Protein AF-0000000071014571 (afdb_homodimer)

Organism: NCBI:txid2759526

pLDDT: mean 96.63, std 4.64, range [54.03, 98.94]

Foldseek 3Di:
DKEKEKEAEFFAFPCPQWFAAAQPAPGARDPRRLVLLLLLLVVCLPPQAPEEEEAPHHRLQSSRCSNQVSNVHDYHHDPLQGGFFLAPRHGDTVVVLVPPVLSVVCLQALQVGHRVRTDRLVVSLCSNLVVVVVVCVVDPPHYYYYYHHLSSVLSPVCVLVVHHSSCSVVDDADHSFIWMWMQDPVGIDTPDGGHGRDD/DKEKEKEWEFFAFPCPQWFAAAQPAPGARDPRRLVLLLLLLVVCLVPQAPEAEEAPHHRLQSSRCSNQVSNVHDYHHDPLQGGFFLAPRHGDTPVVLVPPVLSVVCLQAQQVGHRVRTDRLVVSLVSNLVVVVVVCVVDPPHYYYYYHHLSSVLSPVCVLVVHHSSCSVVDDADHSFIWMWMQDPVGIDTPDGRHGRDD

InterPro domains:
  IPR013078 Histidine phosphatase superfamily, clade-1 [PF00300] (5-195)
  IPR013078 Histidine phosphatase superfamily, clade-1 [SM00855] (4-156)
  IPR013078 Histidine phosphatase superfamily, clade-1 [cd07067] (5-187)
  IPR029033 Histidine phosphatase superfamily [G3DSA:3.40.50.1240] (3-199)
  IPR029033 Histidine phosphatase superfamily [SSF53254] (3-197)
  IPR050275 Phosphoglycerate Mutase/Phosphatase [PTHR48100] (5-181)

Radius of gyration: 21.46 Å; Cα contacts (8 Å, |Δi|>4): 939; chains: 2; bounding box: 47×58×50 Å

Sequence (398 aa):
MSVSILLIRHAPHGQLGETLSGRTPGVLLGEVGLVLADRLAERLSGHAIDRVQASPLDRTMQTARPIAQACGCAVEPVEALNEVDFGDWSGHTFAELSRDPLWSRWNHVRSQVTPPGGEPMADAQSRIVSHMQETAQANDGATIAMVTHCDMIRAAVARVLGLSLDNLLRFDVDPGSITHVVIDESGARLAGLNERPALMSVSILLIRHAPHGQLGETLSGRTPGVLLGEVGLVLADRLAERLSGHAIDRVQASPLDRTMQTARPIAQACGCAVEPVEALNEVDFGDWSGHTFAELSRDPLWSRWNHVRSQVTPPGGEPMADAQSRIVSHMQETAQANDGATIAMVTHCDMIRAAVARVLGLSLDNLLRFDVDPGSITHVVIDESGARLAGLNERPAL

Nearest PDB structures (foldseek):
  4ij6-assembly1_B  TM=9.552E-01  e=5.042E-19  Hydrogenobacter thermophilus TK-6
  4ij5-assembly1_B  TM=9.480E-01  e=8.069E-18  Hydrogenobacter thermophilus TK-6
  5zr2-assembly2_D-2  TM=9.120E-01  e=2.747E-17  Entamoeba histolytica HM-1:IMSS-A
  6s2r-assembly1_B  TM=9.074E-01  e=8.222E-17  Mycobacterium tuberculosis H37Rv
  4pz9-assembly1_A  TM=8.944E-01  e=2.747E-17  Mycobacterium tuberculosis H37Rv

Secondary structure (DSSP, 8-state):
-EEEEEEEEPPPBTTTTTB--TT-TT--B-HHHHHHHHHHHHHHHTS---EEEE-SSHHHHHHHHHHHHHHT--EEE-GGGSPP--GGGTT-BHHHHTT-HHHHHHHH-GGG---TTS--HHHHHHHHHHHHHHHHHH-TT-EEEEEE-HHHHHHHHHHHHT--GGGGGGB---TT-EEEEEEETTEEEEEEEEEPPP-/-EEEEEEEEPPPBTTTTTB--TT-TT--B-HHHHHHHHHHHHHHHTS---EEEE-SSHHHHHHHHHHHHHHT--EEE-GGGSPP--GGGTT-BHHHHTT-HHHHHHHH-GGG---TTS--HHHHHHHHHHHHHHHHHH-TT-EEEEEE-HHHHHHHHHHHHT--GGGGGGB---TT-EEEEEEETTEEEEEEEEEPPP-

Solvent-accessible surface area (backbone atoms only — not comparable to full-atom values): 19450 Å² total; per-residue (Å²): 110,46,17,39,37,36,41,24,25,25,26,41,34,74,53,63,92,44,41,39,47,55,74,54,76,80,49,46,53,25,76,68,14,52,53,46,16,47,49,46,13,60,66,48,47,82,45,80,50,71,42,31,35,15,10,70,49,49,28,17,42,61,28,36,46,47,34,15,57,58,48,72,45,61,70,40,70,33,76,52,40,42,51,55,48,37,35,72,53,42,69,38,36,49,76,61,40,71,72,34,69,65,50,55,44,34,73,53,36,24,73,79,39,57,40,58,85,36,46,42,52,64,55,49,27,50,38,38,44,50,47,51,52,55,51,41,72,73,35,73,67,36,28,35,37,37,21,25,34,55,69,51,51,39,36,40,51,24,60,44,47,68,38,60,65,44,40,51,83,21,43,53,63,47,68,45,11,38,26,32,36,38,38,37,88,92,41,50,28,38,52,29,34,29,46,60,66,84,128,110,46,16,38,38,36,41,24,24,25,24,41,35,73,53,64,92,44,41,40,48,54,73,54,78,79,48,45,52,26,73,68,13,52,53,48,17,47,48,46,13,58,67,47,48,82,44,81,50,70,43,32,33,15,9,68,49,48,27,18,42,60,28,36,45,48,35,15,56,56,49,72,47,62,69,40,73,34,74,53,39,41,50,55,46,38,36,72,54,43,68,38,35,50,75,60,42,71,73,34,68,65,50,55,43,33,73,54,35,24,74,78,39,56,40,58,85,36,47,44,52,65,57,49,27,49,38,38,44,51,48,51,51,53,50,41,74,74,33,73,67,35,28,34,38,37,21,24,33,53,68,51,51,39,37,42,50,24,61,44,47,67,38,60,64,46,41,51,84,21,43,55,62,48,68,45,12,37,26,33,35,36,39,39,88,92,42,52,29,37,53,28,34,29,47,61,67,85,129

Structure (mmCIF, N/CA/C/O backbone):
data_AF-0000000071014571-model_v1
#
loop_
_entity.id
_entity.type
_entity.pdbx_description
1 polymer 'Histidine phosphatase family protein'
#
loop_
_atom_site.group_PDB
_atom_site.id
_atom_site.type_symbol
_atom_site.label_atom_id
_atom_site.label_alt_id
_atom_site.label_comp_id
_atom_site.label_asym_id
_atom_site.label_entity_id
_atom_site.label_seq_id
_atom_site.pdbx_PDB_ins_code
_atom_site.Cartn_x
_atom_site.Cartn_y
_atom_site.Cartn_z
_atom_site.occupancy
_atom_site.B_iso_or_equiv
_atom_site.auth_seq_id
_atom_site.auth_comp_id
_atom_site.auth_asym_id
_atom_site.auth_atom_id
_atom_site.pdbx_PDB_model_num
ATOM 1 N N . MET A 1 1 ? 22.812 4.551 -2.018 1 80 1 MET A N 1
ATOM 2 C CA . MET A 1 1 ? 22.391 4.996 -0.693 1 80 1 MET A CA 1
ATOM 3 C C . MET A 1 1 ? 20.875 5.117 -0.618 1 80 1 MET A C 1
ATOM 5 O O . MET A 1 1 ? 20.219 5.355 -1.631 1 80 1 MET A O 1
ATOM 9 N N . SER A 1 2 ? 20.125 4.734 0.45 1 94.44 2 SER A N 1
ATOM 10 C CA . SER A 1 2 ? 18.656 4.676 0.539 1 94.44 2 SER A CA 1
ATOM 11 C C . SER A 1 2 ? 18.156 5.305 1.837 1 94.44 2 SER A C 1
ATOM 13 O O . SER A 1 2 ? 18.859 5.266 2.855 1 94.44 2 SER A O 1
ATOM 15 N N . VAL A 1 3 ? 17.234 6.152 1.75 1 97.94 3 VAL A N 1
ATOM 16 C CA . VAL A 1 3 ? 16.562 6.77 2.895 1 97.94 3 VAL A CA 1
ATOM 17 C C . VAL A 1 3 ? 15.172 6.184 3.053 1 97.94 3 VAL A C 1
ATOM 19 O O . VAL A 1 3 ? 14.453 5.996 2.068 1 97.94 3 VAL A O 1
ATOM 22 N N . SER A 1 4 ? 14.828 5.859 4.305 1 98.12 4 SER A N 1
ATOM 23 C CA . SER A 1 4 ? 13.484 5.41 4.633 1 98.12 4 SER A CA 1
ATOM 24 C C . SER A 1 4 ? 12.648 6.543 5.227 1 98.12 4 SER A C 1
ATOM 26 O O . SER A 1 4 ? 13.062 7.184 6.195 1 98.12 4 SER A O 1
ATOM 28 N N . ILE A 1 5 ? 11.555 6.809 4.648 1 98.62 5 ILE A N 1
ATOM 29 C CA . ILE A 1 5 ? 10.625 7.805 5.164 1 98.62 5 ILE A CA 1
ATOM 30 C C . ILE A 1 5 ? 9.336 7.121 5.621 1 98.62 5 ILE A C 1
ATOM 32 O O . ILE A 1 5 ? 8.648 6.488 4.816 1 98.62 5 ILE A O 1
ATOM 36 N N . LEU A 1 6 ? 9.07 7.195 6.898 1 98.62 6 LEU A N 1
ATOM 37 C CA . LEU A 1 6 ? 7.816 6.711 7.469 1 98.62 6 LEU A CA 1
ATOM 38 C C . LEU A 1 6 ? 6.793 7.84 7.574 1 98.62 6 LEU A C 1
ATOM 40 O O . LEU A 1 6 ? 6.918 8.719 8.43 1 98.62 6 LEU A O 1
ATOM 44 N N . LEU A 1 7 ? 5.844 7.832 6.66 1 98.94 7 LEU A N 1
ATOM 45 C CA . LEU A 1 7 ? 4.734 8.781 6.711 1 98.94 7 LEU A CA 1
ATOM 46 C C . LEU A 1 7 ? 3.645 8.289 7.656 1 98.94 7 LEU A C 1
ATOM 48 O O . LEU A 1 7 ? 3.051 7.234 7.43 1 98.94 7 LEU A O 1
ATOM 52 N N . ILE A 1 8 ? 3.365 9.078 8.656 1 98.88 8 ILE A N 1
ATOM 53 C CA . ILE A 1 8 ? 2.428 8.68 9.703 1 98.88 8 ILE A CA 1
ATOM 54 C C . ILE A 1 8 ? 1.262 9.664 9.75 1 98.88 8 ILE A C 1
ATOM 56 O O . ILE A 1 8 ? 1.465 10.875 9.891 1 98.88 8 ILE A O 1
ATOM 60 N N . ARG A 1 9 ? 0.062 9.117 9.555 1 98.94 9 ARG A N 1
ATOM 61 C CA . ARG A 1 9 ? -1.079 9.984 9.828 1 98.94 9 ARG A CA 1
ATOM 62 C C . ARG A 1 9 ? -1.242 10.227 11.32 1 98.94 9 ARG A C 1
ATOM 64 O O . ARG A 1 9 ? -1.08 9.297 12.125 1 98.94 9 ARG A O 1
ATOM 71 N N . HIS A 1 10 ? -1.572 11.375 11.664 1 98.75 10 HIS A N 1
ATOM 72 C CA . HIS A 1 10 ? -1.803 11.648 13.078 1 98.75 10 HIS A CA 1
ATOM 73 C C . HIS A 1 10 ? -2.855 10.703 13.656 1 98.75 10 HIS A C 1
ATOM 75 O O . HIS A 1 10 ? -3.736 10.234 12.93 1 98.75 10 HIS A O 1
ATOM 81 N N . ALA A 1 11 ? -2.768 10.492 14.992 1 98.38 11 ALA A N 1
ATOM 82 C CA . ALA A 1 11 ? -3.77 9.727 15.727 1 98.38 11 ALA A CA 1
ATOM 83 C C . ALA A 1 11 ? -5.094 10.484 15.797 1 98.38 11 ALA A C 1
ATOM 85 O O . ALA A 1 11 ? -5.152 11.68 15.508 1 98.38 11 ALA A O 1
ATOM 86 N N . PRO A 1 12 ? -6.16 9.773 16.141 1 97.62 12 PRO A N 1
ATOM 87 C CA . PRO A 1 12 ? -7.484 10.398 16.062 1 97.62 12 PRO A CA 1
ATOM 88 C C . PRO A 1 12 ? -7.668 11.531 17.062 1 97.62 12 PRO A C 1
ATOM 90 O O . PRO A 1 12 ? -7.301 11.391 18.234 1 97.62 12 PRO A O 1
ATOM 93 N N . HIS A 1 13 ? -8.148 12.594 16.5 1 95.44 13 HIS A N 1
ATOM 94 C CA . HIS A 1 13 ? -8.586 13.688 17.359 1 95.44 13 HIS A CA 1
ATOM 95 C C . HIS A 1 13 ? -10.078 13.578 17.672 1 95.44 13 HIS A C 1
ATOM 97 O O . HIS A 1 13 ? -10.766 12.719 17.125 1 95.44 13 HIS A O 1
ATOM 103 N N . GLY A 1 14 ? -10.531 14.375 18.594 1 89.88 14 GLY A N 1
ATOM 104 C CA . GLY A 1 14 ? -11.867 14.234 19.156 1 89.88 14 GLY A CA 1
ATOM 105 C C . GLY A 1 14 ? -12.969 14.398 18.125 1 89.88 14 GLY A C 1
ATOM 106 O O . GLY A 1 14 ? -14.062 13.859 18.281 1 89.88 14 GLY A O 1
ATOM 107 N N . GLN A 1 15 ? -12.766 15.133 17.078 1 89.06 15 GLN A N 1
ATOM 108 C CA . GLN A 1 15 ? -13.812 15.422 16.094 1 89.06 15 GLN A CA 1
ATOM 109 C C . GLN A 1 15 ? -13.562 14.688 14.789 1 89.06 15 GLN A C 1
ATOM 111 O O . GLN A 1 15 ? -14.141 15.023 13.758 1 89.06 15 GLN A O 1
ATOM 116 N N . LEU A 1 16 ? -12.711 13.734 14.836 1 93.19 16 LEU A N 1
ATOM 117 C CA . LEU A 1 16 ? -12.344 13.008 13.625 1 93.19 16 LEU A CA 1
ATOM 118 C C . LEU A 1 16 ? -13.57 12.336 13.008 1 93.19 16 LEU A C 1
ATOM 120 O O . LEU A 1 16 ? -14.336 11.664 13.703 1 93.19 16 LEU A O 1
ATOM 124 N N . GLY A 1 17 ? -13.75 12.539 11.688 1 92.19 17 GLY A N 1
ATOM 125 C CA . GLY A 1 17 ? -14.859 11.93 10.977 1 92.19 17 GLY A CA 1
ATOM 126 C C . GLY A 1 17 ? -16.109 12.781 10.977 1 92.19 17 GLY A C 1
ATOM 127 O O . GLY A 1 17 ? -17.062 12.508 10.234 1 92.19 17 GLY A O 1
ATOM 128 N N . GLU A 1 18 ? -16.047 13.789 11.742 1 94.75 18 GLU A N 1
ATOM 129 C CA . GLU A 1 18 ? -17.219 14.641 11.844 1 94.75 18 GLU A CA 1
ATOM 130 C C . GLU A 1 18 ? -17 15.984 11.148 1 94.75 18 GLU A C 1
ATOM 132 O O . GLU A 1 18 ? -17.828 16.422 10.352 1 94.75 18 GLU A O 1
ATOM 137 N N . THR A 1 19 ? -15.945 16.609 11.484 1 96.06 19 THR A N 1
ATOM 138 C CA . THR A 1 19 ? -15.625 17.938 10.984 1 96.06 19 THR A CA 1
ATOM 139 C C . THR A 1 19 ? -14.305 17.922 10.219 1 96.06 19 THR A C 1
ATOM 141 O O . THR A 1 19 ? -13.352 17.25 10.625 1 96.06 19 THR A O 1
ATOM 144 N N . LEU A 1 20 ? -14.297 18.641 9.102 1 97.38 20 LEU A N 1
ATOM 145 C CA . LEU A 1 20 ? -13.031 18.875 8.414 1 97.38 20 LEU A CA 1
ATOM 146 C C . LEU A 1 20 ? -12.172 19.875 9.18 1 97.38 20 LEU A C 1
ATOM 148 O O . LEU A 1 20 ? -12.414 21.078 9.109 1 97.38 20 LEU A O 1
ATOM 152 N N . SER A 1 21 ? -11.203 19.391 9.82 1 96 21 SER A N 1
ATOM 153 C CA . SER A 1 21 ? -10.406 20.266 10.68 1 96 21 SER A CA 1
ATOM 154 C C . SER A 1 21 ? -9.422 21.094 9.867 1 96 21 SER A C 1
ATOM 156 O O . SER A 1 21 ? -9.117 22.234 10.227 1 96 21 SER A O 1
ATOM 158 N N . GLY A 1 22 ? -8.945 20.5 8.773 1 96.25 22 GLY A N 1
ATOM 159 C CA . GLY A 1 22 ? -7.949 21.219 7.996 1 96.25 22 GLY A CA 1
ATOM 160 C C . GLY A 1 22 ? -6.793 21.719 8.836 1 96.25 22 GLY A C 1
ATOM 161 O O . GLY A 1 22 ? -6.195 20.969 9.602 1 96.25 22 GLY A O 1
ATOM 162 N N . ARG A 1 23 ? -6.562 23.031 8.75 1 97.38 23 ARG A N 1
ATOM 163 C CA . ARG A 1 23 ? -5.453 23.641 9.477 1 97.38 23 ARG A CA 1
ATOM 164 C C . ARG A 1 23 ? -5.945 24.344 10.734 1 97.38 23 ARG A C 1
ATOM 166 O O . ARG A 1 23 ? -5.262 25.234 11.266 1 97.38 23 ARG A O 1
ATOM 173 N N . THR A 1 24 ? -7.137 23.984 11.211 1 94.62 24 THR A N 1
ATOM 174 C CA . THR A 1 24 ? -7.703 24.594 12.406 1 94.62 24 THR A CA 1
ATOM 175 C C . THR A 1 24 ? -6.793 24.359 13.609 1 94.62 24 THR A C 1
ATOM 177 O O . THR A 1 24 ? -6.43 23.219 13.914 1 94.62 24 THR A O 1
ATOM 180 N N . PRO A 1 25 ? -6.477 25.453 14.219 1 92.62 25 PRO A N 1
ATOM 181 C CA . PRO A 1 25 ? -5.613 25.297 15.391 1 92.62 25 PRO A CA 1
ATOM 182 C C . PRO A 1 25 ? -6.34 24.688 16.594 1 92.62 25 PRO A C 1
ATOM 184 O O . PRO A 1 25 ? -7.57 24.766 16.672 1 92.62 25 PRO A O 1
ATOM 187 N N . GLY A 1 26 ? -5.66 24.047 17.422 1 95.5 26 GLY A N 1
ATOM 188 C CA . GLY A 1 26 ? -6.18 23.625 18.719 1 95.5 26 GLY A CA 1
ATOM 189 C C . GLY A 1 26 ? -6.926 22.312 18.656 1 95.5 26 GLY A C 1
ATOM 190 O O . GLY A 1 26 ? -7.621 21.938 19.609 1 95.5 26 GLY A O 1
ATOM 191 N N . VAL A 1 27 ? -6.902 21.703 17.547 1 96.56 27 VAL A N 1
ATOM 192 C CA . VAL A 1 27 ? -7.512 20.375 17.453 1 96.56 27 VAL A CA 1
ATOM 193 C C . VAL A 1 27 ? -6.586 19.328 18.062 1 96.56 2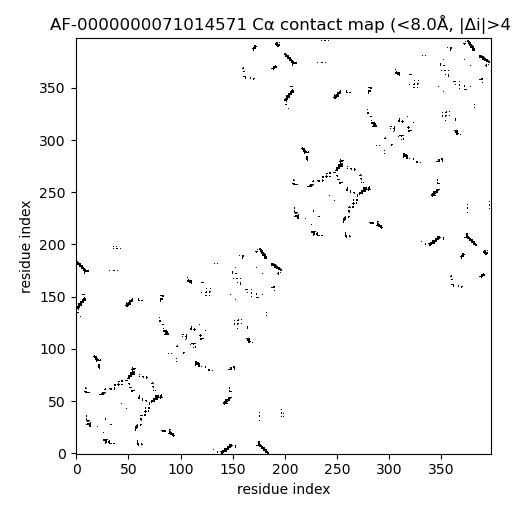7 VAL A C 1
ATOM 195 O O . VAL A 1 27 ? -5.539 19.016 17.5 1 96.56 27 VAL A O 1
ATOM 198 N N . LEU A 1 28 ? -7.039 18.781 19.188 1 97.88 28 LEU A N 1
ATOM 199 C CA . LEU A 1 28 ? -6.199 17.891 20 1 97.88 28 LEU A CA 1
ATOM 200 C C . LEU A 1 28 ? -6.621 16.438 19.844 1 97.88 28 LEU A C 1
ATOM 202 O O . LEU A 1 28 ? -7.766 16.156 19.484 1 97.88 28 LEU A O 1
ATOM 206 N N . LEU A 1 29 ? -5.684 15.555 20.125 1 98.12 29 LEU A N 1
ATOM 207 C CA . LEU A 1 29 ? -6.012 14.133 20.141 1 98.12 29 LEU A CA 1
ATOM 208 C C . LEU A 1 29 ? -7.062 13.836 21.203 1 98.12 29 LEU A C 1
ATOM 210 O O . LEU A 1 29 ? -7.07 14.461 22.281 1 98.12 29 LEU A O 1
ATOM 214 N N . GLY A 1 30 ? -7.93 12.922 20.891 1 96.88 30 GLY A N 1
ATOM 215 C CA . GLY A 1 30 ? -8.789 12.359 21.922 1 96.88 30 GLY A CA 1
ATOM 216 C C . GLY A 1 30 ? -8.109 11.289 22.766 1 96.88 30 GLY A C 1
ATOM 217 O O . GLY A 1 30 ? -6.93 11 22.547 1 96.88 30 GLY A O 1
ATOM 218 N N . GLU A 1 31 ? -8.812 10.711 23.672 1 96.56 31 GLU A N 1
ATOM 219 C CA . GLU A 1 31 ? -8.258 9.672 24.547 1 96.56 31 GLU A CA 1
ATOM 220 C C . GLU A 1 31 ? -7.738 8.492 23.719 1 96.56 31 GLU A C 1
ATOM 222 O O . GLU A 1 31 ? -6.633 8 23.969 1 96.56 31 GLU A O 1
ATOM 227 N N . VAL A 1 32 ? -8.5 8.117 22.812 1 95.88 32 VAL A N 1
ATOM 228 C CA . VAL A 1 32 ? -8.109 7.012 21.953 1 95.88 32 VAL A CA 1
ATOM 229 C C . VAL A 1 32 ? -6.855 7.383 21.172 1 95.88 32 VAL A C 1
ATOM 231 O O . VAL A 1 32 ? -5.969 6.547 20.969 1 95.88 32 VAL A O 1
ATOM 234 N N . GLY A 1 33 ? -6.805 8.586 20.719 1 97.69 33 GLY A N 1
ATOM 235 C CA . GLY A 1 33 ? -5.656 9.07 19.969 1 97.69 33 GLY A CA 1
ATOM 236 C C . GLY A 1 33 ? -4.371 9.055 20.781 1 97.69 33 GLY A C 1
ATOM 237 O O . GLY A 1 33 ? -3.311 8.703 20.266 1 97.69 33 GLY A O 1
ATOM 238 N N . LEU A 1 34 ? -4.512 9.43 22.016 1 97.62 34 LEU A N 1
ATOM 239 C CA . LEU A 1 34 ? -3.342 9.43 22.891 1 97.62 34 LEU A CA 1
ATOM 240 C C . LEU A 1 34 ? -2.812 8.016 23.094 1 97.62 34 LEU A C 1
ATOM 242 O O . LEU A 1 34 ? -1.601 7.789 23.047 1 97.62 34 LEU A O 1
ATOM 246 N N . VAL A 1 35 ? -3.662 7.125 23.25 1 96.88 35 VAL A N 1
ATOM 247 C CA . VAL A 1 35 ? -3.281 5.727 23.422 1 96.88 35 VAL A CA 1
ATOM 248 C C . VAL A 1 35 ? -2.617 5.219 22.141 1 96.88 35 VAL A C 1
ATOM 250 O O . VAL A 1 35 ? -1.584 4.547 22.203 1 96.88 35 VAL A O 1
ATOM 253 N N . LEU A 1 36 ? -3.18 5.562 21.031 1 97.25 36 LEU A N 1
ATOM 254 C CA . LEU A 1 36 ? -2.645 5.109 19.75 1 97.25 36 LEU A CA 1
ATOM 255 C C . LEU A 1 36 ? -1.271 5.723 19.484 1 97.25 36 LEU A C 1
ATOM 257 O O . LEU A 1 36 ? -0.383 5.055 18.953 1 97.25 36 LEU A O 1
ATOM 261 N N . ALA A 1 37 ? -1.119 6.938 19.859 1 97.62 37 ALA A N 1
ATOM 262 C CA . ALA A 1 37 ? 0.183 7.586 19.734 1 97.62 37 ALA A CA 1
ATOM 263 C C . ALA A 1 37 ? 1.251 6.844 20.531 1 97.62 37 ALA A C 1
ATOM 265 O O . ALA A 1 37 ? 2.371 6.652 20.047 1 97.62 37 ALA A O 1
ATOM 266 N N . ASP A 1 38 ? 0.893 6.418 21.672 1 97.25 38 ASP A N 1
ATOM 267 C CA . ASP A 1 38 ? 1.817 5.656 22.516 1 97.25 38 ASP A CA 1
ATOM 268 C C . ASP A 1 38 ? 2.141 4.305 21.875 1 97.25 38 ASP A C 1
ATOM 270 O O . ASP A 1 38 ? 3.285 3.848 21.922 1 97.25 38 ASP A O 1
ATOM 274 N N . ARG A 1 39 ? 1.146 3.701 21.328 1 96.31 39 ARG A N 1
ATOM 275 C CA . ARG A 1 39 ? 1.357 2.42 20.656 1 96.31 39 ARG A CA 1
ATOM 276 C C . ARG A 1 39 ? 2.275 2.576 19.453 1 96.31 39 ARG A C 1
ATOM 278 O O . ARG A 1 39 ? 3.09 1.695 19.172 1 96.31 39 ARG A O 1
ATOM 285 N N . LEU A 1 40 ? 2.076 3.639 18.719 1 96.5 40 LEU A N 1
ATOM 286 C CA . LEU A 1 40 ? 2.961 3.941 17.594 1 96.5 40 LEU A CA 1
ATOM 287 C C . LEU A 1 40 ? 4.41 4.055 18.062 1 96.5 40 LEU A C 1
ATOM 289 O O . LEU A 1 40 ? 5.316 3.518 17.438 1 96.5 40 LEU A O 1
ATOM 293 N N . ALA A 1 41 ? 4.566 4.734 19.156 1 96.69 41 ALA A N 1
ATOM 294 C CA . ALA A 1 41 ? 5.898 4.906 19.719 1 96.69 41 ALA A CA 1
ATOM 295 C C . ALA A 1 41 ? 6.516 3.557 20.078 1 96.69 41 ALA A C 1
ATOM 297 O O . ALA A 1 41 ? 7.688 3.307 19.797 1 96.69 41 ALA A O 1
ATOM 298 N N . GLU A 1 42 ? 5.754 2.75 20.672 1 94.69 42 GLU A N 1
ATOM 299 C CA . GLU A 1 42 ? 6.219 1.416 21.031 1 94.69 42 GLU A CA 1
ATOM 300 C C . GLU A 1 42 ? 6.625 0.618 19.797 1 94.69 42 GLU A C 1
ATOM 302 O O . GLU A 1 42 ? 7.688 -0.006 19.781 1 94.69 42 GLU A O 1
ATOM 307 N N . ARG A 1 43 ? 5.797 0.672 18.828 1 92.31 43 ARG A N 1
ATOM 308 C CA . ARG A 1 43 ? 6.043 -0.052 17.594 1 92.31 43 ARG A CA 1
ATOM 309 C C . ARG A 1 43 ? 7.328 0.429 16.922 1 92.31 43 ARG A C 1
ATOM 311 O O . ARG A 1 43 ? 8.086 -0.372 16.375 1 92.31 43 ARG A O 1
ATOM 318 N N . LEU A 1 44 ? 7.555 1.687 17 1 94 44 LEU A N 1
ATOM 319 C CA . LEU A 1 44 ? 8.664 2.281 16.25 1 94 44 LEU A CA 1
ATOM 320 C C . LEU A 1 44 ? 9.938 2.291 17.094 1 94 44 LEU A C 1
ATOM 322 O O . LEU A 1 44 ? 11.023 2.543 16.562 1 94 44 LEU A O 1
ATOM 326 N N . SER A 1 45 ? 9.82 2.051 18.406 1 90.06 45 SER A N 1
ATOM 327 C CA . SER A 1 45 ? 10.984 2.057 19.281 1 90.06 45 SER A CA 1
ATOM 328 C C . SER A 1 45 ? 11.992 0.989 18.875 1 90.06 45 SER A C 1
ATOM 330 O O . SER A 1 45 ? 13.188 1.115 19.156 1 90.06 45 SER A O 1
ATOM 332 N N . GLY A 1 46 ? 11.516 -0.064 18.156 1 81.88 46 GLY A N 1
ATOM 333 C CA . GLY A 1 46 ? 12.398 -1.121 17.703 1 81.88 46 GLY A CA 1
ATOM 334 C C . GLY A 1 46 ? 13.164 -0.758 16.438 1 81.88 46 GLY A C 1
ATOM 335 O O . GLY A 1 46 ? 14.047 -1.501 16.016 1 81.88 46 GLY A O 1
ATOM 336 N N . HIS A 1 47 ? 12.797 0.371 15.914 1 82.81 47 HIS A N 1
ATOM 337 C CA . HIS A 1 47 ? 13.445 0.857 14.703 1 82.81 47 HIS A CA 1
ATOM 338 C C . HIS A 1 47 ? 14.398 2.006 15.008 1 82.81 47 HIS A C 1
ATOM 340 O O . HIS A 1 47 ? 14.203 2.736 15.984 1 82.81 47 HIS A O 1
ATOM 346 N N . ALA A 1 48 ? 15.469 2.074 14.359 1 90.12 48 ALA A N 1
ATOM 347 C CA . ALA A 1 48 ? 16.359 3.219 14.492 1 90.12 48 ALA A CA 1
ATOM 348 C C . ALA A 1 48 ? 15.828 4.43 13.734 1 90.12 48 ALA A C 1
ATOM 350 O O . ALA A 1 48 ? 16.109 4.602 12.547 1 90.12 48 ALA A O 1
ATOM 351 N N . ILE A 1 49 ? 15.062 5.238 14.383 1 96.62 49 ILE A N 1
ATOM 352 C CA . ILE A 1 49 ? 14.57 6.48 13.797 1 96.62 49 ILE A CA 1
ATOM 353 C C . ILE A 1 49 ? 15.57 7.609 14.055 1 96.62 49 ILE A C 1
ATOM 355 O O . ILE A 1 49 ? 15.898 7.895 15.211 1 96.62 49 ILE A O 1
ATOM 359 N N . ASP A 1 50 ? 16.016 8.203 13.008 1 96.94 50 ASP A N 1
ATOM 360 C CA . ASP A 1 50 ? 17.062 9.219 13.117 1 96.94 50 ASP A CA 1
ATOM 361 C C . ASP A 1 50 ? 16.453 10.602 13.336 1 96.94 50 ASP A C 1
ATOM 363 O O . ASP A 1 50 ? 17.078 11.469 13.953 1 96.94 50 ASP A O 1
ATOM 367 N N . ARG A 1 51 ? 15.289 10.844 12.789 1 97.56 51 ARG A N 1
ATOM 368 C CA . ARG A 1 51 ? 14.617 12.141 12.883 1 97.56 51 ARG A CA 1
ATOM 369 C C . ARG A 1 51 ? 13.102 11.961 12.945 1 97.56 51 ARG A C 1
ATOM 371 O O . ARG A 1 51 ? 12.547 11.062 12.305 1 97.56 51 ARG A O 1
ATOM 378 N N . VAL A 1 52 ? 12.516 12.828 13.734 1 98.56 52 VAL A N 1
ATOM 379 C CA . VAL A 1 52 ? 11.062 12.906 13.797 1 98.56 52 VAL A CA 1
ATOM 380 C C . VAL A 1 52 ? 10.602 14.312 13.414 1 98.56 52 VAL A C 1
ATOM 382 O O . VAL A 1 52 ? 10.945 15.289 14.078 1 98.56 52 VAL A O 1
ATOM 385 N N . GLN A 1 53 ? 9.906 14.359 12.297 1 98.88 53 GLN A N 1
ATOM 386 C CA . GLN A 1 53 ? 9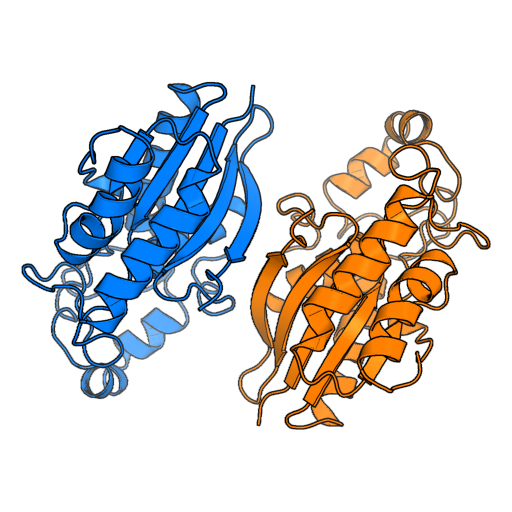.312 15.602 11.812 1 98.88 53 GLN A CA 1
ATOM 387 C C . GLN A 1 53 ? 7.793 15.562 11.898 1 98.88 53 GLN A C 1
ATOM 389 O O . GLN A 1 53 ? 7.191 14.484 11.82 1 98.88 53 GLN A O 1
ATOM 394 N N . ALA A 1 54 ? 7.18 16.703 12.07 1 98.94 54 ALA A N 1
ATOM 395 C CA . ALA A 1 54 ? 5.723 16.734 12.156 1 98.94 54 ALA A CA 1
ATOM 396 C C . ALA A 1 54 ? 5.152 18.016 11.586 1 98.94 54 ALA A C 1
ATOM 398 O O . ALA A 1 54 ? 5.812 19.062 11.617 1 98.94 54 ALA A O 1
ATOM 399 N N . SER A 1 55 ? 3.961 17.875 10.992 1 98.88 55 SER A N 1
ATOM 400 C CA . SER A 1 55 ? 3.17 19.094 10.789 1 98.88 55 SER A CA 1
ATOM 401 C C . SER A 1 55 ? 3.088 19.906 12.078 1 98.88 55 SER A C 1
ATOM 403 O O . SER A 1 55 ? 3.043 19.359 13.172 1 98.88 55 SER A O 1
ATOM 405 N N . PRO A 1 56 ? 3.025 21.25 11.969 1 98.62 56 PRO A N 1
ATOM 406 C CA . PRO A 1 56 ? 3.041 22.078 13.18 1 98.62 56 PRO A CA 1
ATOM 407 C C . PRO A 1 56 ? 1.718 22.047 13.945 1 98.62 56 PRO A C 1
ATOM 409 O O . PRO A 1 56 ? 1.614 22.594 15.039 1 98.62 56 PRO A O 1
ATOM 412 N N . LEU A 1 57 ? 0.698 21.422 13.422 1 98.38 57 LEU A N 1
ATOM 413 C CA . LEU A 1 57 ? -0.603 21.406 14.078 1 98.38 57 LEU A CA 1
ATOM 414 C C . LEU A 1 57 ? -0.575 20.531 15.328 1 98.38 57 LEU A C 1
ATOM 416 O O . LEU A 1 57 ? 0.169 19.547 15.383 1 98.38 57 LEU A O 1
ATOM 420 N N . ASP A 1 58 ? -1.407 20.781 16.297 1 98.19 58 ASP A N 1
ATOM 421 C CA . ASP A 1 58 ? -1.382 20.172 17.625 1 98.19 58 ASP A CA 1
ATOM 422 C C . ASP A 1 58 ? -1.555 18.656 17.531 1 98.19 58 ASP A C 1
ATOM 424 O O . ASP A 1 58 ? -0.835 17.906 18.188 1 98.19 58 ASP A O 1
ATOM 428 N N . ARG A 1 59 ? -2.434 18.188 16.75 1 98.38 59 ARG A N 1
ATOM 429 C CA . ARG A 1 59 ? -2.727 16.766 16.688 1 98.38 59 ARG A CA 1
ATOM 430 C C . ARG A 1 59 ? -1.535 15.984 16.141 1 98.38 59 ARG A C 1
ATOM 432 O O . ARG A 1 59 ? -1.289 14.852 16.547 1 98.38 59 ARG A O 1
ATOM 439 N N . THR A 1 60 ? -0.782 16.562 15.188 1 98.69 60 THR A N 1
ATOM 440 C CA . THR A 1 60 ? 0.406 15.906 14.656 1 98.69 60 THR A CA 1
ATOM 441 C C . THR A 1 60 ? 1.557 15.969 15.656 1 98.69 60 THR A C 1
ATOM 443 O O . THR A 1 60 ? 2.266 14.984 15.859 1 98.69 60 THR A O 1
ATOM 446 N N . MET A 1 61 ? 1.673 17.094 16.344 1 98.69 61 MET A N 1
ATOM 447 C CA . MET A 1 61 ? 2.713 17.234 17.359 1 98.69 61 MET A CA 1
ATOM 448 C C . MET A 1 61 ? 2.475 16.281 18.516 1 98.69 61 MET A C 1
ATOM 450 O O . MET A 1 61 ? 3.41 15.641 19 1 98.69 61 MET A O 1
ATOM 454 N N . GLN A 1 62 ? 1.231 16.141 18.891 1 98.62 62 GLN A N 1
ATOM 455 C CA . GLN A 1 62 ? 0.879 15.227 19.969 1 98.62 62 GLN A CA 1
ATOM 456 C C . GLN A 1 62 ? 1.176 13.781 19.594 1 98.62 62 GLN A C 1
ATOM 458 O O . GLN A 1 62 ? 1.562 12.977 20.438 1 98.62 62 GLN A O 1
ATOM 463 N N . THR A 1 63 ? 0.999 13.477 18.344 1 98.75 63 THR A N 1
ATOM 464 C CA . THR A 1 63 ? 1.271 12.133 17.844 1 98.75 63 THR A CA 1
ATOM 465 C C . THR A 1 63 ? 2.773 11.875 17.781 1 98.75 63 THR A C 1
ATOM 467 O O . THR A 1 63 ? 3.234 10.766 18.078 1 98.75 63 THR A O 1
ATOM 470 N N . ALA A 1 64 ? 3.531 12.891 17.453 1 98.75 64 ALA A N 1
ATOM 471 C CA . ALA A 1 64 ? 4.961 12.758 17.188 1 98.75 64 ALA A CA 1
ATOM 472 C C . ALA A 1 64 ? 5.762 12.68 18.484 1 98.75 64 ALA A C 1
ATOM 474 O O . ALA A 1 64 ? 6.812 12.039 18.531 1 98.75 64 ALA A O 1
ATOM 475 N N . ARG A 1 65 ? 5.297 13.297 19.516 1 98.56 65 ARG A N 1
ATOM 476 C CA . ARG A 1 65 ? 6.066 13.492 20.734 1 98.56 65 ARG A CA 1
ATOM 477 C C . ARG A 1 65 ? 6.445 12.148 21.359 1 98.56 65 ARG A C 1
ATOM 479 O O . ARG A 1 65 ? 7.621 11.906 21.656 1 98.56 65 ARG A O 1
ATOM 486 N N . PRO A 1 66 ? 5.449 11.211 21.609 1 98.19 66 PRO A N 1
ATOM 487 C CA . PRO A 1 66 ? 5.855 9.922 22.172 1 98.19 66 PRO A CA 1
ATOM 488 C C . PRO A 1 66 ? 6.82 9.156 21.281 1 98.19 66 PRO A C 1
ATOM 490 O O . PRO A 1 66 ? 7.695 8.438 21.766 1 98.19 66 PRO A O 1
ATOM 493 N N . ILE A 1 67 ? 6.715 9.273 19.953 1 97.62 67 ILE A N 1
ATOM 494 C CA . ILE A 1 67 ? 7.613 8.617 19 1 97.62 67 ILE A CA 1
ATOM 495 C C . ILE A 1 67 ? 9.031 9.156 19.172 1 97.62 67 ILE A C 1
ATOM 497 O O . ILE A 1 67 ? 9.984 8.383 19.281 1 97.62 67 ILE A O 1
ATOM 501 N N . ALA A 1 68 ? 9.094 10.484 19.203 1 97.94 68 ALA A N 1
ATOM 502 C CA . ALA A 1 68 ? 10.391 11.148 19.359 1 97.94 68 ALA A CA 1
ATOM 503 C C . ALA A 1 68 ? 11.039 10.766 20.688 1 97.94 68 ALA A C 1
ATOM 505 O O . ALA A 1 68 ? 12.234 10.484 20.734 1 97.94 68 ALA A O 1
ATOM 506 N N . GLN A 1 69 ? 10.297 10.758 21.719 1 97.06 69 GLN A N 1
ATOM 507 C CA . GLN A 1 69 ? 10.797 10.391 23.047 1 97.06 69 GLN A CA 1
ATOM 508 C C . GLN A 1 69 ? 11.359 8.969 23.047 1 97.06 69 GLN A C 1
ATOM 510 O O . GLN A 1 69 ? 12.453 8.727 23.562 1 97.06 69 GLN A O 1
ATOM 515 N N . ALA A 1 70 ? 10.641 8.102 22.453 1 95.69 70 ALA A N 1
ATOM 516 C CA . ALA A 1 70 ? 11.047 6.703 22.406 1 95.69 70 ALA A CA 1
ATOM 517 C C . ALA A 1 70 ? 12.359 6.539 21.625 1 95.69 70 ALA A C 1
ATOM 519 O O . ALA A 1 70 ? 13.156 5.656 21.938 1 95.69 70 ALA A O 1
ATOM 520 N N . CYS A 1 71 ? 12.609 7.406 20.641 1 94 71 CYS A N 1
ATOM 521 C CA . CYS A 1 71 ? 13.781 7.27 19.781 1 94 71 CYS A CA 1
ATOM 522 C C . CYS A 1 71 ? 14.898 8.203 20.219 1 94 71 CYS A C 1
ATOM 524 O O . CYS A 1 71 ? 15.961 8.242 19.609 1 94 71 CYS A O 1
ATOM 526 N N . GLY A 1 72 ? 14.602 8.969 21.219 1 94 72 GLY A N 1
ATOM 527 C CA . GLY A 1 72 ? 15.609 9.867 21.766 1 94 72 GLY A CA 1
ATOM 528 C C . GLY A 1 72 ? 15.898 11.055 20.859 1 94 72 GLY A C 1
ATOM 529 O O . GLY A 1 72 ? 17.047 11.484 20.75 1 94 72 GLY A O 1
ATOM 530 N N . CYS A 1 73 ? 14.953 11.531 20.156 1 93.56 73 CYS A N 1
ATOM 531 C CA . CYS A 1 73 ? 15.086 12.68 19.266 1 93.56 73 CYS A CA 1
ATOM 532 C C . CYS A 1 73 ? 14.086 13.773 19.625 1 93.56 73 CYS A C 1
ATOM 534 O O . CYS A 1 73 ? 13.273 13.602 20.531 1 93.56 73 CYS A O 1
ATOM 536 N N . ALA A 1 74 ? 14.234 14.961 19.031 1 97.06 74 ALA A N 1
ATOM 537 C CA . ALA A 1 74 ? 13.25 16.031 19.141 1 97.06 74 ALA A CA 1
ATOM 538 C C . ALA A 1 74 ? 12.273 16.016 17.969 1 97.06 74 ALA A C 1
ATOM 540 O O . ALA A 1 74 ? 12.578 15.461 16.906 1 97.06 74 ALA A O 1
ATOM 541 N N . VAL A 1 75 ? 11.133 16.531 18.266 1 98.62 75 VAL A N 1
ATOM 542 C CA . VAL A 1 75 ? 10.203 16.719 17.156 1 98.62 75 VAL A CA 1
ATOM 543 C C . VAL A 1 75 ? 10.547 18.016 16.406 1 98.62 75 VAL A C 1
ATOM 545 O O . VAL A 1 75 ? 10.695 19.062 17.031 1 98.62 75 VAL A O 1
ATOM 548 N N . GLU A 1 76 ? 10.719 17.922 15.172 1 98.56 76 GLU A N 1
ATOM 549 C CA . GLU A 1 76 ? 10.945 19.094 14.312 1 98.56 76 GLU A CA 1
ATOM 550 C C . GLU A 1 76 ? 9.664 19.516 13.609 1 98.56 76 GLU A C 1
ATOM 552 O O . GLU A 1 76 ? 9.18 18.812 12.719 1 98.56 76 GLU A O 1
ATOM 557 N N . PRO A 1 77 ? 9.07 20.641 14.023 1 98.75 77 PRO A N 1
ATOM 558 C CA . PRO A 1 77 ? 7.93 21.125 13.242 1 98.75 77 PRO A CA 1
ATOM 559 C C . PRO A 1 77 ? 8.32 21.547 11.828 1 98.75 77 PRO A C 1
ATOM 561 O O . PRO A 1 77 ? 9.305 22.281 11.648 1 98.75 77 PRO A O 1
ATOM 564 N N . VAL A 1 78 ? 7.613 21.078 10.828 1 98.88 78 VAL A N 1
ATOM 565 C CA . VAL A 1 78 ? 7.93 21.328 9.43 1 98.88 78 VAL A CA 1
ATOM 566 C C . VAL A 1 78 ? 6.68 21.828 8.703 1 98.88 78 VAL A C 1
ATOM 568 O O . VAL A 1 78 ? 5.695 21.109 8.578 1 98.88 78 VAL A O 1
ATOM 571 N N . GLU A 1 79 ? 6.711 23.016 8.148 1 98.75 79 GLU A N 1
ATOM 572 C CA . GLU A 1 79 ? 5.566 23.625 7.473 1 98.75 79 GLU A CA 1
ATOM 573 C C . GLU A 1 79 ? 5.18 22.828 6.227 1 98.75 79 GLU A C 1
ATOM 575 O O . GLU A 1 79 ? 4 22.734 5.883 1 98.75 79 GLU A O 1
ATOM 580 N N . ALA A 1 80 ? 6.109 22.219 5.574 1 98.88 80 ALA A N 1
ATOM 581 C CA . ALA A 1 80 ? 5.859 21.469 4.348 1 98.88 80 ALA A CA 1
ATOM 582 C C . ALA A 1 80 ? 4.965 20.266 4.617 1 98.88 80 ALA A C 1
ATOM 584 O O . ALA A 1 80 ? 4.398 19.688 3.688 1 98.88 80 ALA A O 1
ATOM 585 N N . LEU A 1 81 ? 4.797 19.844 5.895 1 98.88 81 LEU A N 1
ATOM 586 C CA . LEU A 1 81 ? 3.982 18.688 6.281 1 98.88 81 LEU A CA 1
ATOM 587 C C . LEU A 1 81 ? 2.594 19.141 6.723 1 98.88 81 LEU A C 1
ATOM 589 O O . LEU A 1 81 ? 1.743 18.312 7.047 1 98.88 81 LEU A O 1
ATOM 593 N N . ASN A 1 82 ? 2.348 20.469 6.695 1 98.81 82 ASN A N 1
ATOM 594 C CA . ASN A 1 82 ? 1.05 20.969 7.133 1 98.81 82 ASN A CA 1
ATOM 595 C C . ASN A 1 82 ? -0.079 20.469 6.238 1 98.81 82 ASN A C 1
ATOM 597 O O . ASN A 1 82 ? 0.132 20.203 5.051 1 98.81 82 ASN A O 1
ATOM 601 N N . GLU A 1 83 ? -1.227 20.391 6.773 1 98.69 83 GLU A N 1
ATOM 602 C CA . GLU A 1 83 ? -2.404 19.906 6.062 1 98.69 83 GLU A CA 1
ATOM 603 C C . GLU A 1 83 ? -2.736 20.797 4.871 1 98.69 83 GLU A C 1
ATOM 605 O O . GLU A 1 83 ? -2.348 21.969 4.84 1 98.69 83 GLU A O 1
ATOM 610 N N . VAL A 1 84 ? -3.443 20.156 3.932 1 98.69 84 VAL A N 1
ATOM 611 C CA . VAL A 1 84 ? -4.008 20.922 2.818 1 98.69 84 VAL A CA 1
ATOM 612 C C . VAL A 1 84 ? -4.785 22.109 3.354 1 98.69 84 VAL A C 1
ATOM 614 O O . VAL A 1 84 ? -5.527 22 4.332 1 98.69 84 VAL A O 1
ATOM 617 N N . ASP A 1 85 ? -4.523 23.297 2.734 1 98.56 85 ASP A N 1
ATOM 618 C CA . ASP A 1 85 ? -5.375 24.438 3.035 1 98.56 85 ASP A CA 1
ATOM 619 C C . ASP A 1 85 ? -6.746 24.297 2.381 1 98.56 85 ASP A C 1
ATOM 621 O O . ASP A 1 85 ? -6.914 24.609 1.2 1 98.56 85 ASP A O 1
ATOM 625 N N . PHE A 1 86 ? -7.734 23.938 3.141 1 98.31 86 PHE A N 1
ATOM 626 C CA . PHE A 1 86 ? -9.078 23.688 2.627 1 98.31 86 PHE A CA 1
ATOM 627 C C . PHE A 1 86 ? -9.883 24.969 2.564 1 98.31 86 PHE A C 1
ATOM 629 O O . PHE A 1 86 ? -11.062 24.953 2.188 1 98.31 86 PHE A O 1
ATOM 636 N N . GLY A 1 87 ? -9.266 26.047 2.994 1 97.94 87 GLY A N 1
ATOM 637 C CA . GLY A 1 87 ? -9.906 27.344 2.902 1 97.94 87 GLY A CA 1
ATOM 638 C C . GLY A 1 87 ? -11.25 27.406 3.604 1 97.94 87 GLY A C 1
ATOM 639 O O . GLY A 1 87 ? -11.359 27.031 4.777 1 97.94 87 GLY A O 1
ATOM 640 N N . ASP A 1 88 ? -12.266 27.719 2.852 1 97.19 88 ASP A N 1
ATOM 641 C CA . ASP A 1 88 ? -13.594 27.984 3.391 1 97.19 88 ASP A CA 1
ATOM 642 C C . ASP A 1 88 ? -14.25 26.719 3.92 1 97.19 88 ASP A C 1
ATOM 644 O O . ASP A 1 88 ? -15.234 26.781 4.652 1 97.19 88 ASP A O 1
ATOM 648 N N . TRP A 1 89 ? -13.781 25.562 3.531 1 97.56 89 TRP A N 1
ATOM 649 C CA . TRP A 1 89 ? -14.383 24.297 3.941 1 97.56 89 TRP A CA 1
ATOM 650 C C . TRP A 1 89 ? -14 23.953 5.375 1 97.56 89 TRP A C 1
ATOM 652 O O . TRP A 1 89 ? -14.664 23.141 6.023 1 97.56 89 TRP A O 1
ATOM 662 N N . SER A 1 90 ? -12.844 24.562 5.844 1 96.44 90 SER A N 1
ATOM 663 C CA . SER A 1 90 ? -12.328 24.25 7.172 1 96.44 90 SER A CA 1
ATOM 664 C C . SER A 1 90 ? -13.359 24.547 8.258 1 96.44 90 SER A C 1
ATOM 666 O O . SER A 1 90 ? -13.969 25.625 8.25 1 96.44 90 SER A O 1
ATOM 668 N N . GLY A 1 91 ? -13.547 23.578 9.086 1 95.19 91 GLY A N 1
ATOM 669 C CA . GLY A 1 91 ? -14.438 23.797 10.219 1 95.19 91 GLY A CA 1
ATOM 670 C C . GLY A 1 91 ? -15.859 23.344 9.953 1 95.19 91 GLY A C 1
ATOM 671 O O . GLY A 1 91 ? -16.672 23.281 10.867 1 95.19 91 GLY A O 1
ATOM 672 N N . HIS A 1 92 ? -16.188 23.031 8.727 1 96.5 92 HIS A N 1
ATOM 673 C CA . HIS A 1 92 ? -17.516 22.531 8.406 1 96.5 92 HIS A CA 1
ATOM 674 C C . HIS A 1 92 ? -17.594 21.031 8.664 1 96.5 92 HIS A C 1
ATOM 676 O O . HIS A 1 92 ? -16.609 20.312 8.523 1 96.5 92 HIS A O 1
ATOM 682 N N . THR A 1 93 ? -18.797 20.578 9.008 1 96.88 93 THR A N 1
ATOM 683 C CA . THR A 1 93 ? -19.016 19.156 9.156 1 96.88 93 THR A CA 1
ATOM 684 C C . THR A 1 93 ? -19.078 18.469 7.797 1 96.88 93 THR A C 1
ATOM 686 O O . THR A 1 93 ? -19.406 19.109 6.789 1 96.88 93 THR A O 1
ATOM 689 N N . PHE A 1 94 ? -18.781 17.219 7.797 1 96.69 94 PHE A N 1
ATOM 690 C CA . PHE A 1 94 ? -18.844 16.484 6.543 1 96.69 94 PHE A CA 1
ATOM 691 C C . PHE A 1 94 ? -20.297 16.391 6.051 1 96.69 94 PHE A C 1
ATOM 693 O O . PHE A 1 94 ? -20.531 16.375 4.844 1 96.69 94 PHE A O 1
ATOM 700 N N . ALA A 1 95 ? -21.172 16.406 6.98 1 96.75 95 ALA A N 1
ATOM 701 C CA . ALA A 1 95 ? -22.578 16.453 6.609 1 96.75 95 ALA A CA 1
ATOM 702 C C . ALA A 1 95 ? -22.906 17.734 5.836 1 96.75 95 ALA A C 1
ATOM 704 O O . ALA A 1 95 ? -23.625 17.688 4.836 1 96.75 95 ALA A O 1
ATOM 705 N N . GLU A 1 96 ? -22.375 18.844 6.27 1 97.38 96 GLU A N 1
ATOM 706 C CA . GLU A 1 96 ? -22.547 20.125 5.574 1 97.38 96 GLU A CA 1
ATOM 707 C C . GLU A 1 96 ? -21.844 20.109 4.219 1 97.38 96 GLU A C 1
ATOM 709 O O . GLU A 1 96 ? -22.422 20.531 3.211 1 97.38 96 GLU A O 1
ATOM 714 N N . LEU A 1 97 ? -20.688 19.562 4.18 1 97.56 97 LEU A N 1
ATOM 715 C CA . LEU A 1 97 ? -19.875 19.562 2.971 1 97.56 97 LEU A CA 1
ATOM 716 C C . LEU A 1 97 ? -20.484 18.656 1.904 1 97.56 97 LEU A C 1
ATOM 718 O O . LEU A 1 97 ? -20.359 18.938 0.708 1 97.56 97 LEU A O 1
ATOM 722 N N . SER A 1 98 ? -21.125 17.609 2.395 1 95.56 98 SER A N 1
ATOM 723 C CA . SER A 1 98 ? -21.688 16.656 1.446 1 95.56 98 SER A CA 1
ATOM 724 C C . SER A 1 98 ? -22.75 17.312 0.58 1 95.56 98 SER A C 1
ATOM 726 O O . SER A 1 98 ? -23.094 16.797 -0.494 1 95.56 98 SER A O 1
ATOM 728 N N . ARG A 1 99 ? -23.266 18.484 1.019 1 96.44 99 ARG A N 1
ATOM 729 C CA . ARG A 1 99 ? -24.312 19.188 0.288 1 96.44 99 ARG A CA 1
ATOM 730 C C . ARG A 1 99 ? -23.719 20.188 -0.708 1 96.44 99 ARG A C 1
ATOM 732 O O . ARG A 1 99 ? -24.422 20.75 -1.535 1 96.44 99 ARG A O 1
ATOM 739 N N . ASP A 1 100 ? -22.453 20.406 -0.633 1 95.81 100 ASP A N 1
ATOM 740 C CA . ASP A 1 100 ? -21.734 21.312 -1.521 1 95.81 100 ASP A CA 1
ATOM 741 C C . ASP A 1 100 ? -21.25 20.594 -2.775 1 95.81 100 ASP A C 1
ATOM 743 O O . ASP A 1 100 ? -20.391 19.719 -2.699 1 95.81 100 ASP A O 1
ATOM 747 N N . PRO A 1 101 ? -21.75 20.969 -3.941 1 96.56 101 PRO A N 1
ATOM 748 C CA . PRO A 1 101 ? -21.344 20.312 -5.184 1 96.56 101 PRO A CA 1
ATOM 749 C C . PRO A 1 101 ? -19.844 20.422 -5.438 1 96.56 101 PRO A C 1
ATOM 751 O O . PRO A 1 101 ? -19.25 19.531 -6.055 1 96.56 101 PRO A O 1
ATOM 754 N N . LEU A 1 102 ? -19.234 21.469 -4.984 1 97.44 102 LEU A N 1
ATOM 755 C CA . LEU A 1 102 ? -17.812 21.625 -5.188 1 97.44 102 LEU A CA 1
ATOM 756 C C . LEU A 1 102 ? -17.016 20.609 -4.352 1 97.44 102 LEU A C 1
ATOM 758 O O . LEU A 1 102 ? -15.969 20.141 -4.777 1 97.44 102 LEU A O 1
ATOM 762 N N . TRP A 1 103 ? -17.547 20.328 -3.217 1 97.12 103 TRP A N 1
ATOM 763 C CA . TRP A 1 103 ? -16.938 19.297 -2.367 1 97.12 103 TRP A CA 1
ATOM 764 C C . TRP A 1 103 ? -16.984 17.938 -3.045 1 97.12 103 TRP A C 1
ATOM 766 O O . TRP A 1 103 ? -15.984 17.203 -3.055 1 97.12 103 TRP A O 1
ATOM 776 N N . SER A 1 104 ? -18.094 17.625 -3.574 1 96.5 104 SER A N 1
ATOM 777 C CA . SER A 1 104 ? -18.234 16.375 -4.312 1 96.5 104 SER A CA 1
ATOM 778 C C . SER A 1 104 ? -17.266 16.312 -5.48 1 96.5 104 SER A C 1
ATOM 780 O O . SER A 1 104 ? -16.609 15.289 -5.691 1 96.5 104 SER A O 1
ATOM 782 N N . ARG A 1 105 ? -17.156 17.375 -6.191 1 97.12 105 ARG A N 1
ATOM 783 C CA . ARG A 1 105 ? -16.219 17.438 -7.312 1 97.12 105 ARG A CA 1
ATOM 784 C C . ARG A 1 105 ? -14.773 17.297 -6.84 1 97.12 105 ARG A C 1
ATOM 786 O O . ARG A 1 105 ? -13.984 16.562 -7.441 1 97.12 105 ARG A O 1
ATOM 793 N N . TRP A 1 106 ? -14.445 17.984 -5.766 1 97.31 106 TRP A N 1
ATOM 794 C CA . TRP A 1 106 ? -13.125 17.875 -5.148 1 97.31 106 TRP A CA 1
ATOM 795 C C . TRP A 1 106 ? -12.773 16.422 -4.859 1 97.31 106 TRP A C 1
ATOM 797 O O . TRP A 1 106 ? -11.664 15.969 -5.141 1 97.31 106 TRP A O 1
ATOM 807 N N . ASN A 1 107 ? -13.727 15.695 -4.402 1 96.06 107 ASN A N 1
ATOM 808 C CA . ASN A 1 107 ? -13.484 14.312 -3.996 1 96.06 107 ASN A CA 1
ATOM 809 C C . ASN A 1 107 ? -13.383 13.383 -5.199 1 96.06 107 ASN A C 1
ATOM 811 O O . ASN A 1 107 ? -12.836 12.281 -5.094 1 96.06 107 ASN A O 1
ATOM 815 N N . HIS A 1 108 ? -13.758 13.891 -6.367 1 94.62 108 HIS A N 1
ATOM 816 C CA . HIS A 1 108 ? -13.742 13.047 -7.555 1 94.62 108 HIS A CA 1
ATOM 817 C C . HIS A 1 108 ? -12.633 13.461 -8.516 1 94.62 108 HIS A C 1
ATOM 819 O O . HIS A 1 108 ? -12.062 12.617 -9.203 1 94.62 108 HIS A O 1
ATOM 825 N N . VAL A 1 109 ? -12.383 14.766 -8.562 1 96.94 109 VAL A N 1
ATOM 826 C CA . VAL A 1 109 ? -11.383 15.281 -9.492 1 96.94 109 VAL A CA 1
ATOM 827 C C . VAL A 1 109 ? -10.539 16.359 -8.805 1 96.94 109 VAL A C 1
ATOM 829 O O . VAL A 1 109 ? -10.477 17.5 -9.266 1 96.94 109 VAL A O 1
ATOM 832 N N . ARG A 1 110 ? -9.789 15.984 -7.84 1 96.75 110 ARG A N 1
ATOM 833 C CA . ARG A 1 110 ? -9.016 16.906 -7.012 1 96.75 110 ARG A CA 1
ATOM 834 C C . ARG A 1 110 ? -7.984 17.656 -7.848 1 96.75 110 ARG A C 1
ATOM 836 O O . ARG A 1 110 ? -7.582 18.766 -7.492 1 96.75 110 ARG A O 1
ATOM 843 N N . SER A 1 111 ? -7.629 17.078 -8.953 1 97.56 111 SER A N 1
ATOM 844 C CA . SER A 1 111 ? -6.629 17.719 -9.812 1 97.56 111 SER A CA 1
ATOM 845 C C . SER A 1 111 ? -7.184 18.969 -10.477 1 97.56 111 SER A C 1
ATOM 847 O O . SER A 1 111 ? -6.422 19.797 -10.969 1 97.56 111 SER A O 1
ATOM 849 N N . GLN A 1 112 ? -8.469 19.141 -10.43 1 97.06 112 GLN A N 1
ATOM 850 C CA . GLN A 1 112 ? -9.07 20.203 -11.234 1 97.06 112 GLN A CA 1
ATOM 851 C C . GLN A 1 112 ? -9.836 21.188 -10.359 1 97.06 112 GLN A C 1
ATOM 853 O O . GLN A 1 112 ? -10.406 22.156 -10.859 1 97.06 112 GLN A O 1
ATOM 858 N N . VAL A 1 113 ? -9.93 20.906 -9.102 1 97.06 113 VAL A N 1
ATOM 859 C CA . VAL A 1 113 ? -10.727 21.734 -8.203 1 97.06 113 VAL A CA 1
ATOM 860 C C . VAL A 1 113 ? -9.852 22.266 -7.07 1 97.06 113 VAL A C 1
ATOM 862 O O . VAL A 1 113 ? -9.047 21.516 -6.496 1 97.06 113 VAL A O 1
ATOM 865 N N . THR A 1 114 ? -9.969 23.547 -6.828 1 98.12 114 THR A N 1
ATOM 866 C CA . THR A 1 114 ? -9.312 24.172 -5.68 1 98.12 114 THR A CA 1
ATOM 867 C C . THR A 1 114 ? -10.328 24.531 -4.605 1 98.12 114 THR A C 1
ATOM 869 O O . THR A 1 114 ? -11.375 25.125 -4.898 1 98.12 114 THR A O 1
ATOM 872 N N . PRO A 1 115 ? -10.07 24.094 -3.402 1 98 115 PRO A N 1
ATOM 873 C CA . PRO A 1 115 ? -10.953 24.562 -2.34 1 98 115 PRO A CA 1
ATOM 874 C C . PRO A 1 115 ? -11.094 26.094 -2.328 1 98 115 PRO A C 1
ATOM 876 O O . PRO A 1 115 ? -10.102 26.797 -2.465 1 98 115 PRO A O 1
ATOM 879 N N . PRO A 1 116 ? -12.328 26.578 -2.121 1 97.88 116 PRO A N 1
ATOM 880 C CA . PRO A 1 116 ? -12.469 28.047 -2.051 1 97.88 116 PRO A CA 1
ATOM 881 C C . PRO A 1 116 ? -11.617 28.656 -0.944 1 97.88 116 PRO A C 1
ATOM 883 O O . PRO A 1 116 ? -11.727 28.266 0.22 1 97.88 116 PRO A O 1
ATOM 886 N N . GLY A 1 117 ? -10.758 29.625 -1.37 1 98 117 GLY A N 1
ATOM 887 C CA . GLY A 1 117 ? -9.891 30.281 -0.401 1 98 117 GLY A CA 1
ATOM 888 C C . GLY A 1 117 ? -8.742 29.406 0.062 1 98 117 GLY A C 1
ATOM 889 O O . GLY A 1 117 ? -8.039 29.734 1.019 1 98 117 GLY A O 1
ATOM 890 N N . GLY A 1 118 ? -8.602 28.219 -0.519 1 98.38 118 GLY A N 1
ATOM 891 C CA . GLY A 1 118 ? -7.57 27.266 -0.131 1 98.38 118 GLY A CA 1
ATOM 892 C C . GLY A 1 118 ? -6.504 27.078 -1.193 1 98.38 118 GLY A C 1
ATOM 893 O O . GLY A 1 118 ? -6.172 28.016 -1.923 1 98.38 118 GLY A O 1
ATOM 894 N N . GLU A 1 119 ? -5.875 25.922 -1.232 1 98.69 119 GLU A N 1
ATOM 895 C CA . GLU A 1 119 ? -4.801 25.656 -2.186 1 98.69 119 GLU A CA 1
ATOM 896 C C . GLU A 1 119 ? -5.141 24.469 -3.084 1 98.69 119 GLU A C 1
ATOM 898 O O . GLU A 1 119 ? -5.891 23.578 -2.682 1 98.69 119 GLU A O 1
ATOM 903 N N . PRO A 1 120 ? -4.605 24.484 -4.301 1 98.5 120 PRO A N 1
ATOM 904 C CA . PRO A 1 120 ? -4.738 23.297 -5.137 1 98.5 120 PRO A CA 1
ATOM 905 C C . PRO A 1 120 ? -4.039 22.078 -4.535 1 98.5 120 PRO A C 1
ATOM 907 O O . PRO A 1 120 ? -2.98 22.219 -3.92 1 98.5 120 PRO A O 1
ATOM 910 N N . MET A 1 121 ? -4.625 20.938 -4.77 1 98.69 121 MET A N 1
ATOM 911 C CA . MET A 1 121 ? -4.027 19.703 -4.27 1 98.69 121 MET A CA 1
ATOM 912 C C . MET A 1 121 ? -2.609 19.531 -4.809 1 98.69 121 MET A C 1
ATOM 914 O O . MET A 1 121 ? -1.736 19.016 -4.113 1 98.69 121 MET A O 1
ATOM 918 N N . ALA A 1 122 ? -2.385 19.969 -6.031 1 98.75 122 ALA A N 1
ATOM 919 C CA . ALA A 1 122 ? -1.071 19.859 -6.66 1 98.75 122 ALA A CA 1
ATOM 920 C C . ALA A 1 122 ? -0.019 20.641 -5.875 1 98.75 122 ALA A C 1
ATOM 922 O O . ALA A 1 122 ? 1.139 20.219 -5.793 1 98.75 122 ALA A O 1
ATOM 923 N N . ASP A 1 123 ? -0.38 21.766 -5.309 1 98.75 123 ASP A N 1
ATOM 924 C CA . ASP A 1 123 ? 0.544 22.562 -4.512 1 98.75 123 ASP A CA 1
ATOM 925 C C . ASP A 1 123 ? 0.905 21.859 -3.209 1 98.75 123 ASP A C 1
ATOM 927 O O . ASP A 1 123 ? 2.07 21.844 -2.809 1 98.75 123 ASP A O 1
ATOM 931 N N . ALA A 1 124 ? -0.105 21.312 -2.58 1 98.75 124 ALA A N 1
ATOM 932 C CA . ALA A 1 124 ? 0.14 20.547 -1.368 1 98.75 124 ALA A CA 1
ATOM 933 C C . ALA A 1 124 ? 1.062 19.359 -1.652 1 98.75 124 ALA A C 1
ATOM 935 O O . ALA A 1 124 ? 1.992 19.094 -0.889 1 98.75 124 ALA A O 1
ATOM 936 N N . GLN A 1 125 ? 0.803 18.703 -2.762 1 98.88 125 GLN A N 1
ATOM 937 C CA . GLN A 1 125 ? 1.65 17.578 -3.146 1 98.88 125 GLN A CA 1
ATOM 938 C C . GLN A 1 125 ? 3.09 18.031 -3.375 1 98.88 125 GLN A C 1
ATOM 940 O O . GLN A 1 125 ? 4.031 17.391 -2.912 1 98.88 125 GLN A O 1
ATOM 945 N N . SER A 1 126 ? 3.209 19.094 -4.105 1 98.75 126 SER A N 1
ATOM 946 C CA . SER A 1 126 ? 4.543 19.609 -4.41 1 98.75 126 SER A CA 1
ATOM 947 C C . SER A 1 126 ? 5.328 19.891 -3.135 1 98.75 126 SER A C 1
ATOM 949 O O . SER A 1 126 ? 6.52 19.578 -3.051 1 98.75 126 SER A O 1
ATOM 951 N N . ARG A 1 127 ? 4.641 20.422 -2.145 1 98.19 127 ARG A N 1
ATOM 952 C CA . ARG A 1 127 ? 5.305 20.812 -0.907 1 98.19 127 ARG A CA 1
ATOM 953 C C . ARG A 1 127 ? 5.812 19.594 -0.142 1 98.19 127 ARG A C 1
ATOM 955 O O . ARG A 1 127 ? 6.957 19.578 0.313 1 98.19 127 ARG A O 1
ATOM 962 N N . ILE A 1 128 ? 5.004 18.594 -0.022 1 98.88 128 ILE A N 1
ATOM 963 C CA . ILE A 1 128 ? 5.426 17.438 0.751 1 98.88 128 ILE A CA 1
ATOM 964 C C . ILE A 1 128 ? 6.453 16.641 -0.044 1 98.88 128 ILE A C 1
ATOM 966 O O . ILE A 1 128 ? 7.434 16.141 0.519 1 98.88 128 ILE A O 1
ATOM 970 N N . VAL A 1 129 ? 6.336 16.484 -1.327 1 98.81 129 VAL A N 1
ATOM 971 C CA . VAL A 1 129 ? 7.238 15.695 -2.162 1 98.81 129 VAL A CA 1
ATOM 972 C C . VAL A 1 129 ? 8.609 16.359 -2.207 1 98.81 129 VAL A C 1
ATOM 974 O O . VAL A 1 129 ? 9.641 15.695 -2.082 1 98.81 129 VAL A O 1
ATOM 977 N N . SER A 1 130 ? 8.609 17.688 -2.363 1 98.75 130 SER A N 1
ATOM 978 C CA . SER A 1 130 ? 9.883 18.422 -2.35 1 98.75 130 SER A CA 1
ATOM 979 C C . SER A 1 130 ? 10.594 18.25 -1.014 1 98.75 130 SER A C 1
ATOM 981 O O . SER A 1 130 ? 11.812 18.031 -0.978 1 98.75 130 SER A O 1
ATOM 983 N N . HIS A 1 131 ? 9.844 18.328 0.062 1 98.88 131 HIS A N 1
ATOM 984 C CA . HIS A 1 131 ? 10.43 18.172 1.386 1 98.88 131 HIS A CA 1
ATOM 985 C C . HIS A 1 131 ? 11.016 16.781 1.568 1 98.88 131 HIS A C 1
ATOM 987 O O . HIS A 1 131 ? 12.125 16.625 2.082 1 98.88 131 HIS A O 1
ATOM 993 N N . MET A 1 132 ? 10.281 15.758 1.146 1 98.75 132 MET A N 1
ATOM 994 C CA . MET A 1 132 ? 10.766 14.383 1.217 1 98.75 132 MET A CA 1
ATOM 995 C C . MET A 1 132 ? 12.078 14.227 0.45 1 98.75 132 MET A C 1
ATOM 997 O O . MET A 1 132 ? 13.023 13.617 0.947 1 98.75 132 MET A O 1
ATOM 1001 N N . GLN A 1 133 ? 12.102 14.773 -0.755 1 98 133 GLN A N 1
ATOM 1002 C CA . GLN A 1 133 ? 13.281 14.656 -1.604 1 98 133 GLN A CA 1
ATOM 1003 C C . GLN A 1 133 ? 14.484 15.375 -0.98 1 98 133 GLN A C 1
ATOM 1005 O O . GLN A 1 133 ? 15.586 14.828 -0.939 1 98 133 GLN A O 1
ATOM 1010 N N . GLU A 1 134 ? 14.227 16.594 -0.501 1 97.75 134 GLU A N 1
ATOM 1011 C CA . GLU A 1 134 ? 15.289 17.359 0.143 1 97.75 134 GLU A CA 1
ATOM 1012 C C . GLU A 1 134 ? 15.812 16.641 1.386 1 97.75 134 GLU A C 1
ATOM 1014 O O . GLU A 1 134 ? 17.016 16.578 1.612 1 97.75 134 GLU A O 1
ATOM 1019 N N . THR A 1 135 ? 14.898 16.156 2.15 1 97.75 135 THR A N 1
ATOM 1020 C CA . THR A 1 135 ? 15.266 15.43 3.363 1 97.75 135 THR A CA 1
ATOM 1021 C C . THR A 1 135 ? 16.078 14.188 3.025 1 97.75 135 THR A C 1
ATOM 1023 O O . THR A 1 135 ? 17.078 13.898 3.678 1 97.75 135 THR A O 1
ATOM 1026 N N . ALA A 1 136 ? 15.656 13.445 2.018 1 97.44 136 ALA A N 1
ATOM 1027 C CA . ALA A 1 136 ? 16.359 12.234 1.599 1 97.44 136 ALA A CA 1
ATOM 1028 C C . ALA A 1 136 ? 17.781 12.555 1.139 1 97.44 136 ALA A C 1
ATOM 1030 O O . ALA A 1 136 ? 18.719 11.82 1.445 1 97.44 136 ALA A O 1
ATOM 1031 N N . GLN A 1 137 ? 17.953 13.602 0.429 1 96.25 137 GLN A N 1
ATOM 1032 C CA . GLN A 1 137 ? 19.266 14 -0.095 1 96.25 137 GLN A CA 1
ATOM 1033 C C . GLN A 1 137 ? 20.219 14.352 1.034 1 96.25 137 GLN A C 1
ATOM 1035 O O . GLN A 1 137 ? 21.438 14.125 0.921 1 96.25 137 GLN A O 1
ATOM 1040 N N . ALA A 1 138 ? 19.672 14.82 2.105 1 96.75 138 ALA A N 1
ATOM 1041 C CA . ALA A 1 138 ? 20.5 15.344 3.189 1 96.75 138 ALA A CA 1
ATOM 1042 C C . ALA A 1 138 ? 20.766 14.273 4.246 1 96.75 138 ALA A C 1
ATOM 1044 O O . ALA A 1 138 ? 21.547 14.492 5.18 1 96.75 138 ALA A O 1
ATOM 1045 N N . ASN A 1 139 ? 20.156 13.07 4.129 1 96.12 139 ASN A N 1
ATOM 1046 C CA . ASN A 1 139 ? 20.219 12.109 5.23 1 96.12 139 ASN A CA 1
ATOM 1047 C C . ASN A 1 139 ? 20.406 10.688 4.727 1 96.12 139 ASN A C 1
ATOM 1049 O O . ASN A 1 139 ? 19.641 9.789 5.09 1 96.12 139 ASN A O 1
ATOM 1053 N N . ASP A 1 140 ? 21.531 10.477 4.051 1 94.44 140 ASP A N 1
ATOM 1054 C CA . ASP A 1 140 ? 21.812 9.172 3.473 1 94.44 140 ASP A CA 1
ATOM 1055 C C . ASP A 1 140 ? 21.844 8.086 4.547 1 94.44 140 ASP A C 1
ATOM 1057 O O . ASP A 1 140 ? 22.469 8.25 5.59 1 94.44 140 ASP A O 1
ATOM 1061 N N . GLY A 1 141 ? 21.016 7.031 4.355 1 96 141 GLY A N 1
ATOM 1062 C CA . GLY A 1 141 ? 21.016 5.875 5.242 1 96 141 GLY A CA 1
ATOM 1063 C C . GLY A 1 141 ? 20.094 6.047 6.441 1 96 141 GLY A C 1
ATOM 1064 O O . GLY A 1 141 ? 19.984 5.145 7.277 1 96 141 GLY A O 1
ATOM 1065 N N . ALA A 1 142 ? 19.375 7.156 6.504 1 96.81 142 ALA A N 1
ATOM 1066 C CA . ALA A 1 142 ? 18.594 7.484 7.691 1 96.81 142 ALA A CA 1
ATOM 1067 C C . ALA A 1 142 ? 17.156 6.969 7.566 1 96.81 142 ALA A C 1
ATOM 1069 O O . ALA A 1 142 ? 16.703 6.656 6.465 1 96.81 142 ALA A O 1
ATOM 1070 N N . THR A 1 143 ? 16.547 6.785 8.648 1 97.75 143 THR A N 1
ATOM 1071 C CA . THR A 1 143 ? 15.102 6.594 8.766 1 97.75 143 THR A CA 1
ATOM 1072 C C . THR A 1 143 ? 14.445 7.812 9.406 1 97.75 143 THR A C 1
ATOM 1074 O O . THR A 1 143 ? 14.797 8.203 10.516 1 97.75 143 THR A O 1
ATOM 1077 N N . ILE A 1 144 ? 13.531 8.406 8.688 1 98.19 144 ILE A N 1
ATOM 1078 C CA . ILE A 1 144 ? 12.891 9.641 9.133 1 98.19 144 ILE A CA 1
ATOM 1079 C C . ILE A 1 144 ? 11.391 9.414 9.281 1 98.19 144 ILE A C 1
ATOM 1081 O O . ILE A 1 144 ? 10.727 8.953 8.344 1 98.19 144 ILE A O 1
ATOM 1085 N N . ALA A 1 145 ? 10.852 9.688 10.461 1 98.56 145 ALA A N 1
ATOM 1086 C CA . ALA A 1 145 ? 9.414 9.664 10.688 1 98.56 145 ALA A CA 1
ATOM 1087 C C . ALA A 1 145 ? 8.805 11.047 10.445 1 98.56 145 ALA A C 1
ATOM 1089 O O . ALA A 1 145 ? 9.273 12.047 10.992 1 98.56 145 ALA A O 1
ATOM 1090 N N . MET A 1 146 ? 7.844 11.086 9.562 1 98.88 146 MET A N 1
ATOM 1091 C CA . MET A 1 146 ? 7.102 12.312 9.289 1 98.88 146 MET A CA 1
ATOM 1092 C C . MET A 1 146 ? 5.633 12.156 9.672 1 98.88 146 MET A C 1
ATOM 1094 O O . MET A 1 146 ? 4.891 11.422 9.023 1 98.88 146 MET A O 1
ATOM 1098 N N . VAL A 1 147 ? 5.219 12.812 10.734 1 98.94 147 VAL A N 1
ATOM 1099 C CA . VAL A 1 147 ? 3.828 12.789 11.172 1 98.94 147 VAL A CA 1
ATOM 1100 C C . VAL A 1 147 ? 3.049 13.914 10.484 1 98.94 147 VAL A C 1
ATOM 1102 O O . VAL A 1 147 ? 3.385 15.086 10.633 1 98.94 147 VAL A O 1
ATOM 1105 N N . THR A 1 148 ? 2.043 13.555 9.734 1 98.94 148 THR A N 1
ATOM 1106 C CA . THR A 1 148 ? 1.304 14.5 8.914 1 98.94 148 THR A CA 1
ATOM 1107 C C . THR A 1 148 ? -0.153 14.07 8.766 1 98.94 148 THR A C 1
ATOM 1109 O O . THR A 1 148 ? -0.734 13.5 9.695 1 98.94 148 THR A O 1
ATOM 1112 N N . HIS A 1 149 ? -0.808 14.383 7.723 1 98.88 149 HIS A N 1
ATOM 1113 C CA . HIS A 1 149 ? -2.254 14.266 7.582 1 98.88 149 HIS A CA 1
ATOM 1114 C C . HIS A 1 149 ? -2.623 13.32 6.441 1 98.88 149 HIS A C 1
ATOM 1116 O O . HIS A 1 149 ? -1.764 12.945 5.645 1 98.88 149 HIS A O 1
ATOM 1122 N N . CYS A 1 150 ? -3.859 12.961 6.391 1 98.69 150 CYS A N 1
ATOM 1123 C CA . CYS A 1 150 ? -4.367 11.961 5.461 1 98.69 150 CYS A CA 1
ATOM 1124 C C . CYS A 1 150 ? -4.102 12.375 4.016 1 98.69 150 CYS A C 1
ATOM 1126 O O . CYS A 1 150 ? -3.402 11.672 3.285 1 98.69 150 CYS A O 1
ATOM 1128 N N . ASP A 1 151 ? -4.555 13.539 3.627 1 98.5 151 ASP A N 1
ATOM 1129 C CA . ASP A 1 151 ? -4.469 13.961 2.234 1 98.5 151 ASP A CA 1
ATOM 1130 C C . ASP A 1 151 ? -3.023 14.25 1.835 1 98.5 151 ASP A C 1
ATOM 1132 O O . ASP A 1 151 ? -2.643 14.062 0.677 1 98.5 151 ASP A O 1
ATOM 1136 N N . MET A 1 152 ? -2.207 14.633 2.811 1 98.88 152 MET A N 1
ATOM 1137 C CA . MET A 1 152 ? -0.789 14.844 2.535 1 98.88 152 MET A CA 1
ATOM 1138 C C . MET A 1 152 ? -0.098 13.523 2.213 1 98.88 152 MET A C 1
ATOM 1140 O O . MET A 1 152 ? 0.686 13.438 1.267 1 98.88 152 MET A O 1
ATOM 1144 N N . ILE A 1 153 ? -0.411 12.5 2.982 1 98.94 153 ILE A N 1
ATOM 1145 C CA . ILE A 1 153 ? 0.162 11.18 2.74 1 98.94 153 ILE A CA 1
ATOM 1146 C C . ILE A 1 153 ? -0.346 10.633 1.408 1 98.94 153 ILE A C 1
ATOM 1148 O O . ILE A 1 153 ? 0.428 10.086 0.619 1 98.94 153 ILE A O 1
ATOM 1152 N N . ARG A 1 154 ? -1.618 10.836 1.146 1 98.88 154 ARG A N 1
ATOM 1153 C CA . ARG A 1 154 ? -2.182 10.398 -0.125 1 98.88 154 ARG A CA 1
ATOM 1154 C C . ARG A 1 154 ? -1.484 11.078 -1.298 1 98.88 154 ARG A C 1
ATOM 1156 O O . ARG A 1 154 ? -1.189 10.438 -2.309 1 98.88 154 ARG A O 1
ATOM 1163 N N . ALA A 1 155 ? -1.186 12.367 -1.164 1 98.81 155 ALA A N 1
ATOM 1164 C CA . ALA A 1 155 ? -0.511 13.125 -2.219 1 98.81 155 ALA A CA 1
ATOM 1165 C C . ALA A 1 155 ? 0.896 12.586 -2.463 1 98.81 155 ALA A C 1
ATOM 1167 O O . ALA A 1 155 ? 1.312 12.414 -3.611 1 98.81 155 ALA A O 1
ATOM 1168 N N . ALA A 1 156 ? 1.615 12.336 -1.405 1 98.94 156 ALA A N 1
ATOM 1169 C CA . ALA A 1 156 ? 2.967 11.789 -1.513 1 98.94 156 ALA A CA 1
ATOM 1170 C C . ALA A 1 156 ? 2.957 10.422 -2.188 1 98.94 156 ALA A C 1
ATOM 1172 O O . ALA A 1 156 ? 3.738 10.172 -3.109 1 98.94 156 ALA A O 1
ATOM 1173 N N . VAL A 1 157 ? 2.045 9.578 -1.735 1 98.94 157 VAL A N 1
ATOM 1174 C CA . VAL A 1 157 ? 1.927 8.227 -2.271 1 98.94 157 VAL A CA 1
ATOM 1175 C C . VAL A 1 157 ? 1.577 8.289 -3.758 1 98.94 157 VAL A C 1
ATOM 1177 O O . VAL A 1 157 ? 2.141 7.551 -4.566 1 98.94 157 VAL A O 1
ATOM 1180 N N . ALA A 1 158 ? 0.671 9.195 -4.102 1 98.75 158 ALA A N 1
ATOM 1181 C CA . ALA A 1 158 ? 0.283 9.344 -5.504 1 98.75 158 ALA A CA 1
ATOM 1182 C C . ALA A 1 158 ? 1.486 9.695 -6.371 1 98.75 158 ALA A C 1
ATOM 1184 O O . ALA A 1 158 ? 1.663 9.141 -7.457 1 98.75 158 ALA A O 1
ATOM 1185 N N . ARG A 1 159 ? 2.305 10.578 -5.902 1 98.69 159 ARG A N 1
ATOM 1186 C CA . ARG A 1 159 ? 3.5 10.953 -6.652 1 98.69 159 ARG A CA 1
ATOM 1187 C C . ARG A 1 159 ? 4.449 9.773 -6.797 1 98.69 159 ARG A C 1
ATOM 1189 O O . ARG A 1 159 ? 4.957 9.508 -7.887 1 98.69 159 ARG A O 1
ATOM 1196 N N . VAL A 1 160 ? 4.684 9.07 -5.711 1 98.75 160 VAL A N 1
ATOM 1197 C CA . VAL A 1 160 ? 5.598 7.938 -5.699 1 98.75 160 VAL A CA 1
ATOM 1198 C C . VAL A 1 160 ? 5.133 6.887 -6.703 1 98.75 160 VAL A C 1
ATOM 1200 O O . VAL A 1 160 ? 5.941 6.316 -7.438 1 98.75 160 VAL A O 1
ATOM 1203 N N . LEU A 1 161 ? 3.857 6.688 -6.801 1 98.56 161 LEU A N 1
ATOM 1204 C CA . LEU A 1 161 ? 3.293 5.621 -7.621 1 98.56 161 LEU A CA 1
ATOM 1205 C C . LEU A 1 161 ? 3.076 6.094 -9.055 1 98.56 161 LEU A C 1
ATOM 1207 O O . LEU A 1 161 ? 2.877 5.277 -9.961 1 98.56 161 LEU A O 1
ATOM 1211 N N . GLY A 1 162 ? 3.061 7.406 -9.289 1 97.69 162 GLY A N 1
ATOM 1212 C CA . GLY A 1 162 ? 2.631 7.953 -10.57 1 97.69 162 GLY A CA 1
ATOM 1213 C C . GLY A 1 162 ? 1.126 7.914 -10.758 1 97.69 162 GLY A C 1
ATOM 1214 O O . GLY A 1 162 ? 0.64 7.695 -11.867 1 97.69 162 GLY A O 1
ATOM 1215 N N . LEU A 1 163 ? 0.413 8.039 -9.766 1 98 163 LEU A N 1
ATOM 1216 C CA . LEU A 1 163 ? -1.045 8.008 -9.734 1 98 163 LEU A CA 1
ATOM 1217 C C . LEU A 1 163 ? -1.625 9.406 -9.875 1 98 163 LEU A C 1
ATOM 1219 O O . LEU A 1 163 ? -1.091 10.367 -9.312 1 98 163 LEU A O 1
ATOM 1223 N N . SER A 1 164 ? -2.752 9.523 -10.57 1 97.56 164 SER A N 1
ATOM 1224 C CA . SER A 1 164 ? -3.467 10.789 -10.648 1 97.56 164 SER A CA 1
ATOM 1225 C C . SER A 1 164 ? -3.973 11.227 -9.273 1 97.56 164 SER A C 1
ATOM 1227 O O . SER A 1 164 ? -4.406 10.391 -8.477 1 97.56 164 SER A O 1
ATOM 1229 N N . LEU A 1 165 ? -4.004 12.547 -9.055 1 98.25 165 LEU A N 1
ATOM 1230 C CA . LEU A 1 165 ? -4.578 13.094 -7.828 1 98.25 165 LEU A CA 1
ATOM 1231 C C . LEU A 1 165 ? -6.07 12.797 -7.742 1 98.25 165 LEU A C 1
ATOM 1233 O O . LEU A 1 165 ? -6.676 12.945 -6.68 1 98.25 165 LEU A O 1
ATOM 1237 N N . ASP A 1 166 ? -6.641 12.359 -8.836 1 98.06 166 ASP A N 1
ATOM 1238 C CA . ASP A 1 166 ? -8.07 12.055 -8.867 1 98.06 166 ASP A CA 1
ATOM 1239 C C . ASP A 1 166 ? -8.336 10.648 -8.328 1 98.06 166 ASP A C 1
ATOM 1241 O O . ASP A 1 166 ? -9.492 10.242 -8.195 1 98.06 166 ASP A O 1
ATOM 1245 N N . ASN A 1 167 ? -7.285 9.844 -7.949 1 97.56 167 ASN A N 1
ATOM 1246 C CA . ASN A 1 167 ? -7.43 8.461 -7.492 1 97.56 167 ASN A CA 1
ATOM 1247 C C . ASN A 1 167 ? -7.008 8.312 -6.035 1 97.56 167 ASN A C 1
ATOM 1249 O O . ASN A 1 167 ? -6.641 7.215 -5.602 1 97.56 167 ASN A O 1
ATOM 1253 N N . LEU A 1 168 ? -7.031 9.406 -5.289 1 97.94 168 LEU A N 1
ATOM 1254 C CA . LEU A 1 168 ? -6.516 9.414 -3.924 1 97.94 168 LEU A CA 1
ATOM 1255 C C . LEU A 1 168 ? -7.41 8.602 -2.994 1 97.94 168 LEU A C 1
ATOM 1257 O O . LEU A 1 168 ? -6.969 8.156 -1.937 1 97.94 168 LEU A O 1
ATOM 1261 N N . LEU A 1 169 ? -8.695 8.438 -3.387 1 97.38 169 LEU A N 1
ATOM 1262 C CA . LEU A 1 169 ? -9.641 7.754 -2.506 1 97.38 169 LEU A CA 1
ATOM 1263 C C . LEU A 1 169 ? -9.656 6.254 -2.789 1 97.38 169 LEU A C 1
ATOM 1265 O O . LEU A 1 169 ? -10.445 5.516 -2.197 1 97.38 169 LEU A O 1
ATOM 1269 N N . ARG A 1 170 ? -8.711 5.793 -3.621 1 97.94 170 ARG A N 1
ATOM 1270 C CA . ARG A 1 170 ? -8.656 4.387 -3.998 1 97.94 170 ARG A CA 1
ATOM 1271 C C . ARG A 1 170 ? -7.801 3.588 -3.02 1 97.94 170 ARG A C 1
ATOM 1273 O O . ARG A 1 170 ? -7.656 2.373 -3.162 1 97.94 170 ARG A O 1
ATOM 1280 N N . PHE A 1 171 ? -7.215 4.227 -2.088 1 98.69 171 PHE A N 1
ATOM 1281 C CA . PHE A 1 171 ? -6.484 3.533 -1.034 1 98.69 171 PHE A CA 1
ATOM 1282 C C . PHE A 1 171 ? -6.668 4.238 0.304 1 98.69 171 PHE A C 1
ATOM 1284 O O . PHE A 1 171 ? -6.957 5.434 0.347 1 98.69 171 PHE A O 1
ATOM 1291 N N . ASP A 1 172 ? -6.465 3.479 1.396 1 98.44 172 ASP A N 1
ATOM 1292 C CA . ASP A 1 172 ? -6.746 3.982 2.736 1 98.44 172 ASP A CA 1
ATOM 1293 C C . ASP A 1 172 ? -5.48 4.504 3.406 1 98.44 172 ASP A C 1
ATOM 1295 O O . ASP A 1 172 ? -4.379 4.031 3.121 1 98.44 172 ASP A O 1
ATOM 1299 N N . VAL A 1 173 ? -5.59 5.488 4.18 1 98.69 173 VAL A N 1
ATOM 1300 C CA . VAL A 1 173 ? -4.633 6.008 5.148 1 98.69 173 VAL A CA 1
ATOM 1301 C C . VAL A 1 173 ? -5.328 6.258 6.484 1 98.69 173 VAL A C 1
ATOM 1303 O O . VAL A 1 173 ? -5.891 7.332 6.707 1 98.69 173 VAL A O 1
ATOM 1306 N N . ASP A 1 174 ? -5.309 5.312 7.348 1 98.31 174 ASP A N 1
ATOM 1307 C CA . ASP A 1 174 ? -6.078 5.367 8.586 1 98.31 174 ASP A CA 1
ATOM 1308 C C . ASP A 1 174 ? -5.371 6.234 9.633 1 98.31 174 ASP A C 1
ATOM 1310 O O . ASP A 1 174 ? -4.148 6.375 9.602 1 98.31 174 ASP A O 1
ATOM 1314 N N . PRO A 1 175 ? -6.141 6.832 10.586 1 97.94 175 PRO A N 1
ATOM 1315 C CA . PRO A 1 175 ? -5.473 7.535 11.688 1 97.94 175 PRO A CA 1
ATOM 1316 C C . PRO A 1 175 ? -4.488 6.648 12.445 1 97.94 175 PRO A C 1
ATOM 1318 O O . PRO A 1 175 ? -4.797 5.492 12.75 1 97.94 175 PRO A O 1
ATOM 1321 N N . GLY A 1 176 ? -3.301 7.156 12.625 1 97.69 176 GLY A N 1
ATOM 1322 C CA . GLY A 1 176 ? -2.281 6.418 13.359 1 97.69 176 GLY A CA 1
ATOM 1323 C C . GLY A 1 176 ? -1.604 5.348 12.516 1 97.69 176 GLY A C 1
ATOM 1324 O O . GLY A 1 176 ? -0.886 4.5 13.055 1 97.69 176 GLY A O 1
ATOM 1325 N N . SER A 1 177 ? -1.805 5.32 11.227 1 98.12 177 SER A N 1
ATOM 1326 C CA . SER A 1 177 ? -1.191 4.32 10.359 1 98.12 177 SER A CA 1
ATOM 1327 C C . SER A 1 177 ? 0.173 4.785 9.859 1 98.12 177 SER A C 1
ATOM 1329 O O . SER A 1 177 ? 0.484 5.977 9.898 1 98.12 177 SER A O 1
ATOM 1331 N N . ILE A 1 178 ? 1.011 3.852 9.406 1 98.25 178 ILE A N 1
ATOM 1332 C CA . ILE A 1 178 ? 2.355 4.098 8.898 1 98.25 178 ILE A CA 1
ATOM 1333 C C . ILE A 1 178 ? 2.432 3.707 7.426 1 98.25 178 ILE A C 1
ATOM 1335 O O . ILE A 1 178 ? 2.08 2.582 7.059 1 98.25 178 ILE A O 1
ATOM 1339 N N . THR A 1 179 ? 2.785 4.582 6.598 1 98.81 179 THR A N 1
ATOM 1340 C CA . THR A 1 179 ? 3.127 4.363 5.195 1 98.81 179 THR A CA 1
ATOM 1341 C C . THR A 1 179 ? 4.625 4.547 4.969 1 98.81 179 THR A C 1
ATOM 1343 O O . THR A 1 179 ? 5.207 5.543 5.406 1 98.81 179 THR A O 1
ATOM 1346 N N . HIS A 1 180 ? 5.25 3.576 4.367 1 98.5 180 HIS A N 1
ATOM 1347 C CA . HIS A 1 180 ? 6.703 3.508 4.266 1 98.5 180 HIS A CA 1
ATOM 1348 C C . HIS A 1 180 ? 7.164 3.752 2.834 1 98.5 180 HIS A C 1
ATOM 1350 O O . HIS A 1 180 ? 6.852 2.971 1.933 1 98.5 180 HIS A O 1
ATOM 1356 N N . VAL A 1 181 ? 7.91 4.824 2.613 1 98.88 181 VAL A N 1
ATOM 1357 C CA . VAL A 1 181 ? 8.508 5.172 1.327 1 98.88 181 VAL A CA 1
ATOM 1358 C C . VAL A 1 181 ? 10.031 5.055 1.416 1 98.88 181 VAL A C 1
ATOM 1360 O O . VAL A 1 181 ? 10.633 5.508 2.389 1 98.88 181 VAL A O 1
ATOM 1363 N N . VAL A 1 182 ? 10.617 4.449 0.455 1 98.69 182 VAL A N 1
ATOM 1364 C CA . VAL A 1 182 ? 12.07 4.363 0.351 1 98.69 182 VAL A CA 1
ATOM 1365 C C . VAL A 1 182 ? 12.555 5.184 -0.843 1 98.69 182 VAL A C 1
ATOM 1367 O O . VAL A 1 182 ? 12.016 5.066 -1.944 1 98.69 182 VAL A O 1
ATOM 1370 N N . ILE A 1 183 ? 13.484 6.016 -0.615 1 98.44 183 ILE A N 1
ATOM 1371 C CA . ILE A 1 183 ? 14.062 6.848 -1.666 1 98.44 183 ILE A CA 1
ATOM 1372 C C . ILE A 1 183 ? 15.539 6.516 -1.837 1 98.44 183 ILE A C 1
ATOM 1374 O O . ILE A 1 183 ? 16.297 6.527 -0.867 1 98.44 183 ILE A O 1
ATOM 1378 N N . ASP A 1 184 ? 15.914 6.176 -2.99 1 96.44 184 ASP A N 1
ATOM 1379 C CA . ASP A 1 184 ? 17.312 5.918 -3.307 1 96.44 184 ASP A CA 1
ATOM 1380 C C . ASP A 1 184 ? 17.703 6.535 -4.652 1 96.44 184 ASP A C 1
ATOM 1382 O O . ASP A 1 184 ? 17 7.418 -5.156 1 96.44 184 ASP A O 1
ATOM 1386 N N . GLU A 1 185 ? 18.797 6.176 -5.238 1 93.19 185 GLU A N 1
ATOM 1387 C CA . GLU A 1 185 ? 19.312 6.777 -6.465 1 93.19 185 GLU A CA 1
ATOM 1388 C C . GLU A 1 185 ? 18.375 6.512 -7.641 1 93.19 185 GLU A C 1
ATOM 1390 O O . GLU A 1 185 ? 18.328 7.293 -8.594 1 93.19 185 GLU A O 1
ATOM 1395 N N . SER A 1 186 ? 17.625 5.438 -7.512 1 92.25 186 SER A N 1
ATOM 1396 C CA . SER A 1 186 ? 16.734 5.055 -8.609 1 92.25 186 SER A CA 1
ATOM 1397 C C . SER A 1 186 ? 15.383 5.766 -8.5 1 92.25 186 SER A C 1
ATOM 1399 O O . SER A 1 186 ? 14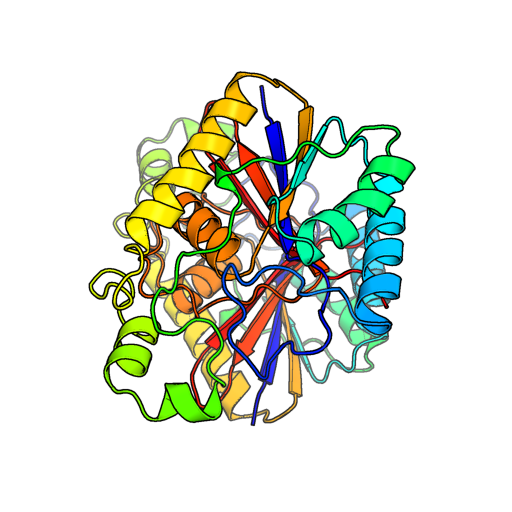.609 5.773 -9.453 1 92.25 186 SER A O 1
ATOM 1401 N N . GLY A 1 187 ? 15.141 6.398 -7.395 1 95.62 187 GLY A N 1
ATOM 1402 C CA . GLY A 1 187 ? 13.875 7.082 -7.172 1 95.62 187 GLY A CA 1
ATOM 1403 C C . GLY A 1 187 ? 13.172 6.633 -5.91 1 95.62 187 GLY A C 1
ATOM 1404 O O . GLY A 1 187 ? 13.797 6.082 -5 1 95.62 187 GLY A O 1
ATOM 1405 N N . ALA A 1 188 ? 11.93 6.969 -5.84 1 98.12 188 ALA A N 1
ATOM 1406 C CA . ALA A 1 188 ? 11.117 6.625 -4.684 1 98.12 188 ALA A CA 1
ATOM 1407 C C . ALA A 1 1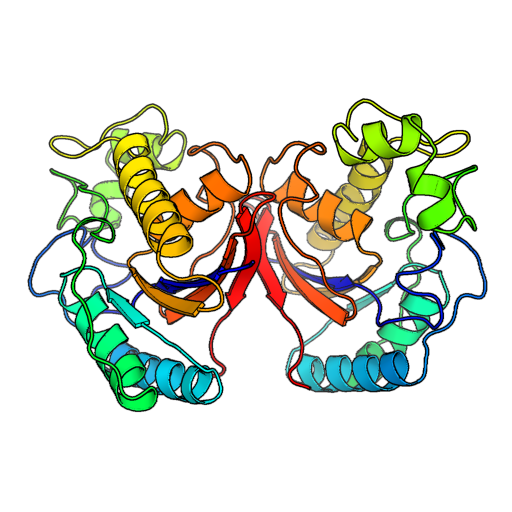88 ? 10.273 5.379 -4.953 1 98.12 188 ALA A C 1
ATOM 1409 O O . ALA A 1 188 ? 9.797 5.18 -6.074 1 98.12 188 ALA A O 1
ATOM 1410 N N . ARG A 1 189 ? 10.094 4.574 -3.967 1 98 189 ARG A N 1
ATOM 1411 C CA . ARG A 1 189 ? 9.266 3.373 -4.027 1 98 189 ARG A CA 1
ATOM 1412 C C . ARG A 1 189 ? 8.414 3.23 -2.77 1 98 189 ARG A C 1
ATOM 1414 O O . ARG A 1 189 ? 8.867 3.553 -1.67 1 98 189 ARG A O 1
ATOM 1421 N N . LEU A 1 190 ? 7.211 2.789 -2.961 1 98.88 190 LEU A N 1
ATOM 1422 C CA . LEU A 1 190 ? 6.332 2.525 -1.829 1 98.88 190 LEU A CA 1
ATOM 1423 C C . LEU A 1 190 ? 6.59 1.14 -1.248 1 98.88 190 LEU A C 1
ATOM 1425 O O . LEU A 1 190 ? 6.293 0.129 -1.889 1 98.88 190 LEU A O 1
ATOM 1429 N N . ALA A 1 191 ? 7.098 1.047 -0.011 1 98.5 191 ALA A N 1
ATOM 1430 C CA . ALA A 1 191 ? 7.496 -0.211 0.616 1 98.5 191 ALA A CA 1
ATOM 1431 C C . ALA A 1 191 ? 6.375 -0.77 1.486 1 98.5 191 ALA A C 1
ATOM 1433 O O . ALA A 1 191 ? 6.387 -1.951 1.841 1 98.5 191 ALA A O 1
ATOM 1434 N N . GLY A 1 192 ? 5.453 0.006 1.866 1 98.62 192 GLY A N 1
ATOM 1435 C CA . GLY A 1 192 ? 4.289 -0.355 2.662 1 98.62 192 GLY A CA 1
ATOM 1436 C C . GLY A 1 192 ? 3.252 0.748 2.738 1 98.62 192 GLY A C 1
ATOM 1437 O O . GLY A 1 192 ? 3.594 1.932 2.693 1 98.62 192 GLY A O 1
ATOM 1438 N N . LEU A 1 193 ? 2.025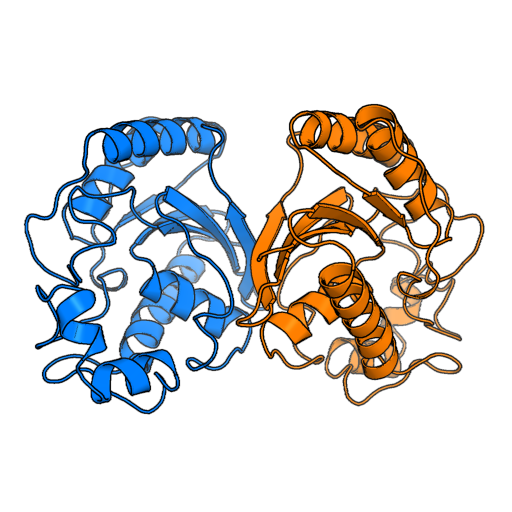 0.376 2.875 1 98.81 193 LEU A N 1
ATOM 1439 C CA . LEU A 1 193 ? 0.931 1.34 2.922 1 98.81 193 LEU A CA 1
ATOM 1440 C C . LEU A 1 193 ? -0.02 1.029 4.074 1 98.81 193 LEU A C 1
ATOM 1442 O O . LEU A 1 193 ? -0.446 -0.116 4.238 1 98.81 193 LEU A O 1
ATOM 1446 N N . ASN A 1 194 ? -0.296 2.004 4.941 1 98.69 194 ASN A N 1
ATOM 1447 C CA . ASN A 1 194 ? -1.39 1.998 5.906 1 98.69 194 ASN A CA 1
ATOM 1448 C C . ASN A 1 194 ? -1.239 0.864 6.918 1 98.69 194 ASN A C 1
ATOM 1450 O O . ASN A 1 194 ? -2.215 0.183 7.242 1 98.69 194 ASN A O 1
ATOM 1454 N N . GLU A 1 195 ? -0.005 0.64 7.344 1 96.62 195 GLU A N 1
ATOM 1455 C CA . GLU A 1 195 ? 0.22 -0.332 8.406 1 96.62 195 GLU A CA 1
ATOM 1456 C C . GLU A 1 195 ? -0.26 0.204 9.758 1 96.62 195 GLU A C 1
ATOM 1458 O O . GLU A 1 195 ? 0.197 1.256 10.211 1 96.62 195 GLU A O 1
ATOM 1463 N N . ARG A 1 196 ? -1.176 -0.487 10.367 1 92.12 196 ARG A N 1
ATOM 1464 C CA . ARG A 1 196 ? -1.744 -0.057 11.641 1 92.12 196 ARG A CA 1
ATOM 1465 C C . ARG A 1 196 ? -1.104 -0.804 12.805 1 92.12 196 ARG A C 1
ATOM 1467 O O . ARG A 1 196 ? -0.828 -2.002 12.703 1 92.12 196 ARG A O 1
ATOM 1474 N N . PRO A 1 197 ? -0.798 -0.082 13.789 1 82.56 197 PRO A N 1
ATOM 1475 C CA . PRO A 1 197 ? -0.32 -0.817 14.961 1 82.56 197 PRO A CA 1
ATOM 1476 C C . PRO A 1 197 ? -1.394 -1.712 15.578 1 82.56 197 PRO A C 1
ATOM 1478 O O . PRO A 1 197 ? -2.588 -1.433 15.445 1 82.56 197 PRO A O 1
ATOM 1481 N N . ALA A 1 198 ? -0.874 -2.893 15.93 1 67.44 198 ALA A N 1
ATOM 1482 C CA . ALA A 1 198 ? -1.799 -3.797 16.609 1 67.44 198 ALA A CA 1
ATOM 1483 C C . ALA A 1 198 ? -2.402 -3.135 17.844 1 67.44 198 ALA A C 1
ATOM 1485 O O . ALA A 1 198 ? -1.71 -2.428 18.578 1 67.44 198 ALA A O 1
ATOM 1486 N N . LEU A 1 199 ? -3.771 -3.055 17.875 1 54.03 199 LEU A N 1
ATOM 1487 C CA . LEU A 1 199 ? -4.363 -2.576 19.125 1 54.03 199 LEU A CA 1
ATOM 1488 C C . LEU A 1 199 ? -4.191 -3.602 20.234 1 54.03 199 LEU A C 1
ATOM 1490 O O . LEU A 1 199 ? -4.242 -4.809 19.984 1 54.03 199 LEU A O 1
ATOM 1494 N N . MET B 1 1 ? -22.531 -4.008 1.436 1 80.31 1 MET B N 1
ATOM 1495 C CA . MET B 1 1 ? -21.828 -5.25 1.756 1 80.31 1 MET B CA 1
ATOM 1496 C C . MET B 1 1 ? -20.375 -5.184 1.305 1 80.31 1 MET B C 1
ATOM 1498 O O . MET B 1 1 ? -20.047 -4.469 0.356 1 80.31 1 MET B O 1
ATOM 1502 N N . SER B 1 2 ? -19.328 -5.68 2.012 1 94.5 2 SER B N 1
ATOM 1503 C CA . SER B 1 2 ? -17.906 -5.527 1.723 1 94.5 2 SER B CA 1
ATOM 1504 C C . SER B 1 2 ? -17.156 -6.848 1.873 1 94.5 2 SER B C 1
ATOM 1506 O O . SER B 1 2 ? -17.547 -7.695 2.68 1 94.5 2 SER B O 1
ATOM 1508 N N . VAL B 1 3 ? -16.406 -7.199 0.931 1 97.94 3 VAL B N 1
ATOM 1509 C CA . VAL B 1 3 ? -15.539 -8.375 0.957 1 97.94 3 VAL B CA 1
ATOM 1510 C C . VAL B 1 3 ? -14.086 -7.949 1.127 1 97.94 3 VAL B C 1
ATOM 1512 O O . VAL B 1 3 ? -13.641 -6.984 0.503 1 97.94 3 VAL B O 1
ATOM 1515 N N . SER B 1 4 ? -13.391 -8.656 2.023 1 98.12 4 SER B N 1
ATOM 1516 C CA . SER B 1 4 ? -11.961 -8.453 2.201 1 98.12 4 SER B CA 1
ATOM 151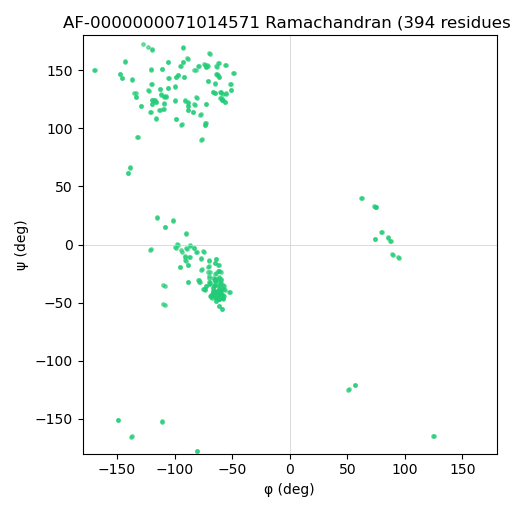7 C C . SER B 1 4 ? -11.148 -9.516 1.461 1 98.12 4 SER B C 1
ATOM 1519 O O . SER B 1 4 ? -11.367 -10.711 1.654 1 98.12 4 SER B O 1
ATOM 1521 N N . ILE B 1 5 ? -10.297 -9.102 0.622 1 98.62 5 ILE B N 1
ATOM 1522 C CA . ILE B 1 5 ? -9.398 -10 -0.085 1 98.62 5 ILE B CA 1
ATOM 1523 C C . ILE B 1 5 ? -7.961 -9.758 0.364 1 98.62 5 ILE B C 1
ATOM 1525 O O . ILE B 1 5 ? -7.43 -8.656 0.192 1 98.62 5 ILE B O 1
ATOM 1529 N N . LEU B 1 6 ? -7.371 -10.758 0.982 1 98.62 6 LEU B N 1
ATOM 1530 C CA . LEU B 1 6 ? -5.961 -10.727 1.358 1 98.62 6 LEU B CA 1
ATOM 1531 C C . LEU B 1 6 ? -5.098 -11.391 0.291 1 98.62 6 LEU B C 1
ATOM 1533 O O . LEU B 1 6 ? -5.098 -12.617 0.162 1 98.62 6 LEU B O 1
ATOM 1537 N N . LEU B 1 7 ? -4.438 -10.57 -0.498 1 98.94 7 LEU B N 1
ATOM 1538 C CA . LEU B 1 7 ? -3.486 -11.062 -1.485 1 98.94 7 LEU B CA 1
ATOM 1539 C C . LEU B 1 7 ? -2.131 -11.336 -0.843 1 98.94 7 LEU B C 1
ATOM 1541 O O . LEU B 1 7 ? -1.489 -10.422 -0.321 1 98.94 7 LEU B O 1
ATOM 1545 N N . ILE B 1 8 ? -1.704 -12.562 -0.929 1 98.88 8 ILE B N 1
ATOM 1546 C CA . ILE B 1 8 ? -0.483 -12.992 -0.258 1 98.88 8 ILE B CA 1
ATOM 1547 C C . ILE B 1 8 ? 0.521 -13.508 -1.291 1 98.88 8 ILE B C 1
ATOM 1549 O O . ILE B 1 8 ? 0.212 -14.406 -2.074 1 98.88 8 ILE B O 1
ATOM 1553 N N . ARG B 1 9 ? 1.688 -12.859 -1.304 1 98.94 9 ARG B N 1
ATOM 1554 C CA . ARG B 1 9 ? 2.74 -13.469 -2.109 1 98.94 9 ARG B CA 1
ATOM 1555 C C . ARG B 1 9 ? 3.26 -14.75 -1.458 1 98.94 9 ARG B C 1
ATOM 1557 O O . ARG B 1 9 ? 3.438 -14.797 -0.239 1 98.94 9 ARG B O 1
ATOM 1564 N N . HIS B 1 10 ? 3.518 -15.695 -2.23 1 98.75 10 HIS B N 1
ATOM 1565 C CA . HIS B 1 10 ? 4.078 -16.922 -1.668 1 98.75 10 HIS B CA 1
ATOM 1566 C C . HIS B 1 10 ? 5.355 -16.625 -0.883 1 98.75 10 HIS B C 1
ATOM 1568 O O . HIS B 1 10 ? 6.066 -15.664 -1.178 1 98.75 10 HIS B O 1
ATOM 1574 N N . ALA B 1 11 ? 5.645 -17.531 0.082 1 98.44 11 ALA B N 1
ATOM 1575 C CA . ALA B 1 11 ? 6.891 -17.469 0.84 1 98.44 11 ALA B CA 1
ATOM 1576 C C . ALA B 1 11 ? 8.086 -17.844 -0.04 1 98.44 11 ALA B C 1
ATOM 1578 O O . ALA B 1 11 ? 7.914 -18.359 -1.145 1 98.44 11 ALA B O 1
ATOM 1579 N N . PRO B 1 12 ? 9.289 -17.531 0.418 1 97.62 12 PRO B N 1
ATOM 1580 C CA . PRO B 1 12 ? 10.453 -17.688 -0.456 1 97.62 12 PRO B CA 1
ATOM 1581 C C . PRO B 1 12 ? 10.742 -19.156 -0.785 1 97.62 12 PRO B C 1
ATOM 1583 O O . PRO B 1 12 ? 10.711 -20 0.104 1 97.62 12 PRO B O 1
ATOM 1586 N N . HIS B 1 13 ? 10.914 -19.328 -2.059 1 95.5 13 HIS B N 1
ATOM 1587 C CA . HIS B 1 13 ? 11.414 -20.609 -2.51 1 95.5 13 HIS B CA 1
ATOM 1588 C C . HIS B 1 13 ? 12.938 -20.609 -2.633 1 95.5 13 HIS B C 1
ATOM 1590 O O . HIS B 1 13 ? 13.57 -19.547 -2.486 1 95.5 13 HIS B O 1
ATOM 1596 N N . GLY B 1 14 ? 13.516 -21.75 -2.824 1 89.81 14 GLY B N 1
ATOM 1597 C CA . GLY B 1 14 ? 14.953 -21.922 -2.75 1 89.81 14 GLY B CA 1
ATOM 1598 C C . GLY B 1 14 ? 15.711 -21.094 -3.77 1 89.81 14 GLY B C 1
ATOM 1599 O O . GLY B 1 14 ? 16.875 -20.734 -3.545 1 89.81 14 GLY B O 1
ATOM 1600 N N . GLN B 1 15 ? 15.156 -20.781 -4.898 1 89 15 GLN B N 1
ATOM 1601 C CA . GLN B 1 15 ? 15.867 -20.078 -5.965 1 89 15 GLN B CA 1
ATOM 1602 C C . GLN B 1 15 ? 15.367 -18.641 -6.102 1 89 15 GLN B C 1
ATOM 1604 O O . GLN B 1 15 ? 15.609 -17.984 -7.117 1 89 15 GLN B O 1
ATOM 1609 N N . LEU B 1 16 ? 14.68 -18.203 -5.129 1 93.19 16 LEU B N 1
ATOM 1610 C CA . LEU B 1 16 ? 14.102 -16.859 -5.188 1 93.19 16 LEU B CA 1
ATOM 1611 C C . LEU B 1 16 ? 15.188 -15.805 -5.352 1 93.19 16 LEU B C 1
ATOM 1613 O O . LEU B 1 16 ? 16.188 -15.812 -4.625 1 93.19 16 LEU B O 1
ATOM 1617 N N . GLY B 1 17 ? 14.984 -14.891 -6.32 1 92.19 17 GLY B N 1
ATOM 1618 C CA . GLY B 1 17 ? 15.93 -13.812 -6.559 1 92.19 17 GLY B CA 1
ATOM 1619 C C . GLY B 1 17 ? 17.031 -14.188 -7.535 1 92.19 17 GLY B C 1
ATOM 1620 O O . GLY B 1 17 ? 17.781 -13.328 -8 1 92.19 17 GLY B O 1
ATOM 1621 N N . GLU B 1 18 ? 17.031 -15.422 -7.852 1 94.81 18 GLU B N 1
ATOM 1622 C CA . GLU B 1 18 ? 18.094 -15.883 -8.75 1 94.81 18 GLU B CA 1
ATOM 1623 C C . GLU B 1 18 ? 17.531 -16.234 -10.125 1 94.81 18 GLU B C 1
ATOM 1625 O O . GLU B 1 18 ? 18.062 -15.797 -11.148 1 94.81 18 GLU B O 1
ATOM 1630 N N . THR B 1 19 ? 16.531 -17.016 -10.125 1 96.06 19 THR B N 1
ATOM 1631 C CA . THR B 1 19 ? 15.922 -17.516 -11.352 1 96.06 19 THR B CA 1
ATOM 1632 C C . THR B 1 19 ? 14.461 -17.109 -11.445 1 96.06 19 THR B C 1
ATOM 1634 O O . THR B 1 19 ? 13.75 -17.109 -10.438 1 96.06 19 THR B O 1
ATOM 1637 N N . LEU B 1 20 ? 14.07 -16.703 -12.664 1 97.38 20 LEU B N 1
ATOM 1638 C CA . LEU B 1 20 ? 12.648 -16.484 -12.906 1 97.38 20 LEU B CA 1
ATOM 1639 C C . LEU B 1 20 ? 11.898 -17.812 -13 1 97.38 20 LEU B C 1
ATOM 1641 O O . LEU B 1 20 ? 11.953 -18.484 -14.031 1 97.38 20 LEU B O 1
ATOM 1645 N N . SER B 1 21 ? 11.203 -18.125 -11.992 1 95.94 21 SER B N 1
ATOM 1646 C CA . SER B 1 21 ? 10.555 -19.422 -11.938 1 95.94 21 SER B CA 1
ATOM 1647 C C . SER B 1 21 ? 9.289 -19.453 -12.789 1 95.94 21 SER B C 1
ATOM 1649 O O . SER B 1 21 ? 8.945 -20.484 -13.359 1 95.94 21 SER B O 1
ATOM 1651 N N . GLY B 1 22 ? 8.633 -18.297 -12.859 1 96.19 22 GLY B N 1
ATOM 1652 C CA . GLY B 1 22 ? 7.375 -18.281 -13.602 1 96.19 22 GLY B CA 1
ATOM 1653 C C . GLY B 1 22 ? 6.43 -19.391 -13.188 1 96.19 22 GLY B C 1
ATOM 1654 O O . GLY B 1 22 ? 6.16 -19.562 -11.992 1 96.19 22 GLY B O 1
ATOM 1655 N N . ARG B 1 23 ? 6.008 -20.172 -14.172 1 97.38 23 ARG B N 1
ATOM 1656 C CA . ARG B 1 23 ? 5.062 -21.25 -13.906 1 97.38 23 ARG B CA 1
ATOM 1657 C C . ARG B 1 23 ? 5.773 -22.609 -13.844 1 97.38 23 ARG B C 1
ATOM 1659 O O . ARG B 1 23 ? 5.148 -23.656 -14.031 1 97.38 23 ARG B O 1
ATOM 1666 N N . THR B 1 24 ? 7.082 -22.594 -13.594 1 94.69 24 THR B N 1
ATOM 1667 C CA . THR B 1 24 ? 7.859 -23.812 -13.5 1 94.69 24 THR B CA 1
ATOM 1668 C C . THR B 1 24 ? 7.332 -24.719 -12.383 1 94.69 24 THR B C 1
ATOM 1670 O O . THR B 1 24 ? 7.211 -24.266 -11.234 1 94.69 24 THR B O 1
ATOM 1673 N N . PRO B 1 25 ? 7.055 -25.906 -12.781 1 92.75 25 PRO B N 1
ATOM 1674 C CA . PRO B 1 25 ? 6.555 -26.812 -11.742 1 92.75 25 PRO B CA 1
ATOM 1675 C C . PRO B 1 25 ? 7.648 -27.266 -10.773 1 92.75 25 PRO B C 1
ATOM 1677 O O . PRO B 1 25 ? 8.836 -27.219 -11.109 1 92.75 25 PRO B O 1
ATOM 1680 N N . GLY B 1 26 ? 7.297 -27.578 -9.609 1 95.5 26 GLY B N 1
ATOM 1681 C CA . GLY B 1 26 ? 8.188 -28.234 -8.664 1 95.5 26 GLY B CA 1
ATOM 1682 C C . GLY B 1 26 ? 9.062 -27.266 -7.891 1 95.5 26 GLY B C 1
ATOM 1683 O O . GLY B 1 26 ? 10.023 -27.672 -7.238 1 95.5 26 GLY B O 1
ATOM 1684 N N . VAL B 1 27 ? 8.828 -26.031 -8.078 1 96.56 27 VAL B N 1
ATOM 1685 C CA . VAL B 1 27 ? 9.562 -25.047 -7.285 1 96.56 27 VAL B CA 1
ATOM 1686 C C . VAL B 1 27 ? 8.977 -24.984 -5.875 1 96.56 27 VAL B C 1
ATOM 1688 O O . VAL B 1 27 ? 7.867 -24.484 -5.68 1 96.56 27 VAL B O 1
ATOM 1691 N N . LEU B 1 28 ? 9.773 -25.438 -4.895 1 97.88 28 LEU B N 1
ATOM 1692 C CA . LEU B 1 28 ? 9.297 -25.609 -3.527 1 97.88 28 LEU B CA 1
ATOM 1693 C C . LEU B 1 28 ? 9.844 -24.5 -2.621 1 97.88 28 LEU B C 1
ATOM 1695 O O . LEU B 1 28 ? 10.883 -23.906 -2.918 1 97.88 28 LEU B O 1
ATOM 1699 N N . LEU B 1 29 ? 9.133 -24.281 -1.538 1 98.12 29 LEU B N 1
ATOM 1700 C CA . LEU B 1 29 ? 9.633 -23.359 -0.524 1 98.12 29 LEU B CA 1
ATOM 1701 C C . LEU B 1 29 ? 10.961 -23.859 0.047 1 98.12 29 LEU B C 1
ATOM 1703 O O . LEU B 1 29 ? 11.172 -25.062 0.19 1 98.12 29 LEU B O 1
ATOM 1707 N N . GLY B 1 30 ? 11.828 -22.922 0.34 1 96.88 30 GLY B N 1
ATOM 1708 C CA . GLY B 1 30 ? 13 -23.25 1.147 1 96.88 30 GLY B CA 1
ATOM 1709 C C . GLY B 1 30 ? 12.695 -23.312 2.633 1 96.88 30 GLY B C 1
ATOM 1710 O O . GLY B 1 30 ? 11.547 -23.125 3.049 1 96.88 30 GLY B O 1
ATOM 1711 N N . GLU B 1 31 ? 13.68 -23.547 3.434 1 96.56 31 GLU B N 1
ATOM 1712 C CA . GLU B 1 31 ? 13.508 -23.641 4.879 1 96.56 31 GLU B CA 1
ATOM 1713 C C . GLU B 1 31 ? 12.945 -22.328 5.445 1 96.56 31 GLU B C 1
ATOM 1715 O O . GLU B 1 31 ? 12.016 -22.344 6.254 1 96.56 31 GLU B O 1
ATOM 1720 N N . VAL B 1 32 ? 13.484 -21.297 4.996 1 95.88 32 VAL B N 1
ATOM 1721 C CA . VAL B 1 32 ? 13.023 -19.984 5.438 1 95.88 32 VAL B CA 1
ATOM 1722 C C . VAL B 1 32 ? 11.57 -19.781 5.023 1 95.88 32 VAL B C 1
ATOM 1724 O O . VAL B 1 32 ? 10.781 -19.219 5.785 1 95.88 32 VAL B O 1
ATOM 1727 N N . GLY B 1 33 ? 11.25 -20.203 3.848 1 97.69 33 GLY B N 1
ATOM 1728 C CA . GLY B 1 33 ? 9.891 -20.078 3.342 1 97.69 33 GLY B CA 1
ATOM 1729 C C . GLY B 1 33 ? 8.883 -20.859 4.16 1 97.69 33 GLY B C 1
ATOM 1730 O O . GLY B 1 33 ? 7.777 -20.375 4.414 1 97.69 33 GLY B O 1
ATOM 1731 N N . LEU B 1 34 ? 9.289 -22.016 4.566 1 97.62 34 LEU B N 1
ATOM 1732 C CA . LEU B 1 34 ? 8.398 -22.844 5.383 1 97.62 34 LEU B CA 1
ATOM 1733 C C . LEU B 1 34 ? 8.125 -22.172 6.723 1 97.62 34 LEU B C 1
ATOM 1735 O O . LEU B 1 34 ? 6.984 -22.156 7.191 1 97.62 34 LEU B O 1
ATOM 1739 N N . VAL B 1 35 ? 9.102 -21.625 7.285 1 96.88 35 VAL B N 1
ATOM 1740 C CA . VAL B 1 35 ? 8.953 -20.922 8.555 1 96.88 35 VAL B CA 1
ATOM 1741 C C . VAL B 1 35 ? 8.047 -19.719 8.367 1 96.88 35 VAL B C 1
ATOM 1743 O O . VAL B 1 35 ? 7.16 -19.469 9.188 1 96.88 35 VAL B O 1
ATOM 1746 N N . LEU B 1 36 ? 8.242 -19 7.305 1 97.25 36 LEU B N 1
ATOM 1747 C CA . LEU B 1 36 ? 7.453 -17.797 7.043 1 97.25 36 LEU B CA 1
ATOM 1748 C C . LEU B 1 36 ? 5.992 -18.156 6.781 1 97.25 36 LEU B C 1
ATOM 1750 O O . LEU B 1 36 ? 5.086 -17.438 7.211 1 97.25 36 LEU B O 1
ATOM 1754 N N . ALA B 1 37 ? 5.793 -19.234 6.113 1 97.62 37 ALA B N 1
ATOM 1755 C CA . ALA B 1 37 ? 4.43 -19.703 5.879 1 97.62 37 ALA B CA 1
ATOM 1756 C C . ALA B 1 37 ? 3.713 -19.984 7.199 1 97.62 37 ALA B C 1
ATOM 1758 O O . ALA B 1 37 ? 2.539 -19.641 7.359 1 97.62 37 ALA B O 1
ATOM 1759 N N . ASP B 1 38 ? 4.418 -20.547 8.102 1 97.25 38 ASP B N 1
ATOM 1760 C CA . ASP B 1 38 ? 3.848 -20.828 9.422 1 97.25 38 ASP B CA 1
ATOM 1761 C C . ASP B 1 38 ? 3.545 -19.531 10.172 1 97.25 38 ASP B C 1
ATOM 1763 O O . ASP B 1 38 ? 2.523 -19.422 10.852 1 97.25 38 ASP B O 1
ATOM 1767 N N . ARG B 1 39 ? 4.434 -18.594 10.047 1 96.31 39 ARG B N 1
ATOM 1768 C CA . ARG B 1 39 ? 4.219 -17.312 10.688 1 96.31 39 ARG B CA 1
ATOM 1769 C C . ARG B 1 39 ? 3.004 -16.594 10.102 1 96.31 39 ARG B C 1
ATOM 1771 O O . ARG B 1 39 ? 2.264 -15.922 10.828 1 96.31 39 ARG B O 1
ATOM 1778 N N . LEU B 1 40 ? 2.861 -16.688 8.805 1 96.5 40 LEU B N 1
ATOM 1779 C CA . LEU B 1 40 ? 1.68 -16.125 8.148 1 96.5 40 LEU B CA 1
ATOM 1780 C C . LEU B 1 40 ? 0.406 -16.75 8.719 1 96.5 40 LEU B C 1
ATOM 1782 O O . LEU B 1 40 ? -0.562 -16.031 8.992 1 96.5 40 LEU B O 1
ATOM 1786 N N . ALA B 1 41 ? 0.453 -18.031 8.883 1 96.69 41 ALA B N 1
ATOM 1787 C CA . ALA B 1 41 ? -0.691 -18.734 9.445 1 96.69 41 ALA B CA 1
ATOM 1788 C C . ALA B 1 41 ? -1.013 -18.25 10.852 1 96.69 41 ALA B C 1
ATOM 1790 O O . ALA B 1 41 ? -2.178 -18.016 11.18 1 96.69 41 ALA B O 1
ATOM 1791 N N . GLU B 1 42 ? -0.022 -18.078 11.609 1 94.56 42 GLU B N 1
ATOM 1792 C CA . GLU B 1 42 ? -0.2 -17.578 12.969 1 94.56 42 GLU B CA 1
ATOM 1793 C C . GLU B 1 42 ? -0.811 -16.172 12.953 1 94.56 42 GLU B C 1
ATOM 1795 O O . GLU B 1 42 ? -1.749 -15.898 13.703 1 94.56 42 GLU B O 1
ATOM 1800 N N . ARG B 1 43 ? -0.283 -15.359 12.125 1 92.31 43 ARG B N 1
ATOM 1801 C CA . ARG B 1 43 ? -0.756 -13.984 12.008 1 92.31 43 ARG B CA 1
ATOM 1802 C C . ARG B 1 43 ? -2.223 -13.945 11.594 1 92.31 43 ARG B C 1
ATOM 1804 O O . ARG B 1 43 ? -2.99 -13.117 12.086 1 92.31 43 ARG B O 1
ATOM 1811 N N . LEU B 1 44 ? -2.578 -14.812 10.734 1 93.88 44 LEU B N 1
ATOM 1812 C CA . LEU B 1 44 ? -3.908 -14.758 10.141 1 93.88 44 LEU B CA 1
ATOM 1813 C C . LEU B 1 44 ? -4.906 -15.57 10.961 1 93.88 44 LEU B C 1
ATOM 1815 O O . LEU B 1 44 ? -6.117 -15.477 10.742 1 93.88 44 LEU B O 1
ATOM 1819 N N . SER B 1 45 ? -4.422 -16.422 11.891 1 90.06 45 SER B N 1
ATOM 1820 C CA . SER B 1 45 ? -5.297 -17.234 12.719 1 90.06 45 SER B CA 1
ATOM 1821 C C . SER B 1 45 ? -6.234 -16.375 13.555 1 90.06 45 SER B C 1
ATOM 1823 O O . SER B 1 45 ? -7.32 -16.828 13.938 1 90.06 45 SER B O 1
ATOM 1825 N N . GLY B 1 46 ? -5.832 -15.102 13.805 1 81.81 46 GLY B N 1
ATOM 1826 C CA . GLY B 1 46 ? -6.664 -14.195 14.586 1 81.81 46 GLY B CA 1
ATOM 1827 C C . GLY B 1 46 ? -7.766 -13.547 13.758 1 81.81 46 GLY B C 1
ATOM 1828 O O . GLY B 1 46 ? -8.625 -12.852 14.305 1 81.81 46 GLY B O 1
ATOM 1829 N N . HIS B 1 47 ? -7.695 -13.812 12.484 1 82.69 47 HIS B N 1
ATOM 1830 C CA . HIS B 1 47 ? -8.695 -13.273 11.57 1 82.69 47 HIS B CA 1
ATOM 1831 C C . HIS B 1 47 ? -9.672 -14.344 11.125 1 82.69 47 HIS B C 1
ATOM 1833 O O . HIS B 1 47 ? -9.328 -15.531 11.086 1 82.69 47 HIS B O 1
ATOM 1839 N N . ALA B 1 48 ? -10.859 -14.031 10.969 1 90 48 ALA B N 1
ATOM 1840 C CA . ALA B 1 48 ? -11.828 -14.969 10.422 1 90 48 ALA B CA 1
ATOM 1841 C C . ALA B 1 48 ? -11.68 -15.094 8.906 1 90 48 ALA B C 1
ATOM 1843 O O . ALA B 1 48 ? -12.305 -14.344 8.148 1 90 48 ALA B O 1
ATOM 1844 N N . ILE B 1 49 ? -10.883 -16 8.461 1 96.56 49 ILE B N 1
ATOM 1845 C CA . ILE B 1 49 ? -10.719 -16.281 7.039 1 96.56 49 ILE B CA 1
ATOM 1846 C C . ILE B 1 49 ? -11.75 -17.312 6.598 1 96.56 49 ILE B C 1
ATOM 1848 O O . ILE B 1 49 ? -11.812 -18.422 7.145 1 96.56 49 ILE B O 1
ATOM 1852 N N . ASP B 1 50 ? -12.531 -16.938 5.648 1 96.88 50 ASP B N 1
ATOM 1853 C CA . ASP B 1 50 ? -13.633 -17.797 5.207 1 96.88 50 ASP B CA 1
ATOM 1854 C C . ASP B 1 50 ? -13.172 -18.766 4.121 1 96.88 50 ASP B C 1
ATOM 1856 O O . ASP B 1 50 ? -13.711 -19.859 3.992 1 96.88 50 ASP B O 1
ATOM 1860 N N . ARG B 1 51 ? -12.227 -18.359 3.293 1 97.5 51 ARG B N 1
ATOM 1861 C CA . ARG B 1 51 ? -11.727 -19.156 2.184 1 97.5 51 ARG B CA 1
ATOM 1862 C C . ARG B 1 51 ? -10.242 -18.906 1.952 1 97.5 51 ARG B C 1
ATOM 1864 O O . ARG B 1 51 ? -9.766 -17.781 2.123 1 97.5 51 ARG B O 1
ATOM 1871 N N . VAL B 1 52 ? -9.578 -19.969 1.604 1 98.56 52 VAL B N 1
ATOM 1872 C CA . VAL 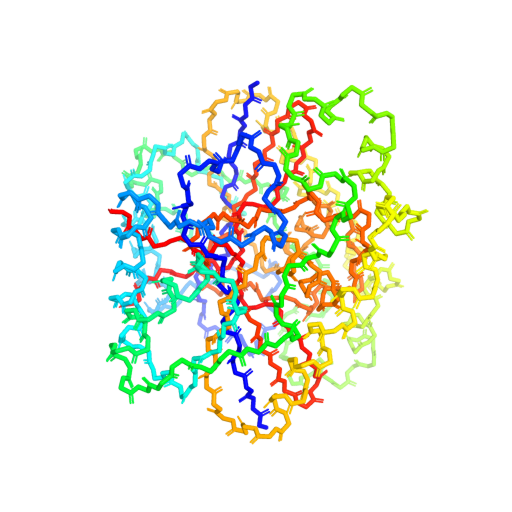B 1 52 ? -8.18 -19.891 1.193 1 98.56 52 VAL B CA 1
ATOM 1873 C C . VAL B 1 52 ? -8.023 -20.422 -0.229 1 98.56 52 VAL B C 1
ATOM 1875 O O . VAL B 1 52 ? -8.305 -21.594 -0.491 1 98.56 52 VAL B O 1
ATOM 1878 N N . GLN B 1 53 ? -7.66 -19.516 -1.109 1 98.88 53 GLN B N 1
ATOM 1879 C CA . GLN B 1 53 ? -7.383 -19.859 -2.502 1 98.88 53 GLN B CA 1
ATOM 1880 C C . GLN B 1 53 ? -5.898 -19.703 -2.82 1 98.88 53 GLN B C 1
ATOM 1882 O O . GLN B 1 53 ? -5.207 -18.891 -2.201 1 98.88 53 GLN B O 1
ATOM 1887 N N . ALA B 1 54 ? -5.418 -20.484 -3.746 1 98.94 54 ALA B N 1
ATOM 1888 C CA . ALA B 1 54 ? -4.004 -20.375 -4.094 1 98.94 54 ALA B CA 1
ATOM 1889 C C . ALA B 1 54 ? -3.777 -20.688 -5.57 1 98.94 54 ALA B C 1
ATOM 1891 O O . ALA B 1 54 ? -4.535 -21.438 -6.176 1 98.94 54 ALA B O 1
ATOM 1892 N N . SER B 1 55 ? -2.777 -19.984 -6.129 1 98.88 55 SER B N 1
ATOM 1893 C CA . SER B 1 55 ? -2.229 -20.5 -7.379 1 98.88 55 SER B CA 1
ATOM 1894 C C . SER B 1 55 ? -1.918 -21.984 -7.281 1 98.88 55 SER B C 1
ATOM 1896 O O . SER B 1 55 ? -1.515 -22.469 -6.219 1 98.88 55 SER B O 1
ATOM 1898 N N . PRO B 1 56 ? -2.049 -22.734 -8.383 1 98.62 56 PRO B N 1
ATOM 1899 C CA . PRO B 1 56 ? -1.856 -24.188 -8.297 1 98.62 56 PRO B CA 1
ATOM 1900 C C . PRO B 1 56 ? -0.387 -24.578 -8.172 1 98.62 56 PRO B C 1
ATOM 1902 O O . PRO B 1 56 ? -0.074 -25.766 -7.98 1 98.62 56 PRO B O 1
ATOM 1905 N N . LEU B 1 57 ? 0.526 -23.656 -8.266 1 98.38 57 LEU B N 1
ATOM 1906 C CA . LEU B 1 57 ? 1.944 -24 -8.219 1 98.38 57 LEU B CA 1
ATOM 1907 C C . LEU B 1 57 ? 2.357 -24.406 -6.805 1 98.38 57 LEU B C 1
ATOM 1909 O O . LEU B 1 57 ? 1.786 -23.922 -5.824 1 98.38 57 LEU B O 1
ATOM 1913 N N . ASP B 1 58 ? 3.379 -25.188 -6.656 1 98.19 58 ASP B N 1
ATOM 1914 C CA . ASP B 1 58 ? 3.781 -25.828 -5.406 1 98.19 58 ASP B CA 1
ATOM 1915 C C . ASP B 1 58 ? 4.117 -24.781 -4.344 1 98.19 58 ASP B C 1
ATOM 1917 O O . ASP B 1 58 ? 3.701 -24.906 -3.191 1 98.19 58 ASP B O 1
ATOM 1921 N N . ARG B 1 59 ? 4.812 -23.781 -4.68 1 98.44 59 ARG B N 1
ATOM 1922 C CA . ARG B 1 59 ? 5.258 -22.797 -3.707 1 98.44 59 ARG B CA 1
ATOM 1923 C C . ARG B 1 59 ? 4.074 -22.031 -3.117 1 98.44 59 ARG B C 1
ATOM 1925 O O . ARG B 1 59 ? 4.094 -21.656 -1.941 1 98.44 59 ARG B O 1
ATOM 1932 N N . THR B 1 60 ? 3.025 -21.766 -3.91 1 98.75 60 THR B N 1
ATOM 1933 C CA . THR B 1 60 ? 1.833 -21.094 -3.412 1 98.75 60 THR B CA 1
ATOM 1934 C C . THR B 1 60 ? 0.988 -22.047 -2.566 1 98.75 60 THR B C 1
ATOM 1936 O O . THR B 1 60 ? 0.491 -21.656 -1.504 1 98.75 60 THR B O 1
ATOM 1939 N N . MET B 1 61 ? 0.918 -23.281 -2.99 1 98.69 61 MET B N 1
ATOM 1940 C CA . MET B 1 61 ? 0.172 -24.281 -2.229 1 98.69 61 MET B CA 1
ATOM 1941 C C . MET B 1 61 ? 0.829 -24.531 -0.875 1 98.69 61 MET B C 1
ATOM 1943 O O . MET B 1 61 ? 0.144 -24.625 0.145 1 98.69 61 MET B O 1
ATOM 1947 N N . GLN B 1 62 ? 2.133 -24.594 -0.883 1 98.62 62 GLN B N 1
ATOM 1948 C CA . GLN B 1 62 ? 2.871 -24.797 0.358 1 98.62 62 GLN B CA 1
ATOM 1949 C C . GLN B 1 62 ? 2.672 -23.625 1.313 1 98.62 62 GLN B C 1
ATOM 1951 O O . GLN B 1 62 ? 2.637 -23.797 2.531 1 98.62 62 GLN B O 1
ATOM 1956 N N . THR B 1 63 ? 2.551 -22.453 0.777 1 98.75 63 THR B N 1
ATOM 1957 C CA . THR B 1 63 ? 2.33 -21.25 1.585 1 98.75 63 THR B CA 1
ATOM 1958 C C . THR B 1 63 ? 0.91 -21.234 2.141 1 98.75 63 THR B C 1
ATOM 1960 O O . THR B 1 63 ? 0.691 -20.828 3.281 1 98.75 63 THR B O 1
ATOM 1963 N N . ALA B 1 64 ? -0.036 -21.719 1.368 1 98.75 64 ALA B N 1
ATOM 1964 C CA . ALA B 1 64 ? -1.458 -21.609 1.684 1 98.75 64 ALA B CA 1
ATOM 1965 C C . ALA B 1 64 ? -1.872 -22.656 2.717 1 98.75 64 ALA B C 1
ATOM 1967 O O . ALA B 1 64 ? -2.783 -22.422 3.516 1 98.75 64 ALA B O 1
ATOM 1968 N N . ARG B 1 65 ? -1.229 -23.781 2.727 1 98.56 65 ARG B N 1
ATOM 1969 C CA . ARG B 1 65 ? -1.673 -24.938 3.5 1 98.56 65 ARG B CA 1
ATOM 1970 C C . ARG B 1 65 ? -1.701 -24.625 4.992 1 98.56 65 ARG B C 1
ATOM 1972 O O . ARG B 1 65 ? -2.713 -24.844 5.66 1 98.56 65 ARG B O 1
ATOM 1979 N N . PRO B 1 66 ? -0.561 -24.109 5.594 1 98.19 66 PRO B N 1
ATOM 1980 C CA . PRO B 1 66 ? -0.633 -23.781 7.02 1 98.19 66 PRO B CA 1
ATOM 1981 C C . PRO B 1 66 ? -1.696 -22.734 7.332 1 98.19 66 PRO B C 1
ATOM 1983 O O . PRO B 1 66 ? -2.312 -22.766 8.398 1 98.19 66 PRO B O 1
ATOM 1986 N N . ILE B 1 67 ? -1.966 -21.766 6.438 1 97.62 67 ILE B N 1
ATOM 1987 C CA . ILE B 1 67 ? -2.99 -20.75 6.625 1 97.62 67 ILE B CA 1
ATOM 1988 C C . ILE B 1 67 ? -4.367 -21.391 6.684 1 97.62 67 ILE B C 1
ATOM 1990 O O . ILE B 1 67 ? -5.156 -21.125 7.59 1 97.62 67 ILE B O 1
ATOM 1994 N N . ALA B 1 68 ? -4.594 -22.25 5.699 1 97.94 68 ALA B N 1
ATOM 1995 C CA . ALA B 1 68 ? -5.871 -22.953 5.629 1 97.94 68 ALA B CA 1
ATOM 1996 C C . ALA B 1 68 ? -6.094 -23.812 6.871 1 97.94 68 ALA B C 1
ATOM 1998 O O . ALA B 1 68 ? -7.191 -23.828 7.434 1 97.94 68 ALA B O 1
ATOM 1999 N N . GLN B 1 69 ? -5.109 -24.516 7.285 1 97.06 69 GLN B N 1
ATOM 2000 C CA . GLN B 1 69 ? -5.199 -25.344 8.477 1 97.06 69 GLN B CA 1
ATOM 2001 C C . GLN B 1 69 ? -5.559 -24.531 9.703 1 97.06 69 GLN B C 1
ATOM 2003 O O . GLN B 1 69 ? -6.43 -24.906 10.484 1 97.06 69 GLN B O 1
ATOM 2008 N N . ALA B 1 70 ? -4.906 -23.438 9.844 1 95.56 70 ALA B N 1
ATOM 2009 C CA . ALA B 1 70 ? -5.133 -22.562 10.992 1 95.56 70 ALA B CA 1
ATOM 2010 C C . ALA B 1 70 ? -6.566 -22.047 11.008 1 95.56 70 ALA B C 1
ATOM 2012 O O . ALA B 1 70 ? -7.141 -21.812 12.07 1 95.56 70 ALA B O 1
ATOM 2013 N N . CYS B 1 71 ? -7.176 -21.859 9.836 1 93.75 71 CYS B N 1
ATOM 2014 C CA . CYS B 1 71 ? -8.5 -21.266 9.734 1 93.75 71 CYS B CA 1
ATOM 2015 C C . CYS B 1 71 ? -9.57 -22.344 9.586 1 93.75 71 CYS B C 1
ATOM 2017 O O . CYS B 1 71 ? -10.758 -22.031 9.492 1 93.75 71 CYS B O 1
ATOM 2019 N N . GLY B 1 72 ? -9.125 -23.547 9.516 1 93.75 72 GLY B N 1
ATOM 2020 C CA . GLY B 1 72 ? -10.062 -24.656 9.43 1 93.75 72 GLY B CA 1
ATOM 2021 C C . GLY B 1 72 ? -10.734 -24.781 8.07 1 93.75 72 GLY B C 1
ATOM 2022 O O . GLY B 1 72 ? -11.914 -25.125 7.984 1 93.75 72 GLY B O 1
ATOM 2023 N N . CYS B 1 73 ? -10.109 -24.453 7.023 1 93.44 73 CYS B N 1
ATOM 2024 C CA . CYS B 1 73 ? -10.641 -24.547 5.672 1 93.44 73 CYS B CA 1
ATOM 2025 C C . CYS B 1 73 ? -9.695 -25.328 4.766 1 93.44 73 CYS B C 1
ATOM 2027 O O . CYS B 1 73 ? -8.648 -25.797 5.211 1 93.44 73 CYS B O 1
ATOM 2029 N N . ALA B 1 74 ? -10.109 -25.625 3.531 1 97.06 74 ALA B N 1
ATOM 2030 C CA . ALA B 1 74 ? -9.273 -26.25 2.516 1 97.06 74 ALA B CA 1
ATOM 2031 C C . ALA B 1 74 ? -8.648 -25.203 1.593 1 97.06 74 ALA B C 1
ATOM 2033 O O . ALA B 1 74 ? -9.164 -24.094 1.47 1 97.06 74 ALA B O 1
ATOM 2034 N N . VAL B 1 75 ? -7.539 -25.594 1.071 1 98.62 75 VAL B N 1
ATOM 2035 C CA . VAL B 1 75 ? -6.969 -24.75 0.027 1 98.62 75 VAL B CA 1
ATOM 2036 C C . VAL B 1 75 ? -7.66 -25.031 -1.305 1 98.62 75 VAL B C 1
ATOM 2038 O O . VAL B 1 75 ? -7.77 -26.188 -1.716 1 98.62 75 VAL B O 1
ATOM 2041 N N . GLU B 1 76 ? -8.148 -24.062 -1.93 1 98.56 76 GLU B N 1
ATOM 2042 C CA . GLU B 1 76 ? -8.734 -24.172 -3.262 1 98.56 76 GLU B CA 1
ATOM 2043 C C . GLU B 1 76 ? -7.746 -23.734 -4.34 1 98.56 76 GLU B C 1
ATOM 2045 O O . GLU B 1 76 ? -7.426 -22.562 -4.457 1 98.56 76 GLU B O 1
ATOM 2050 N N . PRO B 1 77 ? -7.219 -24.703 -5.113 1 98.75 77 PRO B N 1
ATOM 2051 C CA . PRO B 1 77 ? -6.398 -24.266 -6.246 1 98.75 77 PRO B CA 1
ATOM 2052 C C . PRO B 1 77 ? -7.203 -23.5 -7.293 1 98.75 77 PRO B C 1
ATOM 2054 O O . PRO B 1 77 ? -8.281 -23.938 -7.691 1 98.75 77 PRO B O 1
ATOM 2057 N N . VAL B 1 78 ? -6.727 -22.344 -7.711 1 98.88 78 VAL B N 1
ATOM 2058 C CA . VAL B 1 78 ? -7.43 -21.469 -8.648 1 98.88 78 VAL B CA 1
ATOM 2059 C C . VAL B 1 78 ? -6.492 -21.078 -9.781 1 98.88 78 VAL B C 1
ATOM 2061 O O . VAL B 1 78 ? -5.488 -20.391 -9.562 1 98.88 78 VAL B O 1
ATOM 2064 N N . GLU B 1 79 ? -6.816 -21.406 -11.008 1 98.81 79 GLU B N 1
ATOM 2065 C CA . GLU B 1 79 ? -5.977 -21.125 -12.172 1 98.81 79 GLU B CA 1
ATOM 2066 C C . GLU B 1 79 ? -5.836 -19.609 -12.398 1 98.81 79 GLU B C 1
ATOM 2068 O O . GLU B 1 79 ? -4.789 -19.141 -12.844 1 98.81 79 GLU B O 1
ATOM 2073 N N . ALA B 1 80 ? -6.82 -18.859 -12.062 1 98.88 80 ALA B N 1
ATOM 2074 C CA . ALA B 1 80 ? -6.812 -17.406 -12.273 1 98.88 80 ALA B CA 1
ATOM 2075 C C . ALA B 1 80 ? -5.73 -16.734 -11.43 1 98.88 80 ALA B C 1
ATOM 2077 O O . ALA B 1 80 ? -5.363 -15.586 -11.688 1 98.88 80 ALA B O 1
ATOM 2078 N N . LEU B 1 81 ? -5.172 -17.438 -10.406 1 98.88 81 LEU B N 1
ATOM 2079 C CA . LEU B 1 81 ? -4.145 -16.891 -9.516 1 98.88 81 LEU B CA 1
ATOM 2080 C C . LEU B 1 81 ? -2.756 -17.344 -9.969 1 98.88 81 LEU B C 1
ATOM 2082 O O . LEU B 1 81 ? -1.752 -16.953 -9.367 1 98.88 81 LEU B O 1
ATOM 2086 N N . ASN B 1 82 ? -2.705 -18.125 -11.062 1 98.81 82 ASN B N 1
ATOM 2087 C CA . ASN B 1 82 ? -1.414 -18.609 -11.539 1 98.81 82 ASN B CA 1
ATOM 2088 C C . ASN B 1 82 ? -0.508 -17.469 -11.984 1 98.81 82 ASN B C 1
ATOM 2090 O O . ASN B 1 82 ? -0.991 -16.422 -12.422 1 98.81 82 ASN B O 1
ATOM 2094 N N . GLU B 1 83 ? 0.749 -17.688 -11.898 1 98.69 83 GLU B N 1
ATOM 2095 C CA . GLU B 1 83 ? 1.748 -16.688 -12.258 1 98.69 83 GLU B CA 1
ATOM 2096 C C . GLU B 1 83 ? 1.634 -16.297 -13.727 1 98.69 83 GLU B C 1
ATOM 2098 O O . GLU B 1 83 ? 1.1 -17.047 -14.539 1 98.69 83 GLU B O 1
ATOM 2103 N N . VAL B 1 84 ? 2.141 -15.078 -13.984 1 98.69 84 VAL B N 1
ATOM 2104 C CA . VAL B 1 84 ? 2.289 -14.633 -15.367 1 98.69 84 VAL B CA 1
ATOM 2105 C C . VAL B 1 84 ? 3.021 -15.695 -16.172 1 98.69 84 VAL B C 1
ATOM 2107 O O . VAL B 1 84 ? 4.004 -16.281 -15.711 1 98.69 84 VAL B O 1
ATOM 2110 N N . ASP B 1 85 ? 2.455 -16 -17.375 1 98.56 85 ASP B N 1
ATOM 2111 C CA . ASP B 1 85 ? 3.201 -16.844 -18.297 1 98.56 85 ASP B CA 1
ATOM 2112 C C . ASP B 1 85 ? 4.359 -16.078 -18.938 1 98.56 85 ASP B C 1
ATOM 2114 O O . ASP B 1 85 ? 4.168 -15.352 -19.922 1 98.56 85 ASP B O 1
ATOM 2118 N N . PHE B 1 86 ? 5.551 -16.312 -18.469 1 98.31 86 PHE B N 1
ATOM 2119 C CA . PHE B 1 86 ? 6.73 -15.594 -18.938 1 98.31 86 PHE B CA 1
ATOM 2120 C C . PHE B 1 86 ? 7.324 -16.266 -20.172 1 98.31 86 PHE B C 1
ATOM 2122 O O . PHE B 1 86 ? 8.352 -15.82 -20.688 1 98.31 86 PHE B O 1
ATOM 2129 N N . GLY B 1 87 ? 6.703 -17.344 -20.578 1 97.88 87 GLY B N 1
ATOM 2130 C CA . GLY B 1 87 ? 7.129 -18.016 -21.797 1 97.88 87 GLY B CA 1
ATOM 2131 C C . GLY B 1 87 ? 8.594 -18.422 -21.781 1 97.88 87 GLY B C 1
ATOM 2132 O O . GLY B 1 87 ? 9.055 -19.062 -20.844 1 97.88 87 GLY B O 1
ATOM 2133 N N . ASP B 1 88 ? 9.328 -17.906 -22.734 1 97.25 88 ASP B N 1
ATOM 2134 C CA . ASP B 1 88 ? 10.703 -18.328 -22.984 1 97.25 88 ASP B CA 1
ATOM 2135 C C . ASP B 1 88 ? 11.625 -17.844 -21.859 1 97.25 88 ASP B C 1
ATOM 2137 O O . ASP B 1 88 ? 12.758 -18.312 -21.734 1 97.25 88 ASP B O 1
ATOM 2141 N N . TRP B 1 89 ? 11.234 -16.875 -21.094 1 97.56 89 TRP B N 1
ATOM 2142 C CA . TRP B 1 89 ? 12.078 -16.312 -20.047 1 97.56 89 TRP B CA 1
ATOM 2143 C C . TRP B 1 89 ? 12.133 -17.234 -18.828 1 97.56 89 TRP B C 1
ATOM 2145 O O . TRP B 1 89 ? 13.047 -17.141 -18.016 1 97.56 89 TRP B O 1
ATOM 2155 N N . SER B 1 90 ? 11.07 -18.141 -18.719 1 96.44 90 SER B N 1
ATOM 2156 C CA . SER B 1 90 ? 10.969 -19.016 -17.547 1 96.44 90 SER B CA 1
ATOM 2157 C C . SER B 1 90 ? 12.195 -19.906 -17.422 1 96.44 90 SER B C 1
ATOM 2159 O O . SER B 1 90 ? 12.641 -20.5 -18.406 1 96.44 90 SER B O 1
ATOM 2161 N N . GLY B 1 91 ? 12.727 -19.906 -16.25 1 95.25 91 GLY B N 1
ATOM 2162 C CA . GLY B 1 91 ? 13.852 -20.797 -15.984 1 95.25 91 GLY B CA 1
ATOM 2163 C C . GLY B 1 91 ? 15.195 -20.109 -16.172 1 95.25 91 GLY B C 1
ATOM 2164 O O . GLY B 1 91 ? 16.234 -20.672 -15.789 1 95.25 91 GLY B O 1
ATOM 2165 N N . HIS B 1 92 ? 15.219 -18.953 -16.75 1 96.56 92 HIS B N 1
ATOM 2166 C CA . HIS B 1 92 ? 16.469 -18.203 -16.891 1 96.56 92 HIS B CA 1
ATOM 2167 C C . HIS B 1 92 ? 16.812 -17.453 -15.609 1 96.56 92 HIS B C 1
ATOM 2169 O O . HIS B 1 92 ? 15.914 -17.016 -14.883 1 96.56 92 HIS B O 1
ATOM 2175 N N . THR B 1 93 ? 18.094 -17.281 -15.383 1 96.88 93 THR B N 1
ATOM 2176 C CA . THR B 1 93 ? 18.531 -16.469 -14.266 1 96.88 93 THR B CA 1
ATOM 2177 C C . THR B 1 93 ? 18.312 -14.992 -14.555 1 96.88 93 THR B C 1
ATOM 2179 O O . THR B 1 93 ? 18.281 -14.578 -15.719 1 96.88 93 THR B O 1
ATOM 2182 N N . PHE B 1 94 ? 18.172 -14.242 -13.523 1 96.69 94 PHE B N 1
ATOM 2183 C CA . PHE B 1 94 ? 18.016 -12.812 -13.711 1 96.69 94 PHE B CA 1
ATOM 2184 C C . PHE B 1 94 ? 19.266 -12.195 -14.312 1 96.69 94 PHE B C 1
ATOM 2186 O O . PHE B 1 94 ? 19.188 -11.227 -15.078 1 96.69 94 PHE B O 1
ATOM 2193 N N . ALA B 1 95 ? 20.375 -12.797 -14.016 1 96.69 95 ALA B N 1
ATOM 2194 C CA . ALA B 1 95 ? 21.609 -12.359 -14.641 1 96.69 95 ALA B CA 1
ATOM 2195 C C . ALA B 1 95 ? 21.562 -12.539 -16.156 1 96.69 95 ALA B C 1
ATOM 2197 O O . ALA B 1 95 ? 21.984 -11.656 -16.906 1 96.69 95 ALA B O 1
ATOM 2198 N N . GLU B 1 96 ? 21.031 -13.648 -16.609 1 97.38 96 GLU B N 1
ATOM 2199 C CA . GLU B 1 96 ? 20.844 -13.898 -18.031 1 97.38 96 GLU B CA 1
ATOM 2200 C C . GLU B 1 96 ? 19.812 -12.938 -18.625 1 97.38 96 GLU B C 1
ATOM 2202 O O . GLU B 1 96 ? 20.047 -12.359 -19.688 1 97.38 96 GLU B O 1
ATOM 2207 N N . LEU B 1 97 ? 18.766 -12.719 -17.938 1 97.62 97 LEU B N 1
ATOM 2208 C CA . LEU B 1 97 ? 17.672 -11.898 -18.438 1 97.62 97 LEU B CA 1
ATOM 2209 C C . LEU B 1 97 ? 18.078 -10.43 -18.531 1 97.62 97 LEU B C 1
ATOM 2211 O O . LEU B 1 97 ? 17.609 -9.703 -19.406 1 97.62 97 LEU B O 1
ATOM 2215 N N . SER B 1 98 ? 18.953 -10.055 -17.594 1 95.56 98 SER B N 1
ATOM 2216 C CA . SER B 1 98 ? 19.375 -8.656 -17.578 1 95.56 98 SER B CA 1
ATOM 2217 C C . SER B 1 98 ? 20.078 -8.273 -18.875 1 95.56 98 SER B C 1
ATOM 2219 O O . SER B 1 98 ? 20.172 -7.086 -19.203 1 95.56 98 SER B O 1
ATOM 2221 N N . ARG B 1 99 ? 20.531 -9.281 -19.656 1 96.44 99 ARG B N 1
ATOM 2222 C CA . ARG B 1 99 ? 21.25 -9.039 -20.906 1 96.44 99 ARG B CA 1
ATOM 2223 C C . ARG B 1 99 ? 20.281 -8.977 -22.078 1 96.44 99 ARG B C 1
ATOM 2225 O O . ARG B 1 99 ? 20.672 -8.609 -23.188 1 96.44 99 ARG B O 1
ATOM 2232 N N . ASP B 1 100 ? 19.062 -9.344 -21.875 1 95.88 100 ASP B N 1
ATOM 2233 C CA . ASP B 1 100 ? 18.031 -9.328 -22.906 1 95.88 100 ASP B CA 1
ATOM 2234 C C . ASP B 1 100 ? 17.328 -7.977 -22.953 1 95.88 100 ASP B C 1
ATOM 2236 O O . ASP B 1 100 ? 16.641 -7.59 -22.016 1 95.88 100 ASP B O 1
ATOM 2240 N N . PRO B 1 101 ? 17.453 -7.254 -24.062 1 96.62 101 PRO B N 1
ATOM 2241 C CA . PRO B 1 101 ? 16.828 -5.941 -24.188 1 96.62 101 PRO B CA 1
ATOM 2242 C C . PRO B 1 101 ? 15.305 -6.008 -24.031 1 96.62 101 PRO B C 1
ATOM 2244 O O . PRO B 1 101 ? 14.688 -5.047 -23.562 1 96.62 101 PRO B O 1
ATOM 2247 N N . LEU B 1 102 ? 14.719 -7.082 -24.391 1 97.44 102 LEU B N 1
ATOM 2248 C CA . LEU B 1 102 ? 13.273 -7.207 -24.25 1 97.44 102 LEU B CA 1
ATOM 2249 C C . LEU B 1 102 ? 12.875 -7.312 -22.781 1 97.44 102 LEU B C 1
ATOM 2251 O O . LEU B 1 102 ? 11.812 -6.82 -22.391 1 97.44 102 LEU B O 1
ATOM 2255 N N . TRP B 1 103 ? 13.703 -7.934 -22.031 1 97.12 103 TRP B N 1
ATOM 2256 C CA . TRP B 1 103 ? 13.484 -8.016 -20.594 1 97.12 103 TRP B CA 1
ATOM 2257 C C . TRP B 1 103 ? 13.516 -6.629 -19.953 1 97.12 103 TRP B C 1
ATOM 2259 O O . TRP B 1 103 ? 12.656 -6.289 -19.141 1 97.12 103 TRP B O 1
ATOM 2269 N N . SER B 1 104 ? 14.492 -5.887 -20.328 1 96.5 104 SER B N 1
ATOM 2270 C CA . SER B 1 104 ? 14.594 -4.516 -19.844 1 96.5 104 SER B CA 1
ATOM 2271 C C . SER B 1 104 ? 13.359 -3.705 -20.219 1 96.5 104 SER B C 1
ATOM 2273 O O . SER B 1 104 ? 12.812 -2.977 -19.391 1 96.5 104 SER B O 1
ATOM 2275 N N . ARG B 1 105 ? 12.93 -3.854 -21.422 1 97.12 105 ARG B N 1
ATOM 2276 C CA . ARG B 1 105 ? 11.734 -3.143 -21.875 1 97.12 105 ARG B CA 1
ATOM 2277 C C . ARG B 1 105 ? 10.5 -3.6 -21.109 1 97.12 105 ARG B C 1
ATOM 2279 O O . ARG B 1 105 ? 9.68 -2.777 -20.703 1 97.12 105 ARG B O 1
ATOM 2286 N N . TRP B 1 106 ? 10.367 -4.895 -20.922 1 97.38 106 TRP B N 1
ATOM 2287 C CA . TRP B 1 106 ? 9.281 -5.465 -20.125 1 97.38 106 TRP B CA 1
ATOM 2288 C C . TRP B 1 106 ? 9.211 -4.812 -18.75 1 97.38 106 TRP B C 1
ATOM 2290 O O . TRP B 1 106 ? 8.133 -4.453 -18.281 1 97.38 106 TRP B O 1
ATOM 2300 N N . ASN B 1 107 ? 10.344 -4.59 -18.172 1 96.06 107 ASN B N 1
ATOM 2301 C CA . ASN B 1 107 ? 10.398 -4.062 -16.828 1 96.06 107 ASN B CA 1
ATOM 2302 C C . ASN B 1 107 ? 10.102 -2.564 -16.797 1 96.06 107 ASN B C 1
ATOM 2304 O O . ASN B 1 107 ? 9.75 -2.018 -15.742 1 96.06 107 ASN B O 1
ATOM 2308 N N . HIS B 1 108 ? 10.102 -1.942 -17.953 1 94.62 108 HIS B N 1
ATOM 2309 C CA . HIS B 1 108 ? 9.891 -0.5 -18 1 94.62 108 HIS B CA 1
ATOM 2310 C C . HIS B 1 108 ? 8.516 -0.164 -18.578 1 94.62 108 HIS B C 1
ATOM 2312 O O . HIS B 1 108 ? 7.898 0.829 -18.188 1 94.62 108 HIS B O 1
ATOM 2318 N N . VAL B 1 109 ? 8.078 -0.977 -19.547 1 96.88 109 VAL B N 1
ATOM 2319 C CA . VAL B 1 109 ? 6.809 -0.714 -20.203 1 96.88 109 VAL B CA 1
ATOM 2320 C C . VAL B 1 109 ? 6.047 -2.023 -20.406 1 96.88 109 VAL B C 1
ATOM 2322 O O . VAL B 1 109 ? 5.715 -2.395 -21.531 1 96.88 109 VAL B O 1
ATOM 2325 N N . ARG B 1 110 ? 5.641 -2.621 -19.359 1 96.69 110 ARG B N 1
ATOM 2326 C CA . ARG B 1 110 ? 5.004 -3.934 -19.375 1 96.69 110 ARG B CA 1
ATOM 2327 C C . ARG B 1 110 ? 3.703 -3.906 -20.172 1 96.69 110 ARG B C 1
ATOM 2329 O O . ARG B 1 110 ? 3.277 -4.93 -20.703 1 96.69 110 ARG B O 1
ATOM 2336 N N . SER B 1 111 ? 3.135 -2.75 -20.297 1 97.56 111 SER B N 1
ATOM 2337 C CA . SER B 1 111 ? 1.872 -2.623 -21.016 1 97.56 111 SER B CA 1
ATOM 2338 C C . SER B 1 111 ? 2.066 -2.84 -22.516 1 97.56 111 SER B C 1
ATOM 2340 O O . SER B 1 111 ? 1.103 -3.082 -23.234 1 97.56 111 SER B O 1
ATOM 2342 N N . GLN B 1 112 ? 3.281 -2.805 -22.953 1 97.06 112 GLN B N 1
ATOM 2343 C CA . GLN B 1 112 ? 3.516 -2.779 -24.406 1 97.06 112 GLN B CA 1
ATOM 2344 C C . GLN B 1 112 ? 4.352 -3.977 -24.844 1 97.06 112 GLN B C 1
ATOM 2346 O O . GLN B 1 112 ? 4.648 -4.129 -26.031 1 97.06 112 GLN B O 1
ATOM 2351 N N . VAL B 1 113 ? 4.793 -4.766 -23.922 1 97 113 VAL B N 1
ATOM 2352 C CA . VAL B 1 113 ? 5.688 -5.875 -24.234 1 97 113 VAL B CA 1
ATOM 2353 C C . VAL B 1 113 ? 5.074 -7.184 -23.75 1 97 113 VAL B C 1
ATOM 2355 O O . VAL B 1 113 ? 4.543 -7.254 -22.625 1 97 113 VAL B O 1
ATOM 2358 N N . THR B 1 114 ? 5.098 -8.172 -24.609 1 98.12 114 THR B N 1
ATOM 2359 C CA . THR B 1 114 ? 4.695 -9.523 -24.25 1 98.12 114 THR B CA 1
ATOM 2360 C C . THR B 1 114 ? 5.91 -10.445 -24.156 1 98.12 114 THR B C 1
ATOM 2362 O O . THR B 1 114 ? 6.75 -10.461 -25.062 1 98.12 114 THR B O 1
ATOM 2365 N N . PRO B 1 115 ? 6.039 -11.117 -23.047 1 98 115 PRO B N 1
ATOM 2366 C CA . PRO B 1 115 ? 7.105 -12.125 -23.031 1 98 115 PRO B CA 1
ATOM 2367 C C . PRO B 1 115 ? 7.043 -13.07 -24.219 1 98 115 PRO B C 1
ATOM 2369 O O . PRO B 1 115 ? 5.961 -13.539 -24.578 1 98 115 PRO B O 1
ATOM 2372 N N . PRO B 1 116 ? 8.211 -13.383 -24.812 1 97.81 116 PRO B N 1
ATOM 2373 C CA . PRO B 1 116 ? 8.172 -14.344 -25.922 1 97.81 116 PRO B CA 1
ATOM 2374 C C . PRO B 1 116 ? 7.574 -15.688 -25.516 1 97.81 116 PRO B C 1
ATOM 2376 O O . PRO B 1 116 ? 8.039 -16.312 -24.562 1 97.81 116 PRO B O 1
ATOM 2379 N N . GLY B 1 117 ? 6.508 -16.078 -26.281 1 98 117 GLY B N 1
ATOM 2380 C CA . GLY B 1 117 ? 5.855 -17.328 -25.969 1 98 117 GLY B CA 1
ATOM 2381 C C . GLY B 1 117 ? 4.996 -17.281 -24.719 1 98 117 GLY B C 1
ATOM 2382 O O . GLY B 1 117 ? 4.539 -18.312 -24.234 1 98 117 GLY B O 1
ATOM 2383 N N . GLY B 1 118 ? 4.859 -16.109 -24.125 1 98.38 118 GLY B N 1
ATOM 2384 C CA . GLY B 1 118 ? 4.102 -15.938 -22.906 1 98.38 118 GLY B CA 1
ATOM 2385 C C . GLY B 1 118 ? 2.826 -15.148 -23.094 1 98.38 118 GLY B C 1
ATOM 2386 O O . GLY B 1 118 ? 2.188 -15.227 -24.141 1 98.38 118 GLY B O 1
ATOM 2387 N N . GLU B 1 119 ? 2.355 -14.461 -22.078 1 98.69 119 GLU B N 1
ATOM 2388 C CA . GLU B 1 119 ? 1.112 -13.695 -22.141 1 98.69 119 GLU B CA 1
ATOM 2389 C C . GLU B 1 119 ? 1.354 -12.219 -21.844 1 98.69 119 GLU B C 1
ATOM 2391 O O . GLU B 1 119 ? 2.291 -11.867 -21.125 1 98.69 119 GLU B O 1
ATOM 2396 N N . PRO B 1 120 ? 0.524 -11.367 -22.438 1 98.5 120 PRO B N 1
ATOM 2397 C CA . PRO B 1 120 ? 0.586 -9.953 -22.031 1 98.5 120 PRO B CA 1
ATOM 2398 C C . PRO B 1 120 ? 0.23 -9.734 -20.562 1 98.5 120 PRO B C 1
ATOM 2400 O O . PRO B 1 120 ? -0.636 -10.43 -20.031 1 98.5 120 PRO B O 1
ATOM 2403 N N . MET B 1 121 ? 0.873 -8.773 -19.984 1 98.69 121 MET B N 1
ATOM 2404 C CA . MET B 1 121 ? 0.586 -8.453 -18.594 1 98.69 121 MET B CA 1
ATOM 2405 C C . MET B 1 121 ? -0.889 -8.117 -18.406 1 98.69 121 MET B C 1
ATOM 2407 O O . MET B 1 121 ? -1.476 -8.43 -17.375 1 98.69 121 MET B O 1
ATOM 2411 N N . ALA B 1 122 ? -1.48 -7.477 -19.391 1 98.75 122 ALA B N 1
ATOM 2412 C CA . ALA B 1 122 ? -2.889 -7.09 -19.328 1 98.75 122 ALA B CA 1
ATOM 2413 C C . ALA B 1 122 ? -3.787 -8.312 -19.188 1 98.75 122 ALA B C 1
ATOM 2415 O O . ALA B 1 122 ? -4.82 -8.266 -18.531 1 98.75 122 ALA B O 1
ATOM 2416 N N . ASP B 1 123 ? -3.432 -9.43 -19.812 1 98.75 123 ASP B N 1
ATOM 2417 C CA . ASP B 1 123 ? -4.207 -10.656 -19.719 1 98.75 123 ASP B CA 1
ATOM 2418 C C . ASP B 1 123 ? -4.121 -11.258 -18.312 1 98.75 123 ASP B C 1
ATOM 2420 O O . ASP B 1 123 ? -5.129 -11.695 -17.75 1 98.75 123 ASP B O 1
ATOM 2424 N N . ALA B 1 124 ? -2.924 -11.266 -17.797 1 98.75 124 ALA B N 1
ATOM 2425 C CA . ALA B 1 124 ? -2.74 -11.734 -16.438 1 98.75 124 ALA B CA 1
ATOM 2426 C C . ALA B 1 124 ? -3.545 -10.883 -15.453 1 98.75 124 ALA B C 1
ATOM 2428 O O . ALA B 1 124 ? -4.203 -11.414 -14.555 1 98.75 124 ALA B O 1
ATOM 2429 N N . GLN B 1 125 ? -3.506 -9.594 -15.672 1 98.88 125 GLN B N 1
ATOM 2430 C CA . GLN B 1 125 ? -4.273 -8.695 -14.812 1 98.88 125 GLN B CA 1
ATOM 2431 C C . GLN B 1 125 ? -5.77 -8.984 -14.914 1 98.88 125 GLN B C 1
ATOM 2433 O O . GLN B 1 125 ? -6.461 -9.055 -13.898 1 98.88 125 GLN B O 1
ATOM 2438 N N . SER B 1 126 ? -6.215 -9.109 -16.125 1 98.75 126 SER B N 1
ATOM 2439 C CA . SER B 1 126 ? -7.633 -9.359 -16.328 1 98.75 126 SER B CA 1
ATOM 2440 C C . SER B 1 126 ? -8.086 -10.617 -15.602 1 98.75 126 SER B C 1
ATOM 2442 O O . SER B 1 126 ? -9.164 -10.633 -15 1 98.75 126 SER B O 1
ATOM 2444 N N . ARG B 1 127 ? -7.234 -11.625 -15.602 1 98.19 127 ARG B N 1
ATOM 2445 C CA . ARG B 1 127 ? -7.594 -12.906 -15.008 1 98.19 127 ARG B CA 1
ATOM 2446 C C . ARG B 1 127 ? -7.719 -12.789 -13.492 1 98.19 127 ARG B C 1
ATOM 2448 O O . ARG B 1 127 ? -8.695 -13.266 -12.906 1 98.19 127 ARG B O 1
ATOM 2455 N N . ILE B 1 128 ? -6.785 -12.148 -12.867 1 98.88 128 ILE B N 1
ATOM 2456 C CA . ILE B 1 128 ? -6.84 -12.062 -11.414 1 98.88 128 ILE B CA 1
ATOM 2457 C C . ILE B 1 128 ? -7.93 -11.078 -10.992 1 98.88 128 ILE B C 1
ATOM 2459 O O . ILE B 1 128 ? -8.648 -11.312 -10.023 1 98.88 128 ILE B O 1
ATOM 2463 N N . VAL B 1 129 ? -8.141 -9.984 -11.672 1 98.81 129 VAL B N 1
ATOM 2464 C CA . VAL B 1 129 ? -9.125 -8.961 -11.32 1 98.81 129 VAL B CA 1
ATOM 2465 C C . VAL B 1 129 ? -10.531 -9.523 -11.492 1 98.81 129 VAL B C 1
ATOM 2467 O O . VAL B 1 129 ? -11.398 -9.328 -10.633 1 98.81 129 VAL B O 1
ATOM 2470 N N . SER B 1 130 ? -10.734 -10.242 -12.594 1 98.75 130 SER B N 1
ATOM 2471 C CA . SER B 1 130 ? -12.039 -10.875 -12.805 1 98.75 130 SER B CA 1
ATOM 2472 C C . SER B 1 130 ? -12.352 -11.883 -11.703 1 98.75 130 SER B C 1
ATOM 2474 O O . SER B 1 130 ? -13.469 -11.93 -11.203 1 98.75 130 SER B O 1
ATOM 2476 N N . HIS B 1 131 ? -11.352 -12.664 -11.344 1 98.88 131 HIS B N 1
ATOM 2477 C CA . HIS B 1 131 ? -11.547 -13.648 -10.289 1 98.88 131 HIS B CA 1
ATOM 2478 C C . HIS B 1 131 ? -11.875 -12.977 -8.953 1 98.88 131 HIS B C 1
ATOM 2480 O O . HIS B 1 131 ? -12.773 -13.414 -8.242 1 98.88 131 HIS B O 1
ATOM 2486 N N . MET B 1 132 ? -11.156 -11.922 -8.609 1 98.75 132 MET B N 1
ATOM 2487 C CA . MET B 1 132 ? -11.43 -11.172 -7.391 1 98.75 132 MET B CA 1
ATOM 2488 C C . MET B 1 132 ? -12.859 -10.648 -7.375 1 98.75 132 MET B C 1
ATOM 2490 O O . MET B 1 132 ? -13.555 -10.766 -6.363 1 98.75 132 MET B O 1
ATOM 2494 N N . GLN B 1 133 ? -13.273 -10.07 -8.5 1 98 133 GLN B N 1
ATOM 2495 C CA . GLN B 1 133 ? -14.609 -9.5 -8.594 1 98 133 GLN B CA 1
ATOM 2496 C C . GLN B 1 133 ? -15.68 -10.578 -8.453 1 98 133 GLN B C 1
ATOM 2498 O O . GLN B 1 133 ? -16.656 -10.406 -7.719 1 98 133 GLN B O 1
ATOM 2503 N N . GLU B 1 134 ? -15.469 -11.688 -9.164 1 97.75 134 GLU B N 1
ATOM 2504 C CA . GLU B 1 134 ? -16.422 -12.797 -9.094 1 97.75 134 GLU B CA 1
ATOM 2505 C C . GLU B 1 134 ? -16.5 -13.359 -7.68 1 97.75 134 GLU B C 1
ATOM 2507 O O . GLU B 1 134 ? -17.578 -13.648 -7.18 1 97.75 134 GLU B O 1
ATOM 2512 N N . THR B 1 135 ? -15.352 -13.516 -7.105 1 97.75 135 THR B N 1
ATOM 2513 C CA . THR B 1 135 ? -15.289 -14.031 -5.742 1 97.75 135 THR B CA 1
ATOM 2514 C C . THR B 1 135 ? -15.992 -13.094 -4.773 1 97.75 135 THR B C 1
ATOM 2516 O O . THR B 1 135 ? -16.75 -13.531 -3.9 1 97.75 135 THR B O 1
ATOM 2519 N N . ALA B 1 136 ? -15.766 -11.805 -4.906 1 97.5 136 ALA B N 1
ATOM 2520 C CA . ALA B 1 136 ? -16.391 -10.812 -4.039 1 97.5 136 ALA B CA 1
ATOM 2521 C C . ALA B 1 136 ? -17.906 -10.836 -4.176 1 97.5 136 ALA B C 1
ATOM 2523 O O . ALA B 1 136 ? -18.641 -10.734 -3.184 1 97.5 136 ALA B O 1
ATOM 2524 N N . GLN B 1 137 ? -18.406 -10.977 -5.348 1 96.19 137 GLN B N 1
ATOM 2525 C CA . GLN B 1 137 ? -19.844 -10.992 -5.613 1 96.19 137 GLN B CA 1
ATOM 2526 C C . GLN B 1 137 ? -20.516 -12.203 -4.965 1 96.19 137 GLN B C 1
ATOM 2528 O O . GLN B 1 137 ? -21.656 -12.117 -4.531 1 96.19 137 GLN B O 1
ATOM 2533 N N . ALA B 1 138 ? -19.766 -13.25 -4.844 1 96.75 138 ALA B N 1
ATOM 2534 C CA . ALA B 1 138 ? -20.328 -14.516 -4.391 1 96.75 138 ALA B CA 1
ATOM 2535 C C . ALA B 1 138 ? -20.172 -14.68 -2.881 1 96.75 138 ALA B C 1
ATOM 2537 O O . ALA B 1 138 ? -20.688 -15.625 -2.295 1 96.75 138 ALA B O 1
ATOM 2538 N N . ASN B 1 139 ? -19.453 -13.75 -2.188 1 96.12 139 ASN B N 1
ATOM 2539 C CA . ASN B 1 139 ? -19.094 -14 -0.795 1 96.12 139 ASN B CA 1
ATOM 2540 C C . ASN B 1 139 ? -19.219 -12.734 0.051 1 96.12 139 ASN B C 1
ATOM 2542 O O . ASN B 1 139 ? -18.281 -12.352 0.748 1 96.12 139 ASN B O 1
ATOM 2546 N N . ASP B 1 140 ? -20.469 -12.227 0.11 1 94.5 140 ASP B N 1
ATOM 2547 C CA . ASP B 1 140 ? -20.719 -10.984 0.844 1 94.5 140 ASP B CA 1
ATOM 2548 C C . ASP B 1 140 ? -20.312 -11.125 2.311 1 94.5 140 ASP B C 1
ATOM 2550 O O . ASP B 1 140 ? -20.672 -12.109 2.965 1 94.5 140 ASP B O 1
ATOM 2554 N N . GLY B 1 141 ? -19.438 -10.219 2.789 1 96 141 GLY B N 1
ATOM 2555 C CA . GLY B 1 141 ? -19.062 -10.172 4.191 1 96 141 GLY B CA 1
ATOM 2556 C C . GLY B 1 141 ? -17.891 -11.078 4.523 1 96 141 GLY B C 1
ATOM 2557 O O . GLY B 1 141 ? -17.453 -11.133 5.672 1 96 141 GLY B O 1
ATOM 2558 N N . ALA B 1 142 ? -17.328 -11.734 3.516 1 96.75 142 ALA B N 1
ATOM 2559 C CA . ALA B 1 142 ? -16.312 -12.75 3.756 1 96.75 142 ALA B CA 1
ATOM 2560 C C . ALA B 1 142 ? -14.906 -12.148 3.697 1 96.75 142 ALA B C 1
ATOM 2562 O O . ALA B 1 142 ? -14.719 -11.047 3.172 1 96.75 142 ALA B O 1
ATOM 2563 N N . THR B 1 143 ? -14.008 -12.781 4.312 1 97.75 143 THR B N 1
ATOM 2564 C CA . THR B 1 143 ? -12.578 -12.562 4.145 1 97.75 143 THR B CA 1
ATOM 2565 C C . THR B 1 143 ? -11.938 -13.734 3.414 1 97.75 143 THR B C 1
ATOM 2567 O O . THR B 1 143 ? -12.023 -14.875 3.867 1 97.75 143 THR B O 1
ATOM 2570 N N . ILE B 1 144 ? -11.32 -13.445 2.293 1 98.19 144 ILE B N 1
ATOM 2571 C CA . ILE B 1 144 ? -10.75 -14.484 1.44 1 98.19 144 ILE B CA 1
ATOM 2572 C C . ILE B 1 144 ? -9.242 -14.266 1.3 1 98.19 144 ILE B C 1
ATOM 2574 O O . ILE B 1 144 ? -8.805 -13.18 0.927 1 98.19 144 ILE B O 1
ATOM 2578 N N . ALA B 1 145 ? -8.461 -15.281 1.646 1 98.56 145 ALA B N 1
ATOM 2579 C CA . ALA B 1 145 ? -7.02 -15.258 1.41 1 98.56 145 ALA B CA 1
ATOM 2580 C C . ALA B 1 145 ? -6.68 -15.859 0.05 1 98.56 145 ALA B C 1
ATOM 2582 O O . ALA B 1 145 ? -7.113 -16.969 -0.272 1 98.56 145 ALA B O 1
ATOM 2583 N N . MET B 1 146 ? -5.992 -15.086 -0.751 1 98.88 146 MET B N 1
ATOM 2584 C CA . MET B 1 146 ? -5.516 -15.555 -2.049 1 98.88 146 MET B CA 1
ATOM 2585 C C . MET B 1 146 ? -3.99 -15.57 -2.096 1 98.88 146 MET B C 1
ATOM 2587 O O . MET B 1 146 ? -3.357 -14.508 -2.113 1 98.88 146 MET B O 1
ATOM 2591 N N . VAL B 1 147 ? -3.396 -16.75 -2.082 1 98.94 147 VAL B N 1
ATOM 2592 C CA . VAL B 1 147 ? -1.947 -16.891 -2.174 1 98.94 147 VAL B CA 1
ATOM 2593 C C . VAL B 1 147 ? -1.527 -16.969 -3.639 1 98.94 147 VAL B C 1
ATOM 2595 O O . VAL B 1 147 ? -1.957 -17.875 -4.363 1 98.94 147 VAL B O 1
ATOM 2598 N N . THR B 1 148 ? -0.724 -16.047 -4.066 1 98.94 148 THR B N 1
ATOM 2599 C CA . THR B 1 148 ? -0.354 -15.922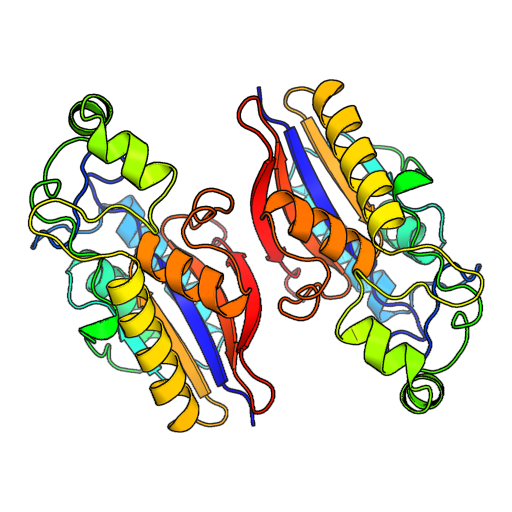 -5.473 1 98.94 148 THR B CA 1
ATOM 2600 C C . THR B 1 148 ? 1.054 -15.352 -5.613 1 98.94 148 THR B C 1
ATOM 2602 O O . THR B 1 148 ? 1.926 -15.625 -4.789 1 98.94 148 THR B O 1
ATOM 2605 N N . HIS B 1 149 ? 1.361 -14.664 -6.645 1 98.88 149 HIS B N 1
ATOM 2606 C CA . HIS B 1 149 ? 2.725 -14.305 -7.016 1 98.88 149 HIS B CA 1
ATOM 2607 C C . HIS B 1 149 ? 2.896 -12.789 -7.059 1 98.88 149 HIS B C 1
ATOM 2609 O O . HIS B 1 149 ? 1.914 -12.047 -7.008 1 98.88 149 HIS B O 1
ATOM 2615 N N . CYS B 1 150 ? 4.117 -12.367 -7.133 1 98.69 150 CYS B N 1
ATOM 2616 C CA . CYS B 1 150 ? 4.484 -10.961 -7.047 1 98.69 150 CYS B CA 1
ATOM 2617 C C . CYS B 1 150 ? 3.799 -10.148 -8.141 1 98.69 150 CYS B C 1
ATOM 2619 O O . CYS B 1 150 ? 3.031 -9.234 -7.855 1 98.69 150 CYS B O 1
ATOM 2621 N N . ASP B 1 151 ? 3.973 -10.531 -9.383 1 98.5 151 ASP B N 1
ATOM 2622 C CA . ASP B 1 151 ? 3.471 -9.75 -10.508 1 98.5 151 ASP B CA 1
ATOM 2623 C C . ASP B 1 151 ? 1.947 -9.805 -10.578 1 98.5 151 ASP B C 1
ATOM 2625 O O . ASP B 1 151 ? 1.304 -8.852 -11.016 1 98.5 151 ASP B O 1
ATOM 2629 N N . MET B 1 152 ? 1.378 -10.906 -10.094 1 98.88 152 MET B N 1
ATOM 2630 C CA . MET B 1 152 ? -0.078 -11 -10.039 1 98.88 152 MET B CA 1
ATOM 2631 C C . MET B 1 152 ? -0.653 -10.008 -9.031 1 98.88 152 MET B C 1
ATOM 2633 O O . MET B 1 152 ? -1.644 -9.328 -9.32 1 98.88 152 MET B O 1
ATOM 2637 N N . ILE B 1 153 ? -0.027 -9.914 -7.875 1 98.94 153 ILE B N 1
ATOM 2638 C CA . ILE B 1 153 ? -0.468 -8.969 -6.855 1 98.94 153 ILE B CA 1
ATOM 2639 C C . ILE B 1 153 ? -0.263 -7.539 -7.355 1 98.94 153 ILE B C 1
ATOM 2641 O O . ILE B 1 153 ? -1.142 -6.688 -7.195 1 98.94 153 ILE B O 1
ATOM 2645 N N . ARG B 1 154 ? 0.861 -7.305 -8.008 1 98.88 154 ARG B N 1
ATOM 2646 C CA . ARG B 1 154 ? 1.121 -5.984 -8.562 1 98.88 154 ARG B CA 1
ATOM 2647 C C . ARG B 1 154 ? 0.057 -5.602 -9.586 1 98.88 154 ARG B C 1
ATOM 2649 O O . ARG B 1 154 ? -0.41 -4.461 -9.609 1 98.88 154 ARG B O 1
ATOM 2656 N N . ALA B 1 155 ? -0.363 -6.559 -10.414 1 98.81 155 ALA B N 1
ATOM 2657 C CA . ALA B 1 155 ? -1.384 -6.316 -11.43 1 98.81 155 ALA B CA 1
ATOM 2658 C C . ALA B 1 155 ? -2.723 -5.965 -10.789 1 98.81 155 ALA B C 1
ATOM 2660 O O . ALA B 1 155 ? -3.4 -5.031 -11.227 1 98.81 155 ALA B O 1
ATOM 2661 N N . ALA B 1 156 ? -3.1 -6.707 -9.789 1 98.94 156 ALA B N 1
ATOM 2662 C CA . ALA B 1 156 ? -4.352 -6.453 -9.078 1 98.94 156 ALA B CA 1
ATOM 2663 C C . ALA B 1 156 ? -4.34 -5.074 -8.43 1 98.94 156 ALA B C 1
ATOM 2665 O O . ALA B 1 156 ? -5.301 -4.309 -8.57 1 98.94 156 ALA B O 1
ATOM 2666 N N . VAL B 1 157 ? -3.242 -4.773 -7.766 1 98.94 157 VAL B N 1
ATOM 2667 C CA . VAL B 1 157 ? -3.096 -3.494 -7.078 1 98.94 157 VAL B CA 1
ATOM 2668 C C . VAL B 1 157 ? -3.162 -2.352 -8.094 1 98.94 157 VAL B C 1
ATOM 2670 O O . VAL B 1 157 ? -3.818 -1.337 -7.848 1 98.94 157 VAL B O 1
ATOM 2673 N N . ALA B 1 158 ? -2.502 -2.545 -9.227 1 98.75 158 ALA B N 1
ATOM 2674 C CA . ALA B 1 158 ? -2.521 -1.516 -10.258 1 98.75 158 ALA B CA 1
ATOM 2675 C C . ALA B 1 158 ? -3.947 -1.228 -10.719 1 98.75 158 ALA B C 1
ATOM 2677 O O . ALA B 1 158 ? -4.328 -0.067 -10.883 1 98.75 158 ALA B O 1
ATOM 2678 N N . ARG B 1 159 ? -4.723 -2.248 -10.906 1 98.69 159 ARG B N 1
ATOM 2679 C CA . ARG B 1 159 ? -6.109 -2.064 -11.312 1 98.69 159 ARG B CA 1
ATOM 2680 C C . ARG B 1 159 ? -6.906 -1.325 -10.242 1 98.69 159 ARG B C 1
ATOM 2682 O O . ARG B 1 159 ? -7.645 -0.388 -10.547 1 98.69 159 ARG B O 1
ATOM 2689 N N . VAL B 1 160 ? -6.746 -1.739 -9.008 1 98.81 160 VAL B N 1
ATOM 2690 C CA . VAL B 1 160 ? -7.473 -1.146 -7.887 1 98.81 160 VAL B CA 1
ATOM 2691 C C . VAL B 1 160 ? -7.156 0.344 -7.797 1 98.81 160 VAL B C 1
ATOM 2693 O O . VAL B 1 160 ? -8.055 1.163 -7.578 1 98.81 160 VAL B O 1
ATOM 2696 N N . LEU B 1 161 ? -5.938 0.704 -8.047 1 98.62 161 LEU B N 1
ATOM 2697 C CA . LEU B 1 161 ? -5.477 2.076 -7.859 1 98.62 161 LEU B CA 1
ATOM 2698 C C . LEU B 1 161 ? -5.711 2.902 -9.117 1 98.62 161 LEU B C 1
ATOM 2700 O O . LEU B 1 161 ? -5.656 4.133 -9.078 1 98.62 161 LEU B O 1
ATOM 2704 N N . GLY B 1 162 ? -5.93 2.258 -10.266 1 97.75 162 GLY B N 1
ATOM 2705 C CA . GLY B 1 162 ? -5.93 2.943 -11.547 1 97.75 162 GLY B CA 1
ATOM 2706 C C . GLY B 1 162 ? -4.535 3.303 -12.023 1 97.75 162 GLY B C 1
ATOM 2707 O O . GLY B 1 162 ? -4.34 4.352 -12.648 1 97.75 162 GLY B O 1
ATOM 2708 N N . LEU B 1 163 ? -3.609 2.561 -11.727 1 98.06 163 LEU B N 1
ATOM 2709 C CA . LEU B 1 163 ? -2.203 2.74 -12.062 1 98.06 163 LEU B CA 1
ATOM 2710 C C . LEU B 1 163 ? -1.866 2.041 -13.383 1 98.06 163 LEU B C 1
ATOM 2712 O O . LEU B 1 163 ? -2.35 0.938 -13.641 1 98.06 163 LEU B O 1
ATOM 2716 N N . SER B 1 164 ? -0.987 2.648 -14.164 1 97.56 164 SER B N 1
ATOM 2717 C CA . SER B 1 164 ? -0.49 1.999 -15.375 1 97.56 164 SER B CA 1
ATOM 2718 C C . SER B 1 164 ? 0.301 0.738 -15.039 1 97.56 164 SER B C 1
ATOM 2720 O O . SER B 1 164 ? 1.038 0.706 -14.055 1 97.56 164 SER B O 1
ATOM 2722 N N . LEU B 1 165 ? 0.22 -0.274 -15.93 1 98.25 165 LEU B N 1
ATOM 2723 C CA . LEU B 1 165 ? 1.021 -1.485 -15.781 1 98.25 165 LEU B CA 1
ATOM 2724 C C . LEU B 1 165 ? 2.508 -1.171 -15.898 1 98.25 165 LEU B C 1
ATOM 2726 O O . LEU B 1 165 ? 3.352 -2 -15.555 1 98.25 165 LEU B O 1
ATOM 2730 N N . ASP B 1 166 ? 2.82 0.022 -16.359 1 98 166 ASP B N 1
ATOM 2731 C CA . ASP B 1 166 ? 4.215 0.42 -16.531 1 98 166 ASP B CA 1
ATOM 2732 C C . ASP B 1 166 ? 4.801 0.926 -15.211 1 98 166 ASP B C 1
ATOM 2734 O O . ASP B 1 166 ? 5.992 1.23 -15.125 1 98 166 ASP B O 1
ATOM 2738 N N . ASN B 1 167 ? 3.992 1.016 -14.086 1 97.56 167 ASN B N 1
ATOM 2739 C CA . ASN B 1 167 ? 4.434 1.551 -12.805 1 97.56 167 ASN B CA 1
ATOM 2740 C C . ASN B 1 167 ? 4.426 0.479 -11.719 1 97.56 167 ASN B C 1
ATOM 2742 O O . ASN B 1 167 ? 4.32 0.792 -10.531 1 97.56 167 ASN B O 1
ATOM 2746 N N . LEU B 1 168 ? 4.523 -0.777 -12.117 1 97.88 168 LEU B N 1
ATOM 2747 C CA . LEU B 1 168 ? 4.387 -1.894 -11.188 1 97.88 168 LEU B CA 1
ATOM 2748 C C . LEU B 1 168 ? 5.594 -1.979 -10.258 1 97.88 168 LEU B C 1
ATOM 2750 O O . LEU B 1 168 ? 5.512 -2.57 -9.18 1 97.88 168 LEU B O 1
ATOM 2754 N N . LEU B 1 169 ? 6.742 -1.413 -10.703 1 97.38 169 LEU B N 1
ATOM 2755 C CA . LEU B 1 169 ? 7.965 -1.534 -9.914 1 97.38 169 LEU B CA 1
ATOM 2756 C C . LEU B 1 169 ? 8.102 -0.369 -8.938 1 97.38 169 LEU B C 1
ATOM 2758 O O . LEU B 1 169 ? 9.109 -0.25 -8.25 1 97.38 169 LEU B O 1
ATOM 2762 N N . ARG B 1 170 ? 7.027 0.433 -8.812 1 97.94 170 ARG B N 1
ATOM 2763 C CA . ARG B 1 170 ? 7.055 1.604 -7.945 1 97.94 170 ARG B CA 1
ATOM 2764 C C . ARG B 1 170 ? 6.598 1.25 -6.535 1 97.94 170 ARG B C 1
ATOM 2766 O O . ARG B 1 170 ? 6.57 2.109 -5.648 1 97.94 170 ARG B O 1
ATOM 2773 N N . PHE B 1 171 ? 6.207 0.06 -6.32 1 98.62 171 PHE B N 1
ATOM 2774 C CA . PHE B 1 171 ? 5.883 -0.399 -4.977 1 98.62 171 PHE B CA 1
ATOM 2775 C C . PHE B 1 171 ? 6.32 -1.845 -4.773 1 98.62 171 PHE B C 1
ATOM 2777 O O . PHE B 1 171 ? 6.465 -2.596 -5.742 1 98.62 171 PHE B O 1
ATOM 2784 N N . ASP B 1 172 ? 6.508 -2.223 -3.5 1 98.44 172 ASP B N 1
ATOM 2785 C CA . ASP B 1 172 ? 7.066 -3.529 -3.17 1 98.44 172 ASP B CA 1
ATOM 2786 C C . ASP B 1 172 ? 5.965 -4.531 -2.838 1 98.44 172 ASP B C 1
ATOM 2788 O O . ASP B 1 172 ? 4.898 -4.148 -2.35 1 98.44 172 ASP B O 1
ATOM 2792 N N . VAL B 1 173 ? 6.145 -5.738 -3.17 1 98.69 173 VAL B N 1
ATOM 2793 C CA . VAL B 1 173 ? 5.414 -6.926 -2.74 1 98.69 173 VAL B CA 1
ATOM 2794 C C . VAL B 1 173 ? 6.398 -8.016 -2.332 1 98.69 173 VAL B C 1
ATOM 2796 O O . VAL B 1 173 ? 6.848 -8.805 -3.17 1 98.69 173 VAL B O 1
ATOM 2799 N N . ASP B 1 174 ? 6.727 -8.078 -1.096 1 98.31 174 ASP B N 1
ATOM 2800 C CA . ASP B 1 174 ? 7.777 -8.969 -0.612 1 98.31 174 ASP B CA 1
ATOM 2801 C C . ASP B 1 174 ? 7.27 -10.406 -0.479 1 98.31 174 ASP B C 1
ATOM 2803 O O . ASP B 1 174 ? 6.074 -10.625 -0.28 1 98.31 174 ASP B O 1
ATOM 2807 N N . PRO B 1 175 ? 8.18 -11.43 -0.583 1 98 175 PRO B N 1
ATOM 2808 C CA . PRO B 1 175 ? 7.746 -12.797 -0.302 1 98 175 PRO B CA 1
ATOM 2809 C C . PRO B 1 175 ? 7.121 -12.945 1.082 1 98 175 PRO B C 1
ATOM 2811 O O . PRO B 1 175 ? 7.648 -12.414 2.062 1 98 175 PRO B O 1
ATOM 2814 N N . GLY B 1 176 ? 5.965 -13.547 1.112 1 97.69 176 GLY B N 1
ATOM 2815 C CA . GLY B 1 176 ? 5.277 -13.773 2.375 1 97.69 176 GLY B CA 1
ATOM 2816 C C . GLY B 1 176 ? 4.543 -12.539 2.879 1 97.69 176 GLY B C 1
ATOM 2817 O O . GLY B 1 176 ? 4.09 -12.508 4.023 1 97.69 176 GLY B O 1
ATOM 2818 N N . SER B 1 177 ? 4.406 -11.5 2.084 1 98.12 177 SER B N 1
ATOM 2819 C CA . SER B 1 177 ? 3.715 -10.281 2.502 1 98.12 177 SER B CA 1
ATOM 2820 C C . SER B 1 177 ? 2.221 -10.367 2.211 1 98.12 177 SER B C 1
ATOM 2822 O O . SER B 1 177 ? 1.785 -11.195 1.405 1 98.12 177 SER B O 1
ATOM 2824 N N . ILE B 1 178 ? 1.415 -9.547 2.889 1 98.25 178 ILE B N 1
ATOM 2825 C CA . ILE B 1 178 ? -0.036 -9.484 2.754 1 98.25 178 ILE B CA 1
ATOM 2826 C C . ILE B 1 178 ? -0.445 -8.117 2.207 1 98.25 178 ILE B C 1
ATOM 2828 O O . ILE B 1 178 ? -0.061 -7.078 2.758 1 98.25 178 ILE B O 1
ATOM 2832 N N . THR B 1 179 ? -1.116 -8.086 1.14 1 98.81 179 THR B N 1
ATOM 2833 C CA . THR B 1 179 ? -1.782 -6.918 0.574 1 98.81 179 THR B CA 1
ATOM 2834 C C . THR B 1 179 ? -3.299 -7.047 0.697 1 98.81 179 THR B C 1
ATOM 2836 O O . THR B 1 179 ? -3.869 -8.078 0.341 1 98.81 179 THR B O 1
ATOM 2839 N N . HIS B 1 180 ? -3.924 -6.043 1.26 1 98.5 180 HIS B N 1
ATOM 2840 C CA . HIS B 1 180 ? -5.332 -6.105 1.637 1 98.5 180 HIS B CA 1
ATOM 2841 C C . HIS B 1 180 ? -6.184 -5.227 0.729 1 98.5 180 HIS B C 1
ATOM 2843 O O . HIS B 1 180 ? -6.023 -4.004 0.712 1 98.5 180 HIS B O 1
ATOM 2849 N N . VAL B 1 181 ? -7.094 -5.832 -0.025 1 98.88 181 VAL B N 1
ATOM 2850 C CA . VAL B 1 181 ? -8.055 -5.145 -0.889 1 98.88 181 VAL B CA 1
ATOM 2851 C C . VAL B 1 181 ? -9.469 -5.332 -0.343 1 98.88 181 VAL B C 1
ATOM 2853 O O . VAL B 1 181 ? -9.852 -6.438 0.042 1 98.88 181 VAL B O 1
ATOM 2856 N N . VAL B 1 182 ? -10.195 -4.289 -0.281 1 98.69 182 VAL B N 1
ATOM 2857 C CA . VAL B 1 182 ? -11.602 -4.344 0.107 1 98.69 182 VAL B CA 1
ATOM 2858 C C . VAL B 1 182 ? -12.484 -4.008 -1.094 1 98.69 182 VAL B C 1
ATOM 2860 O O . VAL B 1 182 ? -12.242 -3.023 -1.796 1 98.69 182 VAL B O 1
ATOM 2863 N N . ILE B 1 183 ? -13.43 -4.828 -1.347 1 98.44 183 ILE B N 1
ATOM 2864 C CA . ILE B 1 183 ? -14.367 -4.621 -2.447 1 98.44 183 ILE B CA 1
ATOM 2865 C C . ILE B 1 183 ? -15.781 -4.469 -1.898 1 98.44 183 ILE B C 1
ATOM 2867 O O . ILE B 1 183 ? -16.25 -5.312 -1.133 1 98.44 183 ILE B O 1
ATOM 2871 N N . ASP B 1 184 ? -16.391 -3.424 -2.225 1 96.44 184 ASP B N 1
ATOM 2872 C CA . ASP B 1 184 ? -17.781 -3.201 -1.84 1 96.44 184 ASP B CA 1
ATOM 2873 C C . ASP B 1 184 ? -18.578 -2.615 -2.998 1 96.44 184 ASP B C 1
ATOM 2875 O O . ASP B 1 184 ? -18.172 -2.701 -4.156 1 96.44 184 ASP B O 1
ATOM 2879 N N . GLU B 1 185 ? -19.75 -2.084 -2.77 1 93.25 185 GLU B N 1
ATOM 2880 C CA . GLU B 1 185 ? -20.641 -1.59 -3.812 1 93.25 185 GLU B CA 1
ATOM 2881 C C . GLU B 1 185 ? -20.031 -0.404 -4.551 1 93.25 185 GLU B C 1
ATOM 2883 O O . GLU B 1 185 ? -20.344 -0.163 -5.719 1 93.25 185 GLU B O 1
ATOM 2888 N N . SER B 1 186 ? -19.125 0.28 -3.867 1 92.38 186 SER B N 1
ATOM 2889 C CA . SER B 1 186 ? -18.516 1.472 -4.453 1 92.38 186 SER B CA 1
ATOM 2890 C C . SER B 1 186 ? -17.297 1.114 -5.289 1 92.38 186 SER B C 1
ATOM 2892 O O . SER B 1 186 ? -16.812 1.937 -6.07 1 92.38 186 SER B O 1
ATOM 2894 N N . GLY B 1 187 ? -16.859 -0.097 -5.184 1 95.69 187 GLY B N 1
ATOM 2895 C CA . GLY B 1 187 ? -15.672 -0.537 -5.914 1 95.69 187 GLY B CA 1
ATOM 2896 C C . GLY B 1 187 ? -14.602 -1.128 -5.016 1 95.69 187 GLY B C 1
ATOM 2897 O O . GLY B 1 187 ? -14.891 -1.557 -3.895 1 95.69 187 GLY B O 1
ATOM 2898 N N . ALA B 1 188 ? -13.453 -1.228 -5.562 1 98.19 188 ALA B N 1
ATOM 2899 C CA . ALA B 1 188 ? -12.32 -1.792 -4.832 1 98.19 188 ALA B CA 1
ATOM 2900 C C . ALA B 1 188 ? -11.422 -0.691 -4.266 1 98.19 188 ALA B C 1
ATOM 2902 O O . ALA B 1 188 ? -11.242 0.351 -4.898 1 98.19 188 ALA B O 1
ATOM 2903 N N . ARG B 1 189 ? -10.883 -0.913 -3.113 1 98.06 189 ARG B N 1
ATOM 2904 C CA . ARG B 1 189 ? -9.945 -0.002 -2.461 1 98.06 189 ARG B CA 1
ATOM 2905 C C . ARG B 1 189 ? -8.781 -0.766 -1.832 1 98.06 189 ARG B C 1
ATOM 2907 O O . ARG B 1 189 ? -8.969 -1.869 -1.313 1 98.06 189 ARG B O 1
ATOM 2914 N N . LEU B 1 190 ? -7.637 -0.195 -1.918 1 98.88 190 LEU B N 1
ATOM 2915 C CA . LEU B 1 190 ? -6.461 -0.783 -1.286 1 98.88 190 LEU B CA 1
ATOM 2916 C C . LEU B 1 190 ? -6.379 -0.384 0.184 1 98.88 190 LEU B C 1
ATOM 2918 O O . LEU B 1 190 ? -6.133 0.781 0.502 1 98.88 190 LEU B O 1
ATOM 2922 N N . ALA B 1 191 ? -6.523 -1.333 1.114 1 98.5 191 ALA B N 1
ATOM 2923 C CA . ALA B 1 191 ? -6.578 -1.067 2.549 1 98.5 191 ALA B CA 1
ATOM 2924 C C . ALA B 1 191 ? -5.207 -1.239 3.191 1 98.5 191 ALA B C 1
ATOM 2926 O O . ALA B 1 191 ? -4.973 -0.766 4.305 1 98.5 191 ALA B O 1
ATOM 2927 N N . GLY B 1 192 ? -4.324 -1.906 2.576 1 98.62 192 GLY B N 1
ATOM 2928 C CA . GLY B 1 192 ? -2.957 -2.143 3.014 1 98.62 192 GLY B CA 1
ATOM 2929 C C . GLY B 1 192 ? -2.086 -2.764 1.938 1 98.62 192 GLY B C 1
ATOM 2930 O O . GLY B 1 192 ? -2.576 -3.514 1.092 1 98.62 192 GLY B O 1
ATOM 2931 N N . LEU B 1 193 ? -0.831 -2.482 1.98 1 98.81 193 LEU B N 1
ATOM 2932 C CA . LEU B 1 193 ? 0.103 -2.986 0.979 1 98.81 193 LEU B CA 1
ATOM 2933 C C . LEU B 1 193 ? 1.356 -3.551 1.641 1 98.81 193 LEU B C 1
ATOM 2935 O O . LEU B 1 193 ? 1.957 -2.9 2.498 1 98.81 193 LEU B O 1
ATOM 2939 N N . ASN B 1 194 ? 1.732 -4.793 1.325 1 98.69 194 ASN B N 1
ATOM 2940 C CA . ASN B 1 194 ? 3.033 -5.391 1.608 1 98.69 194 ASN B CA 1
ATOM 2941 C C . ASN B 1 194 ? 3.299 -5.469 3.109 1 98.69 194 ASN B C 1
ATOM 2943 O O . ASN B 1 194 ? 4.402 -5.168 3.566 1 98.69 194 ASN B O 1
ATOM 2947 N N . GLU B 1 195 ? 2.256 -5.809 3.854 1 96.56 195 GLU B N 1
ATOM 2948 C CA . GLU B 1 195 ? 2.443 -6.035 5.281 1 96.56 195 GLU B CA 1
ATOM 2949 C C . GLU B 1 195 ? 3.189 -7.344 5.539 1 96.56 195 GLU B C 1
ATOM 2951 O O . GLU B 1 195 ? 2.738 -8.414 5.121 1 96.56 195 GLU B O 1
ATOM 2956 N N . ARG B 1 196 ? 4.312 -7.262 6.184 1 92.06 196 ARG B N 1
ATOM 2957 C CA . ARG B 1 196 ? 5.137 -8.438 6.453 1 92.06 196 ARG B CA 1
ATOM 2958 C C . ARG B 1 196 ? 4.918 -8.945 7.875 1 92.06 196 ARG B C 1
ATOM 2960 O O . ARG B 1 196 ? 4.777 -8.148 8.805 1 92.06 196 ARG B O 1
ATOM 2967 N N . PRO B 1 197 ? 4.801 -10.188 7.977 1 82.88 197 PRO B N 1
ATOM 2968 C CA . PRO B 1 197 ? 4.742 -10.695 9.352 1 82.88 197 PRO B CA 1
ATOM 2969 C C . PRO B 1 197 ? 6.043 -10.461 10.117 1 82.88 197 PRO B C 1
ATOM 2971 O O . PRO B 1 197 ? 7.117 -10.383 9.516 1 82.88 197 PRO B O 1
ATOM 2974 N N . ALA B 1 198 ? 5.785 -10.07 11.359 1 67.81 198 ALA B N 1
ATOM 2975 C CA . ALA B 1 198 ? 6.961 -9.914 12.211 1 67.81 198 ALA B CA 1
ATOM 2976 C C . ALA B 1 198 ? 7.77 -11.203 12.273 1 67.81 198 ALA B C 1
ATOM 2978 O O . ALA B 1 198 ? 7.199 -12.297 12.344 1 67.81 198 ALA B O 1
ATOM 2979 N N . LEU B 1 199 ? 9.086 -11.117 11.883 1 55.03 199 LEU B N 1
ATOM 2980 C CA . LEU B 1 199 ? 9.906 -12.305 12.086 1 55.03 199 LEU B CA 1
ATOM 2981 C C . LEU B 1 199 ? 10.172 -12.539 13.57 1 55.03 199 LEU B C 1
ATOM 2983 O O . LEU B 1 199 ? 10.328 -11.578 14.328 1 55.03 199 LEU B O 1
#